Protein AF-A0A6H1ZYZ3-F1 (afdb_monomer_lite)

Foldseek 3Di:
DPPPVVVVVVVVVVVVQVPDDPVVNVVVVVVVVVCPVVVCLVVCCVVCVPVNVVVVLVVLVVVLVVLVVVLVVPPDDDDVVSVVVNVVSVVVSVVVVLCCLVPVVQVSDPPCRCCCVVPPSVVVVVVVVVLVVQVVVLLVQLVVQLCVLVVPQPPPALVRLVVSVVSNVVSLVVSLVVLVVVLVVVCPDPPDDPDDPPVVSVSVCVVSPSCVVVCVVCVVCCVPRRVVSPVVVCCVVVVPDDDDLVVLLVCCVVVVDDLVVSLVSCVVVPDDPPVSVVSVVVSDDQDDLVVLLVCCVVVVDPPVVSCVSCVVVVDHSVRSVVSNVVVDDQDDLLVLLVCCVVVVDDLVVSLVSCVVVVFDCDADVPGPHGSSVVCVVPSDDQDDLVVLLVCVVVVNADLVRQLVSLVVVVDDPCSNVSSVVSVCVSCVVVLVVVLVVLLVCVLLQNDDLVRSLVSCVVSVNDPVCSVVSSVVSVVSSVVVVPDDPPDDDDQQDLVNLLVCPLVPVDHLVSSLVSCVVVPDDPVVSVVSVVVSVVVSVVVPDDDDDDDDDQADLVNLLVCVLVVVQPLVCQLVSVVSNPDDSVVSVVSSVVSVVVSVVVVVVVLVVVLVVQLVVLLVCVLVVVDDLVVNLVSNVVSPDDPVVSVVSSVVSVVSSVVVVLVVQLVVLLVCVLVVNDDLVRSLVSNCVRSVDPVSSVVSSQVSVCSNPVDGDDD

Radius of gyration: 66.87 Å; chains: 1; bounding box: 178×100×150 Å

Organism: NCBI:txid1070528

pLDDT: mean 73.87, std 20.43, range [33.78, 96.88]

Secondary structure (DSSP, 8-state):
--SSSHHHHHHHHHHHHTTS-HHHHHHHHHHHHHHHHHHHHHHHHHH-HHHHHHHHHHHHHHHHHHHHHHHHH---S-HHHHHHHHHHHHHHHHHHHHHHHHHHTGGG-SS-HHHHIIIIIHHHHHHHHHHHHHHHHHHHHHHHHHHHHHTT-PSPPHHHHHHHHHHHHHHHHHHHHHHHHHHHHHHS--TTS----HHHHHHHHHHS-HHHHHHHHHHHHHIIIIIHHHHHHHHHHH--PPPPHHHHHHHHHTTSS-HHHHHHHHHHTT--TTHHHHHHHTTSPPPPHHHHHHHHHTTSS-HHHHHHHHHHTT--HHHHHHHHHTTSPPPPHHHHHHHHHTTSS-HHHHHHHHHHTT--SSBPTT-SSBHHHHHHHHSSPPPPHHHHHHHHHTTSS-HHHHHHHHHHTT-STTHHHHHHHHHHHHHHHHHHHHHHHHHHHHHTTSS-HHHHHHHHHHTT--GGGHHHHHHHHHHHHHHHHSPPP--PPPPPPHHHHHHHHHTTSS-HHHHHHHHHHTT--HHHHHHHHHHHHHHHHHTTPPPPP----PPPHHHHHHHHHTTSS-GGGHHHHHHTTT--HHHHHHHHHHHHHHHHHHHHHHHHHHHHHHHHHHHHHHHHTSS-HHHHHHHHHHTT--HHHHHHHHHHHHHHHHHHHHHHHHHHHHHHHHTTSS-HHHHHHHHHTT---HHHHHHHHHHHHHHHHSSPPP-

Structure (mmCIF, N/CA/C/O backbone):
data_AF-A0A6H1ZYZ3-F1
#
_entry.id   AF-A0A6H1ZYZ3-F1
#
loop_
_atom_site.group_PDB
_atom_site.id
_atom_site.type_symbol
_atom_site.label_atom_id
_atom_site.label_alt_id
_atom_site.label_comp_id
_atom_site.label_asym_id
_atom_site.label_entity_id
_atom_site.label_seq_id
_atom_site.pdbx_PDB_ins_code
_atom_site.Cartn_x
_atom_site.Cartn_y
_atom_site.Cartn_z
_atom_site.occupancy
_atom_site.B_iso_or_equiv
_atom_site.auth_seq_id
_atom_site.auth_comp_id
_atom_site.auth_asym_id
_atom_site.auth_atom_id
_atom_site.pdbx_PDB_model_num
ATOM 1 N N . MET A 1 1 ? 101.923 21.949 -30.851 1.00 45.06 1 MET A N 1
ATOM 2 C CA . MET A 1 1 ? 102.701 22.887 -30.008 1.00 45.06 1 MET A CA 1
ATOM 3 C C . MET A 1 1 ? 101.756 24.015 -29.597 1.00 45.06 1 MET A C 1
ATOM 5 O O . MET A 1 1 ? 101.858 25.130 -30.086 1.00 45.06 1 MET A O 1
ATOM 9 N N . THR A 1 2 ? 100.744 23.667 -28.799 1.00 48.56 2 THR A N 1
ATOM 10 C CA . THR A 1 2 ? 99.476 24.419 -28.680 1.00 48.56 2 THR A CA 1
ATOM 11 C C . THR A 1 2 ? 98.981 24.561 -27.239 1.00 48.56 2 THR A C 1
ATOM 13 O O . THR A 1 2 ? 97.901 25.098 -27.042 1.00 48.56 2 THR A O 1
ATOM 16 N N . ASP A 1 3 ? 99.782 24.189 -26.235 1.00 49.12 3 ASP A N 1
ATOM 17 C CA . ASP A 1 3 ? 99.318 24.147 -24.836 1.00 49.12 3 ASP A CA 1
ATOM 18 C C . ASP A 1 3 ? 100.005 25.141 -23.884 1.00 49.12 3 ASP A C 1
ATOM 20 O O . ASP A 1 3 ? 99.776 25.098 -22.681 1.00 49.12 3 ASP A O 1
ATOM 24 N N . THR A 1 4 ? 100.797 26.096 -24.389 1.00 52.59 4 THR A N 1
ATOM 25 C CA . THR A 1 4 ? 101.474 27.095 -23.527 1.00 52.59 4 THR A CA 1
ATOM 26 C C . THR A 1 4 ? 101.245 28.566 -23.893 1.00 52.59 4 THR A C 1
ATOM 28 O O . THR A 1 4 ? 101.549 29.435 -23.083 1.00 52.59 4 THR A O 1
ATOM 31 N N . LEU A 1 5 ? 100.637 28.886 -25.043 1.00 45.81 5 LEU A N 1
ATOM 32 C CA . LEU A 1 5 ? 100.370 30.280 -25.467 1.00 45.81 5 LEU A CA 1
ATOM 33 C C . LEU A 1 5 ? 98.911 30.727 -25.279 1.00 45.81 5 LEU A C 1
ATOM 35 O O . LEU A 1 5 ? 98.633 31.915 -25.109 1.00 45.81 5 LEU A O 1
ATOM 39 N N . LEU A 1 6 ? 97.972 29.783 -25.263 1.00 47.78 6 LEU A N 1
ATOM 40 C CA . LEU A 1 6 ? 96.540 30.072 -25.180 1.00 47.78 6 LEU A CA 1
ATOM 41 C C . LEU A 1 6 ? 96.087 30.654 -23.820 1.00 47.78 6 LEU A C 1
ATOM 43 O O . LEU A 1 6 ? 95.246 31.554 -23.828 1.00 47.78 6 LEU A O 1
ATOM 47 N N . PRO A 1 7 ? 96.630 30.225 -22.659 1.00 48.50 7 PRO A N 1
ATOM 48 C CA . PRO A 1 7 ? 96.226 30.779 -21.362 1.00 48.50 7 PRO A CA 1
ATOM 49 C C . PRO A 1 7 ? 96.744 32.206 -21.136 1.00 48.50 7 PRO A C 1
ATOM 51 O O . PRO A 1 7 ? 96.047 33.030 -20.550 1.00 48.50 7 PRO A O 1
ATOM 54 N N . VAL A 1 8 ? 97.934 32.526 -21.656 1.00 45.00 8 VAL A N 1
ATOM 55 C CA . VAL A 1 8 ? 98.572 33.846 -21.514 1.00 45.00 8 VAL A CA 1
ATOM 56 C C . VAL A 1 8 ? 97.898 34.884 -22.418 1.00 45.00 8 VAL A C 1
ATOM 58 O O . VAL A 1 8 ? 97.611 35.992 -21.969 1.00 45.00 8 VAL A O 1
ATOM 61 N N . LEU A 1 9 ? 97.531 34.513 -23.651 1.00 40.59 9 LEU A N 1
ATOM 62 C CA . LEU A 1 9 ? 96.754 35.383 -24.546 1.00 40.59 9 LEU A CA 1
ATOM 63 C C . LEU A 1 9 ? 95.315 35.605 -24.048 1.00 40.59 9 LEU A C 1
ATOM 65 O O . LEU A 1 9 ? 94.814 36.724 -24.137 1.00 40.59 9 LEU A O 1
ATOM 69 N N . LYS A 1 10 ? 94.676 34.586 -23.449 1.00 45.91 10 LYS A N 1
ATOM 70 C CA . LYS A 1 10 ? 93.361 34.743 -22.799 1.00 45.91 10 LYS A CA 1
ATOM 71 C C . LYS A 1 10 ? 93.431 35.602 -21.535 1.00 45.91 10 LYS A C 1
ATOM 73 O O . LYS A 1 10 ? 92.519 36.389 -21.296 1.00 45.91 10 LYS A O 1
ATOM 78 N N . GLY A 1 11 ? 94.505 35.503 -20.749 1.00 43.66 11 GLY A N 1
ATOM 79 C CA . GLY A 1 11 ? 94.719 36.349 -19.570 1.00 43.66 11 GLY A CA 1
ATOM 80 C C . GLY A 1 11 ? 94.853 37.833 -19.926 1.00 43.66 11 GLY A C 1
ATOM 81 O O . GLY A 1 11 ? 94.224 38.678 -19.292 1.00 43.66 11 GLY A O 1
ATOM 82 N N . VAL A 1 12 ? 95.589 38.148 -20.998 1.00 40.78 12 VAL A N 1
ATOM 83 C CA . VAL A 1 12 ? 95.767 39.527 -21.485 1.00 40.78 12 VAL A CA 1
ATOM 84 C C . VAL A 1 12 ? 94.499 40.061 -22.162 1.00 40.78 12 VAL A C 1
ATOM 86 O O . VAL A 1 12 ? 94.106 41.194 -21.894 1.00 40.78 12 VAL A O 1
ATOM 89 N N . SER A 1 13 ? 93.791 39.258 -22.967 1.00 41.69 13 SER A N 1
ATOM 90 C CA . SER A 1 13 ? 92.549 39.716 -23.611 1.00 41.69 13 SER A CA 1
ATOM 91 C C . SER A 1 13 ? 91.418 39.948 -22.604 1.00 41.69 13 SER A C 1
ATOM 93 O O . SER A 1 13 ? 90.643 40.886 -22.761 1.00 41.69 13 SER A O 1
ATOM 95 N N . THR A 1 14 ? 91.336 39.133 -21.548 1.00 46.12 14 THR A N 1
ATOM 96 C CA . THR A 1 14 ? 90.277 39.240 -20.529 1.00 46.12 14 THR A CA 1
ATOM 97 C C . THR A 1 14 ? 90.532 40.410 -19.572 1.00 46.12 14 THR A C 1
ATOM 99 O O . THR A 1 14 ? 89.590 41.095 -19.176 1.00 46.12 14 THR A O 1
ATOM 102 N N . ALA A 1 15 ? 91.799 40.709 -19.263 1.00 44.03 15 ALA A N 1
ATOM 103 C CA . ALA A 1 15 ? 92.173 41.886 -18.479 1.00 44.03 15 ALA A CA 1
ATOM 104 C C . ALA A 1 15 ? 91.929 43.203 -19.241 1.00 44.03 15 ALA A C 1
ATOM 106 O O . ALA A 1 15 ? 91.478 44.175 -18.645 1.00 44.03 15 ALA A O 1
ATOM 107 N N . VAL A 1 16 ? 92.154 43.228 -20.561 1.00 42.78 16 VAL A N 1
ATOM 108 C CA . VAL A 1 16 ? 91.869 44.402 -21.406 1.00 42.78 16 VAL A CA 1
ATOM 109 C C . VAL A 1 16 ? 90.362 44.577 -21.634 1.00 42.78 16 VAL A C 1
ATOM 111 O O . VAL A 1 16 ? 89.864 45.696 -21.568 1.00 42.78 16 VAL A O 1
ATOM 114 N N . TRP A 1 17 ? 89.609 43.490 -21.829 1.00 45.12 17 TRP A N 1
ATOM 115 C CA . TRP A 1 17 ? 88.160 43.547 -22.060 1.00 45.12 17 TRP A CA 1
ATOM 116 C C . TRP A 1 17 ? 87.375 44.042 -20.835 1.00 45.12 17 TRP A C 1
ATOM 118 O O . TRP A 1 17 ? 86.457 44.847 -20.977 1.00 45.12 17 TRP A O 1
ATOM 128 N N . ASN A 1 18 ? 87.769 43.640 -19.623 1.00 48.81 18 ASN A N 1
ATOM 129 C CA . ASN A 1 18 ? 87.050 43.989 -18.390 1.00 48.81 18 ASN A CA 1
ATOM 130 C C . ASN A 1 18 ? 87.343 45.405 -17.859 1.00 48.81 18 ASN A C 1
ATOM 132 O O . ASN A 1 18 ? 86.648 45.867 -16.957 1.00 48.81 18 ASN A O 1
ATOM 136 N N . VAL A 1 19 ? 88.333 46.102 -18.424 1.00 40.22 19 VAL A N 1
ATOM 137 C CA . VAL A 1 19 ? 88.671 47.499 -18.084 1.00 40.22 19 VAL A CA 1
ATOM 138 C C . VAL A 1 19 ? 88.006 48.497 -19.050 1.00 40.22 19 VAL A C 1
ATOM 140 O O . VAL A 1 19 ? 87.956 49.695 -18.775 1.00 40.22 19 VAL A O 1
ATOM 143 N N . LEU A 1 20 ? 87.434 48.025 -20.166 1.00 39.12 20 LEU A N 1
ATOM 144 C CA . LEU A 1 20 ? 86.747 48.886 -21.130 1.00 39.12 20 LEU A CA 1
ATOM 145 C C . LEU A 1 20 ? 85.368 49.345 -20.611 1.00 39.12 20 LEU A C 1
ATOM 147 O O . LEU A 1 20 ? 84.594 48.514 -20.126 1.00 39.12 20 LEU A O 1
ATOM 151 N N . PRO A 1 21 ? 85.004 50.632 -20.766 1.00 41.97 21 PRO A N 1
ATOM 152 C CA . PRO A 1 21 ? 83.670 51.135 -20.436 1.00 41.97 21 PRO A CA 1
ATOM 153 C C . PRO A 1 21 ? 82.554 50.396 -21.195 1.00 41.97 21 PRO A C 1
ATOM 155 O O . PRO A 1 21 ? 82.723 50.048 -22.365 1.00 41.97 21 PRO A O 1
ATOM 158 N N . GLU A 1 22 ? 81.396 50.202 -20.556 1.00 38.22 22 GLU A N 1
ATOM 159 C CA . GLU A 1 22 ? 80.249 49.435 -21.087 1.00 38.22 22 GLU A CA 1
ATOM 160 C C . GLU A 1 22 ? 79.818 49.883 -22.499 1.00 38.22 22 GLU A C 1
ATOM 162 O O . GLU A 1 22 ? 79.489 49.063 -23.357 1.00 38.22 22 GLU A O 1
ATOM 167 N N . TRP A 1 23 ? 79.880 51.190 -22.774 1.00 36.38 23 TRP A N 1
ATOM 168 C CA . TRP A 1 23 ? 79.505 51.766 -24.067 1.00 36.38 23 TRP A CA 1
ATOM 169 C C . TRP A 1 23 ? 80.512 51.448 -25.187 1.00 36.38 23 TRP A C 1
ATOM 171 O O . TRP A 1 23 ? 80.117 51.338 -26.345 1.00 36.38 23 TRP A O 1
ATOM 181 N N . ILE A 1 24 ? 81.789 51.213 -24.860 1.00 39.84 24 ILE A N 1
ATOM 182 C CA . ILE A 1 24 ? 82.817 50.785 -25.824 1.00 39.84 24 ILE A CA 1
ATOM 183 C C . ILE A 1 24 ? 82.724 49.275 -26.074 1.00 39.84 24 ILE A C 1
ATOM 185 O O . ILE A 1 24 ? 82.826 48.844 -27.220 1.00 39.84 24 ILE A O 1
ATOM 189 N N . ARG A 1 25 ? 82.450 48.461 -25.043 1.00 43.66 25 ARG A N 1
ATOM 190 C CA . ARG A 1 25 ? 82.178 47.019 -25.221 1.00 43.66 25 ARG A CA 1
ATOM 191 C C . ARG A 1 25 ? 80.918 46.774 -26.054 1.00 43.66 25 ARG A C 1
ATOM 193 O O . ARG A 1 25 ? 80.943 45.954 -26.968 1.00 43.66 25 ARG A O 1
ATOM 200 N N . SER A 1 26 ? 79.862 47.546 -25.807 1.00 38.38 26 SER A N 1
ATOM 201 C CA . SER A 1 26 ? 78.623 47.494 -26.594 1.00 38.38 26 SER A CA 1
ATOM 202 C C . SER A 1 26 ? 78.825 48.025 -28.017 1.00 38.38 26 SER A C 1
ATOM 204 O O . SER A 1 26 ? 78.325 47.430 -28.965 1.00 38.38 26 SER A O 1
ATOM 206 N N . GLY A 1 27 ? 79.628 49.081 -28.197 1.00 36.16 27 GLY A N 1
ATOM 207 C CA . GLY A 1 27 ? 80.002 49.602 -29.516 1.00 36.16 27 GLY A CA 1
ATOM 208 C C . GLY A 1 27 ? 80.845 48.630 -30.351 1.00 36.16 27 GLY A C 1
ATOM 209 O O . GLY A 1 27 ? 80.645 48.538 -31.557 1.00 36.16 27 GLY A O 1
ATOM 210 N N . LEU A 1 28 ? 81.739 47.851 -29.735 1.00 39.31 28 LEU A N 1
ATOM 211 C CA . LEU A 1 28 ? 82.551 46.845 -30.434 1.00 39.31 28 LEU A CA 1
ATOM 212 C C . LEU A 1 28 ? 81.762 45.569 -30.774 1.00 39.31 28 LEU A C 1
ATOM 214 O O . LEU A 1 28 ? 82.002 44.976 -31.823 1.00 39.31 28 LEU A O 1
ATOM 218 N N . LEU A 1 29 ? 80.782 45.182 -29.949 1.00 42.91 29 LEU A N 1
ATOM 219 C CA . LEU A 1 29 ? 79.839 44.099 -30.264 1.00 42.91 29 LEU A CA 1
ATOM 220 C C . LEU A 1 29 ? 78.836 44.515 -31.359 1.00 42.91 29 LEU A C 1
ATOM 222 O O . LEU A 1 29 ? 78.564 43.737 -32.268 1.00 42.91 29 LEU A O 1
ATOM 226 N N . PHE A 1 30 ? 78.395 45.775 -31.359 1.00 36.06 30 PHE A N 1
ATOM 227 C CA . PHE A 1 30 ? 77.574 46.371 -32.420 1.00 36.06 30 PHE A CA 1
ATOM 228 C C . PHE A 1 30 ? 78.330 46.518 -33.754 1.00 36.06 30 PHE A C 1
ATOM 230 O O . PHE A 1 30 ? 77.775 46.237 -34.814 1.00 36.06 30 PHE A O 1
ATOM 237 N N . LEU A 1 31 ? 79.620 46.883 -33.731 1.00 33.88 31 LEU A N 1
ATOM 238 C CA . LEU A 1 31 ? 80.474 46.932 -34.930 1.00 33.88 31 LEU A CA 1
ATOM 239 C C . LEU A 1 31 ? 80.808 45.532 -35.485 1.00 33.88 31 LEU A C 1
ATOM 241 O O . LEU A 1 31 ? 81.008 45.383 -36.694 1.00 33.88 31 LEU A O 1
ATOM 245 N N . GLY A 1 32 ? 80.800 44.502 -34.631 1.00 40.97 32 GLY A N 1
ATOM 246 C CA . GLY A 1 32 ? 80.864 43.094 -35.035 1.00 40.97 32 GLY A CA 1
ATOM 247 C C . GLY A 1 32 ? 79.586 42.585 -35.718 1.00 40.97 32 GLY A C 1
ATOM 248 O O . GLY A 1 32 ? 79.673 41.746 -36.611 1.00 40.97 32 GLY A O 1
ATOM 249 N N . GLU A 1 33 ? 78.412 43.125 -35.379 1.00 40.97 33 GLU A N 1
ATOM 250 C CA . GLU A 1 33 ? 77.137 42.762 -36.024 1.00 40.97 33 GLU A CA 1
ATOM 251 C C . GLU A 1 33 ? 76.800 43.612 -37.267 1.00 40.97 33 GLU A C 1
ATOM 253 O O . GLU A 1 33 ? 76.151 43.119 -38.193 1.00 40.97 33 GLU A O 1
ATOM 258 N N . LEU A 1 34 ? 77.280 44.859 -37.364 1.00 33.78 34 LEU A N 1
ATOM 259 C CA . LEU A 1 34 ? 76.980 45.754 -38.497 1.00 33.78 34 LEU A CA 1
ATOM 260 C C . LEU A 1 34 ? 77.861 45.570 -39.740 1.00 33.78 34 LEU A C 1
ATOM 262 O O . LEU A 1 34 ? 77.444 45.921 -40.844 1.00 33.78 34 LEU A O 1
ATOM 266 N N . THR A 1 35 ? 79.054 44.995 -39.607 1.00 40.28 35 THR A N 1
ATOM 267 C CA . THR A 1 35 ? 79.977 44.814 -40.744 1.00 40.28 35 THR A CA 1
ATOM 268 C C . THR A 1 35 ? 79.694 43.551 -41.567 1.00 40.28 35 THR A C 1
ATOM 270 O O . THR A 1 35 ? 80.163 43.443 -42.697 1.00 40.28 35 THR A O 1
ATOM 273 N N . GLY A 1 36 ? 78.852 42.634 -41.071 1.00 41.47 36 GLY A N 1
ATOM 274 C CA . GLY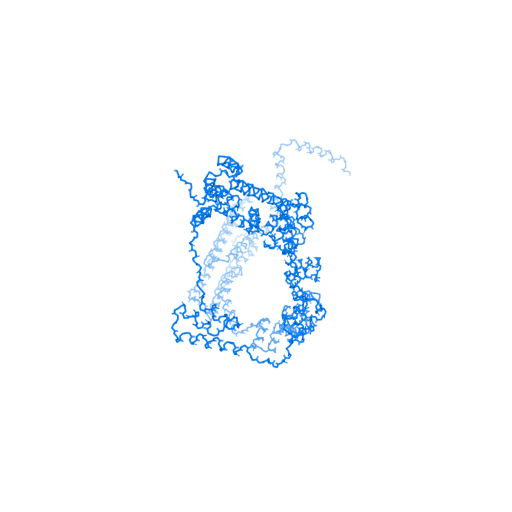 A 1 36 ? 78.491 41.397 -41.774 1.00 41.47 36 GLY A CA 1
ATOM 275 C C . GLY A 1 36 ? 77.398 41.554 -42.838 1.00 41.47 36 GLY A C 1
ATOM 276 O O . GLY A 1 36 ? 77.531 41.000 -43.925 1.00 41.47 36 GLY A O 1
ATOM 277 N N . LYS A 1 37 ? 76.323 42.315 -42.579 1.00 39.84 37 LYS A N 1
ATOM 278 C CA . LYS A 1 37 ? 75.168 42.413 -43.504 1.00 39.84 37 LYS A CA 1
ATOM 279 C C . LYS A 1 37 ? 75.289 43.518 -44.556 1.00 39.84 37 LYS A C 1
ATOM 281 O O . LYS A 1 37 ? 74.860 43.328 -45.690 1.00 39.84 37 LYS A O 1
ATOM 286 N N . ALA A 1 38 ? 75.905 44.651 -44.225 1.00 38.00 38 ALA A N 1
ATOM 287 C CA . ALA A 1 38 ? 76.117 45.721 -45.200 1.00 38.00 38 ALA A CA 1
ATOM 288 C C . ALA A 1 38 ? 77.218 45.361 -46.214 1.00 38.00 38 ALA A C 1
ATOM 290 O O . ALA A 1 38 ? 77.054 45.623 -47.401 1.00 38.00 38 ALA A O 1
ATOM 291 N N . TRP A 1 39 ? 78.297 44.693 -45.778 1.00 39.69 39 TRP A N 1
ATOM 292 C CA . TRP A 1 39 ? 79.348 44.221 -46.687 1.00 39.69 39 TRP A CA 1
ATOM 293 C C . TRP A 1 39 ? 78.868 43.078 -47.580 1.00 39.69 39 TRP A C 1
ATOM 295 O O . TRP A 1 39 ? 79.176 43.087 -48.761 1.00 39.69 39 TRP A O 1
ATOM 305 N N . THR A 1 40 ? 78.069 42.137 -47.064 1.00 45.31 40 THR A N 1
ATOM 306 C CA . THR A 1 40 ? 77.478 41.078 -47.901 1.00 45.31 40 THR A CA 1
ATOM 307 C C . THR A 1 40 ? 76.492 41.648 -48.906 1.00 45.31 40 THR A C 1
ATOM 309 O O . THR A 1 40 ? 76.628 41.350 -50.075 1.00 45.31 40 THR A O 1
ATOM 312 N N . THR A 1 41 ? 75.612 42.577 -48.526 1.00 40.41 41 THR A N 1
ATOM 313 C CA . THR A 1 41 ? 74.673 43.193 -49.486 1.00 40.41 41 THR A CA 1
ATOM 314 C C . THR A 1 41 ? 75.391 44.032 -50.555 1.00 40.41 41 THR A C 1
ATOM 316 O O . THR A 1 41 ? 75.014 44.005 -51.723 1.00 40.41 41 THR A O 1
ATOM 319 N N . LEU A 1 42 ? 76.456 44.753 -50.184 1.00 38.16 42 LEU A N 1
ATOM 320 C CA . LEU A 1 42 ? 77.265 45.531 -51.129 1.00 38.16 42 LEU A CA 1
ATOM 321 C C . LEU A 1 42 ? 78.115 44.619 -52.033 1.00 38.16 42 LEU A C 1
ATOM 323 O O . LEU A 1 42 ? 78.232 44.871 -53.229 1.00 38.16 42 LEU A O 1
ATOM 327 N N . TRP A 1 43 ? 78.682 43.543 -51.480 1.00 42.16 43 TRP A N 1
ATOM 328 C CA . TRP A 1 43 ? 79.465 42.551 -52.218 1.00 42.16 43 TRP A CA 1
ATOM 329 C C . TRP A 1 43 ? 78.583 41.676 -53.115 1.00 42.16 43 TRP A C 1
ATOM 331 O O . TRP A 1 43 ? 78.985 41.380 -54.232 1.00 42.16 43 TRP A O 1
ATOM 341 N N . ASP A 1 44 ? 77.365 41.343 -52.690 1.00 45.25 44 ASP A N 1
ATOM 342 C CA . ASP A 1 44 ? 76.363 40.605 -53.464 1.00 45.25 44 ASP A CA 1
ATOM 343 C C . ASP A 1 44 ? 75.779 41.479 -54.582 1.00 45.25 44 ASP A C 1
ATOM 345 O O . ASP A 1 44 ? 75.575 40.989 -55.688 1.00 45.25 44 ASP A O 1
ATOM 349 N N . PHE A 1 45 ? 75.621 42.791 -54.364 1.00 42.25 45 PHE A N 1
ATOM 350 C CA . PHE A 1 45 ? 75.248 43.735 -55.423 1.00 42.25 45 PHE A CA 1
ATOM 351 C C . PHE A 1 45 ? 76.380 43.978 -56.431 1.00 42.25 45 PHE A C 1
ATOM 353 O O . PHE A 1 45 ? 76.122 44.098 -57.621 1.00 42.25 45 PHE A O 1
ATOM 360 N N . VAL A 1 46 ? 77.644 44.038 -55.998 1.00 40.91 46 VAL A N 1
ATOM 361 C CA . VAL A 1 46 ? 78.790 44.186 -56.920 1.00 40.91 46 VAL A CA 1
ATOM 362 C C . VAL A 1 46 ? 79.071 42.885 -57.679 1.00 40.91 46 VAL A C 1
ATOM 364 O O . VAL A 1 46 ? 79.454 42.923 -58.848 1.00 40.91 46 VAL A O 1
ATOM 367 N N . ARG A 1 47 ? 78.880 41.729 -57.035 1.00 41.78 47 ARG A N 1
ATOM 368 C CA . ARG A 1 47 ? 79.124 40.403 -57.618 1.00 41.78 47 ARG A CA 1
ATOM 369 C C . ARG A 1 47 ? 77.975 39.930 -58.503 1.00 41.78 47 ARG A C 1
ATOM 371 O O . ARG A 1 47 ? 78.235 39.262 -59.500 1.00 41.78 47 ARG A O 1
ATOM 378 N N . ASP A 1 48 ? 76.743 40.283 -58.152 1.00 46.56 48 ASP A N 1
ATOM 379 C CA . ASP A 1 48 ? 75.543 40.001 -58.934 1.00 46.56 48 ASP A CA 1
ATOM 380 C C . ASP A 1 48 ? 74.520 41.158 -58.845 1.00 46.56 48 ASP A C 1
ATOM 382 O O . ASP A 1 48 ? 73.485 41.071 -58.165 1.00 46.56 48 ASP A O 1
ATOM 386 N N . PRO A 1 49 ? 74.788 42.274 -59.553 1.00 45.16 49 PRO A N 1
ATOM 387 C CA . PRO A 1 49 ? 73.873 43.416 -59.596 1.00 45.16 49 PRO A CA 1
ATOM 388 C C . PRO A 1 49 ? 72.521 43.032 -60.207 1.00 45.16 49 PRO A C 1
ATOM 390 O O . PRO A 1 49 ? 71.495 43.625 -59.879 1.00 45.16 49 PRO A O 1
ATOM 393 N N . ILE A 1 50 ? 72.500 42.003 -61.059 1.00 40.09 50 ILE A N 1
ATOM 394 C CA . ILE A 1 50 ? 71.295 41.485 -61.705 1.00 40.09 50 ILE A CA 1
ATOM 395 C C . ILE A 1 50 ? 70.471 40.669 -60.709 1.00 40.09 50 ILE A C 1
ATOM 397 O O . ILE A 1 50 ? 69.266 40.888 -60.639 1.00 40.09 50 ILE A O 1
ATOM 401 N N . GLY A 1 51 ? 71.098 39.810 -59.904 1.00 44.62 51 GLY A N 1
ATOM 402 C CA . GLY A 1 51 ? 70.457 39.016 -58.854 1.00 44.62 51 GLY A CA 1
ATOM 403 C C . GLY A 1 51 ? 69.877 39.861 -57.721 1.00 44.62 51 GLY A C 1
ATOM 404 O O . GLY A 1 51 ? 68.770 39.594 -57.257 1.00 44.62 51 GLY A O 1
ATOM 405 N N . SER A 1 52 ? 70.554 40.943 -57.331 1.00 46.56 52 SER A N 1
ATOM 406 C CA . SER A 1 52 ? 70.049 41.880 -56.312 1.00 46.56 52 SER A CA 1
ATOM 407 C C . SER A 1 52 ? 68.848 42.696 -56.812 1.00 46.56 52 SER A C 1
ATOM 409 O O . SER A 1 52 ? 67.868 42.889 -56.088 1.00 46.56 52 SER A O 1
ATOM 411 N N . ILE A 1 53 ? 68.874 43.111 -58.085 1.00 44.16 53 ILE A N 1
ATOM 412 C CA . ILE A 1 53 ? 67.720 43.722 -58.757 1.00 44.16 53 ILE A CA 1
ATOM 413 C C . ILE A 1 53 ? 66.601 42.683 -58.936 1.00 44.16 53 ILE A C 1
ATOM 415 O O . ILE A 1 53 ? 65.447 42.992 -58.666 1.00 44.16 53 ILE A O 1
ATOM 419 N N . GLN A 1 54 ? 66.915 41.435 -59.294 1.00 42.62 54 GLN A N 1
ATOM 420 C CA . GLN A 1 54 ? 65.950 40.332 -59.372 1.00 42.62 54 GLN A CA 1
ATOM 421 C C . GLN A 1 54 ? 65.311 40.012 -58.023 1.00 42.62 54 GLN A C 1
ATOM 423 O O . GLN A 1 54 ? 64.131 39.692 -57.993 1.00 42.62 54 GLN A O 1
ATOM 428 N N . ALA A 1 55 ? 66.040 40.117 -56.913 1.00 47.78 55 ALA A N 1
ATOM 429 C CA . ALA A 1 55 ? 65.497 39.923 -55.573 1.00 47.78 55 ALA A CA 1
ATOM 430 C C . ALA A 1 55 ? 64.521 41.048 -55.190 1.00 47.78 55 ALA A C 1
ATOM 432 O O . ALA A 1 55 ? 63.440 40.767 -54.674 1.00 47.78 55 ALA A O 1
ATOM 433 N N . GLY A 1 56 ? 64.848 42.304 -55.520 1.00 44.22 56 GLY A N 1
ATOM 434 C CA . GLY A 1 56 ? 63.922 43.433 -55.388 1.00 44.22 56 GLY A CA 1
ATOM 435 C C . GLY A 1 56 ? 62.683 43.285 -56.280 1.00 44.22 56 GLY A C 1
ATOM 436 O O . GLY A 1 56 ? 61.562 43.477 -55.817 1.00 44.22 56 GLY A O 1
ATOM 437 N N . LEU A 1 57 ? 62.863 42.858 -57.533 1.00 42.16 57 LEU A N 1
ATOM 438 C CA . LEU A 1 57 ? 61.771 42.604 -58.479 1.00 42.16 57 LEU A CA 1
ATOM 439 C C . LEU A 1 57 ? 60.903 41.411 -58.049 1.00 42.16 57 LEU A C 1
ATOM 441 O O . LEU A 1 57 ? 59.685 41.498 -58.149 1.00 42.16 57 LEU A O 1
ATOM 445 N N . ASN A 1 58 ? 61.498 40.350 -57.498 1.00 43.28 58 ASN A N 1
ATOM 446 C CA . ASN A 1 58 ? 60.781 39.197 -56.949 1.00 43.28 58 ASN A CA 1
ATOM 447 C C . ASN A 1 58 ? 60.001 39.562 -55.680 1.00 43.28 58 ASN A C 1
ATOM 449 O O . ASN A 1 58 ? 58.884 39.086 -55.477 1.00 43.28 58 ASN A O 1
ATOM 453 N N . TRP A 1 59 ? 60.549 40.426 -54.824 1.00 45.38 59 TRP A N 1
ATOM 454 C CA . TRP A 1 59 ? 59.815 40.963 -53.680 1.00 45.38 59 TRP A CA 1
ATOM 455 C C . TRP A 1 59 ? 58.611 41.801 -54.136 1.00 45.38 59 TRP A C 1
ATOM 457 O O . TRP A 1 59 ? 57.515 41.631 -53.600 1.00 45.38 59 TRP A O 1
ATOM 467 N N . VAL A 1 60 ? 58.769 42.626 -55.179 1.00 40.81 60 VAL A N 1
ATOM 468 C CA . VAL A 1 60 ? 57.667 43.392 -55.787 1.00 40.81 60 VAL A CA 1
ATOM 469 C C . VAL A 1 60 ? 56.609 42.467 -56.394 1.00 40.81 60 VAL A C 1
ATOM 471 O O . VAL A 1 60 ? 55.430 42.631 -56.085 1.00 40.81 60 VAL A O 1
ATOM 474 N N . THR A 1 61 ? 56.983 41.457 -57.188 1.00 41.00 61 THR A N 1
ATOM 475 C CA . THR A 1 61 ? 56.010 40.499 -57.749 1.00 41.00 61 THR A CA 1
ATOM 476 C C . THR A 1 61 ? 55.279 39.720 -56.659 1.00 41.00 61 THR A C 1
ATOM 478 O O . THR A 1 61 ? 54.083 39.479 -56.783 1.00 41.00 61 THR A O 1
ATOM 481 N N . THR A 1 62 ? 55.963 39.372 -55.566 1.00 44.88 62 THR A N 1
ATOM 482 C CA . THR A 1 62 ? 55.360 38.630 -54.446 1.00 44.88 62 T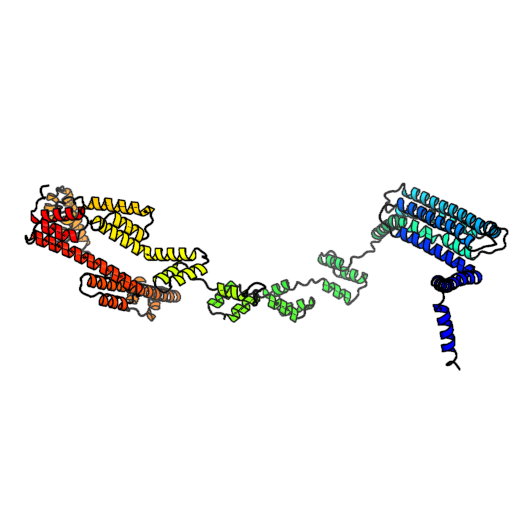HR A CA 1
ATOM 483 C C . THR A 1 62 ? 54.426 39.512 -53.616 1.00 44.88 62 THR A C 1
ATOM 485 O O . THR A 1 62 ? 53.354 39.065 -53.214 1.00 44.88 62 THR A O 1
ATOM 488 N N . THR A 1 63 ? 54.784 40.779 -53.398 1.00 40.38 63 THR A N 1
ATOM 489 C CA . THR A 1 63 ? 53.962 41.757 -52.662 1.00 40.38 63 THR A CA 1
ATOM 490 C C . THR A 1 63 ? 52.729 42.180 -53.469 1.00 40.38 63 THR A C 1
ATOM 492 O O . THR A 1 63 ? 51.641 42.319 -52.915 1.00 40.38 63 THR A O 1
ATOM 495 N N . ILE A 1 64 ? 52.861 42.318 -54.794 1.00 39.25 64 ILE A N 1
ATOM 496 C CA . ILE A 1 64 ? 51.727 42.564 -55.699 1.00 39.25 64 ILE A CA 1
ATOM 497 C C . ILE A 1 64 ? 50.820 41.332 -55.767 1.00 39.25 64 ILE A C 1
ATOM 499 O O . ILE A 1 64 ? 49.606 41.481 -55.657 1.00 39.25 64 ILE A O 1
ATOM 503 N N . GLY A 1 65 ? 51.389 40.127 -55.890 1.00 42.47 65 GLY A N 1
ATOM 504 C CA . GLY A 1 65 ? 50.624 38.876 -55.898 1.00 42.47 65 GLY A CA 1
ATOM 505 C C . GLY A 1 65 ? 49.819 38.672 -54.611 1.00 42.47 65 GLY A C 1
ATOM 506 O O . GLY A 1 65 ? 48.623 38.416 -54.667 1.00 42.47 65 GLY A O 1
ATOM 507 N N . THR A 1 66 ? 50.430 38.912 -53.448 1.00 43.09 66 THR A N 1
ATOM 508 C CA . THR A 1 66 ? 49.752 38.778 -52.144 1.00 43.09 66 THR A CA 1
ATOM 509 C C . THR A 1 66 ? 48.683 39.846 -51.893 1.00 43.09 66 THR A C 1
ATOM 511 O O . THR A 1 66 ? 47.648 39.538 -51.302 1.00 43.09 66 THR A O 1
ATOM 514 N N . ALA A 1 67 ? 48.863 41.078 -52.381 1.00 41.06 67 ALA A N 1
ATOM 515 C CA . ALA A 1 67 ? 47.808 42.096 -52.353 1.00 41.06 67 ALA A CA 1
ATOM 516 C C . ALA A 1 67 ? 46.611 41.721 -53.255 1.00 41.06 67 ALA A C 1
ATOM 518 O O . ALA A 1 67 ? 45.460 41.985 -52.901 1.00 41.06 67 ALA A O 1
ATOM 519 N N . PHE A 1 68 ? 46.877 41.068 -54.392 1.00 40.12 68 PHE A N 1
ATOM 520 C CA . PHE A 1 68 ? 45.862 40.551 -55.315 1.00 40.12 68 PHE A CA 1
ATOM 521 C C . PHE A 1 68 ? 45.078 39.373 -54.718 1.00 40.12 68 PHE A C 1
ATOM 523 O O . PHE A 1 68 ? 43.848 39.368 -54.757 1.00 40.12 68 PHE A O 1
ATOM 530 N N . ASP A 1 69 ? 45.778 38.420 -54.102 1.00 44.78 69 ASP A N 1
ATOM 531 C CA . ASP A 1 69 ? 45.176 37.259 -53.436 1.00 44.78 69 ASP A CA 1
ATOM 532 C C . ASP A 1 69 ? 44.337 37.676 -52.215 1.00 44.78 69 ASP A C 1
ATOM 534 O O . ASP A 1 69 ? 43.247 37.147 -51.977 1.00 44.78 69 ASP A O 1
ATOM 538 N N . GLY A 1 70 ? 44.788 38.697 -51.477 1.00 39.94 70 GLY A N 1
ATOM 539 C CA . GLY A 1 70 ? 44.032 39.307 -50.382 1.00 39.94 70 GLY A CA 1
ATOM 540 C C . GLY A 1 70 ? 42.691 39.897 -50.838 1.00 39.94 70 GLY A C 1
ATOM 541 O O . GLY A 1 70 ? 41.663 39.643 -50.206 1.00 39.94 70 GLY A O 1
ATOM 542 N N . ALA A 1 71 ? 42.669 40.603 -51.974 1.00 39.84 71 ALA A N 1
ATOM 543 C CA . ALA A 1 71 ? 41.441 41.137 -52.571 1.00 39.84 71 ALA A CA 1
ATOM 544 C C . ALA A 1 71 ? 40.502 40.036 -53.112 1.00 39.84 71 ALA A C 1
ATOM 546 O O . ALA A 1 71 ? 39.284 40.209 -53.123 1.00 39.84 71 ALA A O 1
ATOM 547 N N . LEU A 1 72 ? 41.051 38.886 -53.517 1.00 37.97 72 LEU A N 1
ATOM 548 C CA . LEU A 1 72 ? 40.305 37.718 -54.004 1.00 37.97 72 LEU A CA 1
ATOM 549 C C . LEU A 1 72 ? 39.705 36.849 -52.885 1.00 37.97 72 LEU A C 1
ATOM 551 O O . LEU A 1 72 ? 38.809 36.052 -53.149 1.00 37.97 72 LEU A O 1
ATOM 555 N N . SER A 1 73 ? 40.161 36.991 -51.640 1.00 41.47 73 SER A N 1
ATOM 556 C CA . SER A 1 73 ? 39.663 36.197 -50.502 1.00 41.47 73 SER A CA 1
ATOM 557 C C . SER A 1 73 ? 38.486 36.839 -49.751 1.00 41.47 73 SER A C 1
ATOM 559 O O . SER A 1 73 ? 37.800 36.166 -48.984 1.00 41.47 73 SER A O 1
ATOM 561 N N . THR A 1 74 ? 38.179 38.113 -50.014 1.00 37.97 74 THR A N 1
ATOM 562 C CA . THR A 1 74 ? 37.027 38.843 -49.447 1.00 37.97 74 THR A CA 1
ATOM 563 C C . THR A 1 74 ? 35.810 38.820 -50.386 1.00 37.97 74 THR A C 1
ATOM 565 O O . THR A 1 74 ? 35.152 39.828 -50.638 1.00 37.97 74 THR A O 1
ATOM 568 N N . PHE A 1 75 ? 35.472 37.638 -50.913 1.00 39.06 75 PHE A N 1
ATOM 569 C CA . PHE A 1 75 ? 34.266 37.436 -51.723 1.00 39.06 75 PHE A CA 1
ATOM 570 C C . PHE A 1 75 ? 33.014 37.354 -50.839 1.00 39.06 75 PHE A C 1
ATOM 572 O O . PHE A 1 75 ? 32.608 36.284 -50.391 1.00 39.06 75 PHE A O 1
ATOM 579 N N . GLY A 1 76 ? 32.396 38.512 -50.592 1.00 36.75 76 GLY A N 1
ATOM 580 C CA . GLY A 1 76 ? 31.186 38.602 -49.777 1.00 36.75 76 GLY A CA 1
ATOM 581 C C . GLY A 1 76 ? 30.538 39.985 -49.710 1.00 36.75 76 GLY A C 1
ATOM 582 O O . GLY A 1 76 ? 30.260 40.443 -48.611 1.00 36.75 76 GLY A O 1
ATOM 583 N N . SER A 1 77 ? 30.327 40.658 -50.851 1.00 36.06 77 SER A N 1
ATOM 584 C CA . SER A 1 77 ? 29.166 41.524 -51.182 1.00 36.06 77 SER A CA 1
ATOM 585 C C . SER A 1 77 ? 29.511 42.618 -52.210 1.00 36.06 77 SER A C 1
ATOM 587 O O . SER A 1 77 ? 30.372 43.461 -52.005 1.00 36.06 77 SER A O 1
ATOM 589 N N . TRP A 1 78 ? 28.751 42.581 -53.309 1.00 42.84 78 TRP A N 1
ATOM 590 C CA . TRP A 1 78 ? 28.554 43.593 -54.356 1.00 42.84 78 TRP A CA 1
ATOM 591 C C . TRP A 1 78 ? 29.730 43.968 -55.295 1.00 42.84 78 TRP A C 1
ATOM 593 O O . TRP A 1 78 ? 30.770 44.499 -54.914 1.00 42.84 78 TRP A O 1
ATOM 603 N N . VAL A 1 79 ? 29.498 43.706 -56.589 1.00 46.94 79 VAL A N 1
ATOM 604 C CA . VAL A 1 79 ? 30.465 43.672 -57.709 1.00 46.94 79 VAL A CA 1
ATOM 605 C C . VAL A 1 79 ? 31.053 45.045 -58.077 1.00 46.94 79 VAL A C 1
ATOM 607 O O . VAL A 1 79 ? 32.133 45.107 -58.659 1.00 46.94 79 VAL A O 1
ATOM 610 N N . GLU A 1 80 ? 30.427 46.156 -57.684 1.00 43.78 80 GLU A N 1
ATOM 611 C CA . GLU A 1 80 ? 30.920 47.498 -58.037 1.00 43.78 80 GLU A CA 1
ATOM 612 C C . GLU A 1 80 ? 32.115 47.956 -57.169 1.00 43.78 80 GLU A C 1
ATOM 614 O O . GLU A 1 80 ? 32.977 48.713 -57.622 1.00 43.78 80 GLU A O 1
ATOM 619 N N . GLY A 1 81 ? 32.209 47.464 -55.926 1.00 42.59 81 GLY A N 1
ATOM 620 C CA . GLY A 1 81 ? 33.262 47.842 -54.975 1.00 42.59 81 GLY A CA 1
ATOM 621 C C . GLY A 1 81 ? 34.580 47.090 -55.177 1.00 42.59 81 GLY A C 1
ATOM 622 O O . GLY A 1 81 ? 35.652 47.669 -55.003 1.00 42.59 81 GLY A O 1
ATOM 623 N N . ALA A 1 82 ? 34.517 45.826 -55.604 1.00 40.50 82 ALA A N 1
ATOM 624 C CA . ALA A 1 82 ? 35.691 44.961 -55.728 1.00 40.50 82 ALA A CA 1
ATOM 625 C C . ALA A 1 82 ? 36.644 45.415 -56.848 1.00 40.50 82 ALA A C 1
ATOM 627 O O . ALA A 1 82 ? 37.851 45.505 -56.638 1.00 40.50 82 ALA A O 1
ATOM 628 N N . LEU A 1 83 ? 36.115 45.788 -58.019 1.00 39.94 83 LEU A N 1
ATOM 629 C CA . LEU A 1 83 ? 36.938 46.246 -59.148 1.00 39.94 83 LEU A CA 1
ATOM 630 C C . LEU A 1 83 ? 37.574 47.621 -58.887 1.00 39.94 83 LEU A C 1
ATOM 632 O O . LEU A 1 83 ? 38.741 47.840 -59.217 1.00 39.94 83 LEU A O 1
ATOM 636 N N . ARG A 1 84 ? 36.845 48.533 -58.226 1.00 44.06 84 ARG A N 1
ATOM 637 C CA . ARG A 1 84 ? 37.398 49.821 -57.770 1.00 44.06 84 ARG A CA 1
ATOM 638 C C . ARG A 1 84 ? 38.443 49.626 -56.666 1.00 44.06 84 ARG A C 1
ATOM 640 O O . ARG A 1 84 ? 39.452 50.328 -56.662 1.00 44.06 84 ARG A O 1
ATOM 647 N N . GLY A 1 85 ? 38.233 48.649 -55.783 1.00 42.00 85 GLY A N 1
ATOM 648 C CA . GLY A 1 85 ? 39.162 48.261 -54.721 1.00 42.00 85 GLY A CA 1
ATOM 649 C C . GLY A 1 85 ? 40.485 47.713 -55.252 1.00 42.00 85 GLY A C 1
ATOM 650 O O . GLY A 1 85 ? 41.537 48.126 -54.776 1.00 42.00 85 GLY A O 1
ATOM 651 N N . VAL A 1 86 ? 40.457 46.875 -56.295 1.00 42.62 86 VAL A N 1
ATOM 652 C CA . VAL A 1 86 ? 41.676 46.374 -56.958 1.00 42.62 86 VAL A CA 1
ATOM 653 C C . VAL A 1 86 ? 42.455 47.517 -57.619 1.00 42.62 86 VAL A C 1
ATOM 655 O O . VAL A 1 86 ? 43.669 47.606 -57.453 1.00 42.62 86 VAL A O 1
ATOM 658 N N . ALA A 1 87 ? 41.775 48.448 -58.299 1.00 40.78 87 ALA A N 1
ATOM 659 C CA . ALA A 1 87 ? 42.426 49.617 -58.896 1.00 40.78 87 ALA A CA 1
ATOM 660 C C . ALA A 1 87 ? 43.047 50.560 -57.843 1.00 40.78 87 ALA A C 1
ATOM 662 O O . ALA A 1 87 ? 44.154 51.063 -58.039 1.00 40.78 87 ALA A O 1
ATOM 663 N N . ALA A 1 88 ? 42.364 50.774 -56.713 1.00 44.06 88 ALA A N 1
ATOM 664 C CA . ALA A 1 88 ? 42.865 51.590 -55.608 1.00 44.06 88 ALA A CA 1
ATOM 665 C C . ALA A 1 88 ? 44.049 50.926 -54.883 1.00 44.06 88 ALA A C 1
ATOM 667 O O . ALA A 1 88 ? 45.061 51.583 -54.649 1.00 44.06 88 ALA A O 1
ATOM 668 N N . ALA A 1 89 ? 43.962 49.623 -54.594 1.00 42.31 89 ALA A N 1
ATOM 669 C CA . ALA A 1 89 ? 45.020 48.856 -53.937 1.00 42.31 89 ALA A CA 1
ATOM 670 C C . ALA A 1 89 ? 46.294 48.773 -54.793 1.00 42.31 89 ALA A C 1
ATOM 672 O O . ALA A 1 89 ? 47.396 48.958 -54.274 1.00 42.31 89 ALA A O 1
ATOM 673 N N . LEU A 1 90 ? 46.148 48.587 -56.112 1.00 42.38 90 LEU A N 1
ATOM 674 C CA . LEU A 1 90 ? 47.260 48.689 -57.060 1.00 42.38 90 LEU A CA 1
ATOM 675 C C . LEU A 1 90 ? 47.876 50.091 -57.040 1.00 42.38 90 LEU A C 1
ATOM 677 O O . LEU A 1 90 ? 49.094 50.212 -56.946 1.00 42.38 90 LEU A O 1
ATOM 681 N N . GLY A 1 91 ? 47.053 51.145 -57.058 1.00 43.16 91 GLY A N 1
ATOM 682 C CA . GLY A 1 91 ? 47.522 52.529 -56.964 1.00 43.16 91 GLY A CA 1
ATOM 683 C C . GLY A 1 91 ? 48.339 52.800 -55.696 1.00 43.16 91 GLY A C 1
ATOM 684 O O . GLY A 1 91 ? 49.424 53.371 -55.775 1.00 43.16 91 GLY A O 1
ATOM 685 N N . THR A 1 92 ? 47.871 52.337 -54.533 1.00 46.00 92 THR A N 1
ATOM 686 C CA . THR A 1 92 ? 48.558 52.525 -53.244 1.00 46.00 92 THR A CA 1
ATOM 687 C C . THR A 1 92 ? 49.865 51.733 -53.152 1.00 46.00 92 THR A C 1
ATOM 689 O O . THR A 1 92 ? 50.884 52.286 -52.736 1.00 46.00 92 THR A O 1
ATOM 692 N N . ALA A 1 93 ? 49.873 50.467 -53.577 1.00 42.62 93 ALA A N 1
ATOM 693 C CA . ALA A 1 93 ? 51.082 49.641 -53.588 1.00 42.62 93 ALA A CA 1
ATOM 694 C C . ALA A 1 93 ? 52.150 50.206 -54.544 1.00 42.62 93 ALA A C 1
ATOM 696 O O . ALA A 1 93 ? 53.333 50.274 -54.203 1.00 42.62 93 ALA A O 1
ATOM 697 N N . LEU A 1 94 ? 51.728 50.692 -55.715 1.00 47.09 94 LEU A N 1
ATOM 698 C CA . LEU A 1 94 ? 52.607 51.306 -56.712 1.00 47.09 94 LEU A CA 1
ATOM 699 C C . LEU A 1 94 ? 53.158 52.654 -56.253 1.00 47.09 94 LEU A C 1
ATOM 701 O O . LEU A 1 94 ? 54.331 52.942 -56.473 1.00 47.09 94 LEU A O 1
ATOM 705 N N . GLN A 1 95 ? 52.355 53.465 -55.566 1.00 46.28 95 GLN A N 1
ATOM 706 C CA . GLN A 1 95 ? 52.828 54.727 -55.005 1.00 46.28 95 GLN A CA 1
ATOM 707 C C . GLN A 1 95 ? 53.845 54.496 -53.880 1.00 46.28 95 GLN A C 1
ATOM 709 O O . GLN A 1 95 ? 54.842 55.215 -53.801 1.00 46.28 95 GLN A O 1
ATOM 714 N N . GLY A 1 96 ? 53.663 53.441 -53.079 1.00 45.50 96 GLY A N 1
ATOM 715 C CA . GLY A 1 96 ? 54.673 52.962 -52.133 1.00 45.50 96 GLY A CA 1
ATOM 716 C C . GLY A 1 96 ? 55.975 52.534 -52.820 1.00 45.50 96 GLY A C 1
ATOM 717 O O . GLY A 1 96 ? 57.052 52.902 -52.360 1.00 45.50 96 GLY A O 1
ATOM 718 N N . MET A 1 97 ? 55.890 51.847 -53.964 1.00 44.41 97 MET A N 1
ATOM 719 C CA . MET A 1 97 ? 57.052 51.434 -54.764 1.00 44.41 97 MET A CA 1
ATOM 720 C C . MET A 1 97 ? 57.790 52.623 -55.397 1.00 44.41 97 MET A C 1
ATOM 722 O O . MET A 1 97 ? 59.012 52.692 -55.308 1.00 44.41 97 MET A O 1
ATOM 726 N N . VAL A 1 98 ? 57.079 53.576 -56.009 1.00 44.91 98 VAL A N 1
ATOM 727 C CA . VAL A 1 98 ? 57.677 54.799 -56.580 1.00 44.91 98 VAL A CA 1
ATOM 728 C C . VAL A 1 98 ? 58.345 55.625 -55.484 1.00 44.91 98 VAL A C 1
ATOM 730 O O . VAL A 1 98 ? 59.461 56.109 -55.666 1.00 44.91 98 VAL A O 1
ATOM 733 N N . THR A 1 99 ? 57.702 55.723 -54.319 1.00 49.84 99 THR A N 1
ATOM 734 C CA . THR A 1 99 ? 58.287 56.372 -53.142 1.00 49.84 99 THR A CA 1
ATOM 735 C C . THR A 1 99 ? 59.544 55.629 -52.699 1.00 49.84 99 THR A C 1
ATOM 737 O O . THR A 1 99 ? 60.585 56.250 -52.531 1.00 49.84 99 THR A O 1
ATOM 740 N N . TRP A 1 100 ? 59.512 54.302 -52.590 1.00 47.78 100 TRP A N 1
ATOM 741 C CA . TRP A 1 100 ? 60.681 53.502 -52.223 1.00 47.78 100 TRP A CA 1
ATOM 742 C C . TRP A 1 100 ? 61.839 53.654 -53.225 1.00 47.78 100 TRP A C 1
ATOM 744 O O . TRP A 1 100 ? 62.954 53.964 -52.815 1.00 47.78 100 TRP A O 1
ATOM 754 N N . LEU A 1 101 ? 61.587 53.551 -54.535 1.00 48.50 101 LEU A N 1
ATOM 755 C CA . LEU A 1 101 ? 62.604 53.730 -55.583 1.00 48.50 101 LEU A CA 1
ATOM 756 C C . LEU A 1 101 ? 63.198 55.146 -55.574 1.00 48.50 101 LEU A C 1
ATOM 758 O O . LEU A 1 101 ? 64.410 55.308 -55.690 1.00 48.50 101 LEU A O 1
ATOM 762 N N . GLY A 1 102 ? 62.357 56.167 -55.394 1.00 48.62 102 GLY A N 1
ATOM 763 C CA . GLY A 1 102 ? 62.787 57.562 -55.321 1.00 48.62 102 GLY A CA 1
ATOM 764 C C . GLY A 1 102 ? 63.531 57.923 -54.031 1.00 48.62 102 GLY A C 1
ATOM 765 O O . GLY A 1 102 ? 64.264 58.911 -54.022 1.00 48.62 102 GLY A O 1
ATOM 766 N N . THR A 1 103 ? 63.372 57.137 -52.959 1.00 50.19 103 THR A N 1
ATOM 767 C CA . THR A 1 103 ? 63.900 57.471 -51.622 1.00 50.19 103 THR A CA 1
ATOM 768 C C . THR A 1 103 ? 65.055 56.571 -51.178 1.00 50.19 103 THR A C 1
ATOM 770 O O . THR A 1 103 ? 65.980 57.061 -50.538 1.00 50.19 103 THR A O 1
ATOM 773 N N . GLU A 1 104 ? 65.045 55.281 -51.516 1.00 48.16 104 GLU A N 1
ATOM 774 C CA . GLU A 1 104 ? 66.020 54.296 -51.022 1.00 48.16 104 GLU A CA 1
ATOM 775 C C . GLU A 1 104 ? 67.187 54.052 -51.991 1.00 48.16 104 GLU A C 1
ATOM 777 O O . GLU A 1 104 ? 68.314 53.842 -51.545 1.00 48.16 104 GLU A O 1
ATOM 782 N N . ILE A 1 105 ? 66.981 54.179 -53.308 1.00 47.75 105 ILE A N 1
ATOM 783 C CA . ILE A 1 105 ? 68.074 54.056 -54.292 1.00 47.75 105 ILE A CA 1
ATOM 784 C C . ILE A 1 105 ? 69.107 55.193 -54.156 1.00 47.75 105 ILE A C 1
ATOM 786 O O . ILE A 1 105 ? 70.304 54.898 -54.122 1.00 47.75 105 ILE A O 1
ATOM 790 N N . PRO A 1 106 ? 68.720 56.478 -54.004 1.00 45.59 106 PRO A N 1
ATOM 791 C CA . PRO A 1 106 ? 69.695 57.560 -53.833 1.00 45.59 106 PRO A CA 1
ATOM 792 C C . PRO A 1 106 ? 70.496 57.472 -52.525 1.00 45.59 106 PRO A C 1
ATOM 794 O O . PRO A 1 106 ? 71.611 57.984 -52.460 1.00 45.59 106 PRO A O 1
ATOM 797 N N . LYS A 1 107 ? 69.962 56.808 -51.487 1.00 47.38 107 LYS A N 1
ATOM 798 C CA . LYS A 1 107 ? 70.660 56.599 -50.205 1.00 47.38 107 LYS A CA 1
ATOM 799 C C . LYS A 1 107 ? 71.787 55.565 -50.299 1.00 47.38 107 LYS A C 1
ATOM 801 O O . LYS A 1 107 ? 72.713 55.619 -49.495 1.00 47.38 107 LYS A O 1
ATOM 806 N N . ALA A 1 108 ? 71.735 54.652 -51.272 1.00 47.12 108 ALA A N 1
ATOM 807 C CA . ALA A 1 108 ? 72.713 53.575 -51.441 1.00 47.12 108 ALA A CA 1
ATOM 808 C C . ALA A 1 108 ? 73.975 53.981 -52.235 1.00 47.12 108 ALA A C 1
ATOM 810 O O . ALA A 1 108 ? 74.951 53.232 -52.246 1.00 47.12 108 ALA A O 1
ATOM 811 N N . VAL A 1 109 ? 73.993 55.153 -52.888 1.00 44.06 109 VAL A N 1
ATOM 812 C CA . VAL A 1 109 ? 75.083 55.575 -53.791 1.00 44.06 109 VAL A CA 1
ATOM 813 C C . VAL A 1 109 ? 75.522 57.009 -53.483 1.00 44.06 109 VAL A C 1
ATOM 815 O O . VAL A 1 109 ? 75.091 57.973 -54.113 1.00 44.06 109 VAL A O 1
ATOM 818 N N . GLY A 1 110 ? 76.425 57.173 -52.517 1.00 49.66 110 GLY A N 1
ATOM 819 C CA . GLY A 1 110 ? 77.155 58.429 -52.350 1.00 49.66 110 GLY A CA 1
ATOM 820 C C . GLY A 1 110 ? 78.210 58.589 -53.451 1.00 49.66 110 GLY A C 1
ATOM 821 O O . GLY A 1 110 ? 79.115 57.766 -53.533 1.00 49.66 110 GLY A O 1
ATOM 822 N N . VAL A 1 111 ? 78.110 59.679 -54.232 1.00 42.47 111 VAL A N 1
ATOM 823 C CA . VAL A 1 111 ? 79.055 60.232 -55.246 1.00 42.47 111 VAL A CA 1
ATOM 824 C C . VAL A 1 111 ? 78.676 60.071 -56.743 1.00 42.47 111 VAL A C 1
ATOM 826 O O . VAL A 1 111 ? 79.235 60.783 -57.569 1.00 42.47 111 VAL A O 1
ATOM 829 N N . VAL A 1 112 ? 77.627 59.327 -57.134 1.00 49.69 112 VAL A N 1
ATOM 830 C CA . VAL A 1 112 ? 77.109 59.334 -58.539 1.00 49.69 112 VAL A CA 1
ATOM 831 C C . VAL A 1 112 ? 75.622 59.709 -58.590 1.00 49.69 112 VAL A C 1
ATOM 833 O O . VAL A 1 112 ? 74.782 58.969 -59.092 1.00 49.69 112 VAL A O 1
ATOM 836 N N . VAL A 1 113 ? 75.270 60.857 -58.006 1.00 52.84 113 VAL A N 1
ATOM 837 C CA . VAL A 1 113 ? 73.863 61.190 -57.713 1.00 52.84 113 VAL A CA 1
ATOM 838 C C . VAL A 1 113 ? 73.124 61.820 -58.898 1.00 52.84 113 VAL A C 1
ATOM 840 O O . VAL A 1 113 ? 71.974 61.464 -59.129 1.00 52.84 113 VAL A O 1
ATOM 843 N N . GLU A 1 114 ? 73.738 62.691 -59.704 1.00 50.25 114 GLU A N 1
ATOM 844 C CA . GLU A 1 114 ? 72.997 63.330 -60.810 1.00 50.25 114 GLU A CA 1
ATOM 845 C C . GLU A 1 114 ? 72.945 62.491 -62.086 1.00 50.25 114 GLU A C 1
ATOM 847 O O . GLU A 1 114 ? 71.890 62.401 -62.706 1.00 50.25 114 GLU A O 1
ATOM 852 N N . PHE A 1 115 ? 74.037 61.815 -62.456 1.00 47.38 115 PHE A N 1
ATOM 853 C CA . PHE A 1 115 ? 74.064 60.998 -63.673 1.00 47.38 115 PHE A CA 1
ATOM 854 C C . PHE A 1 115 ? 73.124 59.792 -63.565 1.00 47.38 115 PHE A C 1
ATOM 856 O O . PHE A 1 115 ? 72.317 59.547 -64.459 1.00 47.38 115 PHE A O 1
ATOM 863 N N . ALA A 1 116 ? 73.173 59.058 -62.448 1.00 49.84 116 ALA A N 1
ATOM 864 C CA . ALA A 1 116 ? 72.297 57.908 -62.251 1.00 49.84 116 ALA A CA 1
ATOM 865 C C . ALA A 1 116 ? 70.828 58.337 -62.122 1.00 49.84 116 ALA A C 1
ATOM 867 O O . ALA A 1 116 ? 69.953 57.695 -62.702 1.00 49.84 116 ALA A O 1
ATOM 868 N N . LYS A 1 117 ? 70.544 59.449 -61.429 1.00 52.50 117 LYS A N 1
ATOM 869 C CA . LYS A 1 117 ? 69.176 59.958 -61.303 1.00 52.50 117 LYS A CA 1
ATOM 870 C C . LYS A 1 117 ? 68.618 60.418 -62.653 1.00 52.50 117 LYS A C 1
ATOM 872 O O . LYS A 1 117 ? 67.602 59.889 -63.086 1.00 52.50 117 LYS A O 1
ATOM 877 N N . ALA A 1 118 ? 69.328 61.289 -63.368 1.00 53.00 118 ALA A N 1
ATOM 878 C CA . ALA A 1 118 ? 68.838 61.882 -64.611 1.00 53.00 118 ALA A CA 1
ATOM 879 C C . ALA A 1 118 ? 68.883 60.939 -65.827 1.00 53.00 118 ALA A C 1
ATOM 881 O O . ALA A 1 118 ? 68.155 61.168 -66.792 1.00 53.00 118 ALA A O 1
ATOM 882 N N . HIS A 1 119 ? 69.758 59.925 -65.854 1.00 51.22 119 HIS A N 1
ATOM 883 C CA . HIS A 1 119 ? 69.957 59.080 -67.048 1.00 51.22 119 HIS A CA 1
ATOM 884 C C . HIS A 1 119 ? 69.583 57.609 -66.855 1.00 51.22 119 HIS A C 1
ATOM 886 O O . HIS A 1 119 ? 69.559 56.865 -67.834 1.00 51.22 119 HIS A O 1
ATOM 892 N N . ILE A 1 120 ? 69.263 57.181 -65.629 1.00 50.56 120 ILE A N 1
ATOM 893 C CA . ILE A 1 120 ? 68.849 55.801 -65.343 1.00 50.56 120 ILE A CA 1
ATOM 894 C C . ILE A 1 120 ? 67.524 55.793 -64.580 1.00 50.56 120 ILE A C 1
ATOM 896 O O . ILE A 1 120 ? 66.550 55.225 -65.063 1.00 50.56 120 ILE A O 1
ATOM 900 N N . VAL A 1 121 ? 67.448 56.458 -63.427 1.00 51.25 121 VAL A N 1
ATOM 901 C CA . VAL A 1 121 ? 66.277 56.376 -62.538 1.00 51.25 121 VAL A CA 1
ATOM 902 C C . VAL A 1 121 ? 65.074 57.139 -63.100 1.00 51.25 121 VAL A C 1
ATOM 904 O O . VAL A 1 121 ? 64.010 56.544 -63.257 1.00 51.25 121 VAL A O 1
ATOM 907 N N . ASP A 1 122 ? 65.225 58.413 -63.463 1.00 55.88 122 ASP A N 1
ATOM 908 C CA . ASP A 1 122 ? 64.119 59.247 -63.953 1.00 55.88 122 ASP A CA 1
ATOM 909 C C . ASP A 1 122 ? 63.519 58.723 -65.278 1.00 55.88 122 ASP A C 1
ATOM 911 O O . ASP A 1 122 ? 62.290 58.652 -65.379 1.00 55.88 122 ASP A O 1
ATOM 915 N N . PRO A 1 123 ? 64.312 58.258 -66.271 1.00 54.12 123 PRO A N 1
ATOM 916 C CA . PRO A 1 123 ? 63.768 57.626 -67.476 1.00 54.12 123 PRO A CA 1
ATOM 917 C C . PRO A 1 123 ? 63.024 56.312 -67.197 1.00 54.12 123 PRO A C 1
ATOM 919 O O . PRO A 1 123 ? 61.993 56.053 -67.820 1.00 54.12 123 PRO A O 1
ATOM 922 N N . ILE A 1 124 ? 63.501 55.495 -66.249 1.00 51.66 124 ILE A N 1
ATOM 923 C CA . ILE A 1 124 ? 62.819 54.257 -65.841 1.00 51.66 124 ILE A CA 1
ATOM 924 C C . ILE A 1 124 ? 61.493 54.587 -65.148 1.00 51.66 124 ILE A C 1
ATOM 926 O O . ILE A 1 124 ? 60.471 53.991 -65.480 1.00 51.66 124 ILE A O 1
ATOM 930 N N . ILE A 1 125 ? 61.472 55.567 -64.240 1.00 51.56 125 ILE A N 1
ATOM 931 C CA . ILE A 1 125 ? 60.246 55.999 -63.552 1.00 51.56 125 ILE A CA 1
ATOM 932 C C . ILE A 1 125 ? 59.237 56.587 -64.550 1.00 51.56 125 ILE A C 1
ATOM 934 O O . ILE A 1 125 ? 58.055 56.252 -64.487 1.00 51.56 125 ILE A O 1
ATOM 938 N N . ALA A 1 126 ? 59.684 57.404 -65.508 1.00 54.38 126 ALA A N 1
ATOM 939 C CA . ALA A 1 126 ? 58.820 57.966 -66.546 1.00 54.38 126 ALA A CA 1
ATOM 940 C C . ALA A 1 126 ? 58.249 56.884 -67.481 1.00 54.38 126 ALA A C 1
ATOM 942 O O . ALA A 1 126 ? 57.054 56.901 -67.786 1.00 54.38 126 ALA A O 1
ATOM 943 N N . GLY A 1 127 ? 59.073 55.912 -67.891 1.00 55.50 127 GLY A N 1
ATOM 944 C CA . GLY A 1 127 ? 58.640 54.769 -68.699 1.00 55.50 127 GLY A CA 1
ATOM 945 C C . GLY A 1 127 ? 57.639 53.876 -67.963 1.00 55.50 127 GLY A C 1
ATOM 946 O O . GLY A 1 127 ? 56.637 53.460 -68.545 1.00 55.50 127 GLY A O 1
ATOM 947 N N . LEU A 1 128 ? 57.855 53.654 -66.664 1.00 52.16 128 LEU A N 1
ATOM 948 C CA . LEU A 1 128 ? 56.916 52.941 -65.803 1.00 52.16 128 LEU A CA 1
ATOM 949 C C . LEU A 1 128 ? 55.595 53.711 -65.664 1.00 52.16 128 LEU A C 1
ATOM 951 O O . LEU A 1 128 ? 54.540 53.131 -65.899 1.00 52.16 128 LEU A O 1
ATOM 955 N N . HIS A 1 129 ? 55.617 55.016 -65.371 1.00 52.16 129 HIS A N 1
ATOM 956 C CA . HIS A 1 129 ? 54.403 55.843 -65.296 1.00 52.16 129 HIS A CA 1
ATOM 957 C C . HIS A 1 129 ? 53.586 55.823 -66.595 1.00 52.16 129 HIS A C 1
ATOM 959 O O . HIS A 1 129 ? 52.365 55.664 -66.548 1.00 52.16 129 HIS A O 1
ATOM 965 N N . TRP A 1 130 ? 54.242 55.949 -67.752 1.00 62.59 130 TRP A N 1
ATOM 966 C CA . TRP A 1 130 ? 53.577 55.868 -69.053 1.00 62.59 130 TRP A CA 1
ATOM 967 C C . TRP A 1 130 ? 52.932 54.495 -69.282 1.00 62.59 130 TRP A C 1
ATOM 969 O O . TRP A 1 130 ? 51.763 54.410 -69.665 1.00 62.59 130 TRP A O 1
ATOM 979 N N . LEU A 1 131 ? 53.668 53.421 -68.986 1.00 55.41 131 LEU A N 1
ATOM 980 C CA . LEU A 1 131 ? 53.175 52.054 -69.105 1.00 55.41 131 LEU A CA 1
ATOM 981 C C . LEU A 1 131 ? 51.951 51.821 -68.208 1.00 55.41 131 LEU A C 1
ATOM 983 O O . LEU A 1 131 ? 50.952 51.254 -68.651 1.00 55.41 131 LEU A O 1
ATOM 987 N N . PHE A 1 132 ? 51.988 52.315 -66.972 1.00 53.91 132 PHE A N 1
ATOM 988 C CA . PHE A 1 132 ? 50.874 52.202 -66.033 1.00 53.91 132 PHE A CA 1
ATOM 989 C C . PHE A 1 132 ? 49.637 52.979 -66.477 1.00 53.91 132 PHE A C 1
ATOM 991 O O . PHE A 1 132 ? 48.529 52.447 -66.382 1.00 53.91 132 PHE A O 1
ATOM 998 N N . ALA A 1 133 ? 49.799 54.200 -66.995 1.00 56.75 133 ALA A N 1
ATOM 999 C CA . ALA A 1 133 ? 48.684 54.967 -67.547 1.00 56.75 133 ALA A CA 1
ATOM 1000 C C . ALA A 1 133 ? 48.010 54.192 -68.689 1.00 56.75 133 ALA A C 1
ATOM 1002 O O . ALA A 1 133 ? 46.790 54.031 -68.710 1.00 56.75 133 ALA A O 1
ATOM 1003 N N . ARG A 1 134 ? 48.815 53.598 -69.576 1.00 57.94 134 ARG A N 1
ATOM 1004 C CA . ARG A 1 134 ? 48.300 52.850 -70.720 1.00 57.94 134 ARG A CA 1
ATOM 1005 C C . ARG A 1 134 ? 47.619 51.535 -70.338 1.00 57.94 134 ARG A C 1
ATOM 1007 O O . ARG A 1 134 ? 46.583 51.201 -70.911 1.00 57.94 134 ARG A O 1
ATOM 1014 N N . LEU A 1 135 ? 48.152 50.812 -69.355 1.00 53.94 135 LEU A N 1
ATOM 1015 C CA . LEU A 1 135 ? 47.512 49.613 -68.805 1.00 53.94 135 LEU A CA 1
ATOM 1016 C C . LEU A 1 135 ? 46.193 49.954 -68.102 1.00 53.94 135 LEU A C 1
ATOM 1018 O O . LEU A 1 135 ? 45.196 49.262 -68.294 1.00 53.94 135 LEU A O 1
ATOM 1022 N N . THR A 1 136 ? 46.161 51.055 -67.349 1.00 54.47 136 THR A N 1
ATOM 1023 C CA . THR A 1 136 ? 44.942 51.536 -66.682 1.00 54.47 136 THR A CA 1
ATOM 1024 C C . THR A 1 136 ? 43.855 51.891 -67.698 1.00 54.47 136 THR A C 1
ATOM 1026 O O . THR A 1 136 ? 42.691 51.549 -67.488 1.00 54.47 136 THR A O 1
ATOM 1029 N N . ASP A 1 137 ? 44.219 52.509 -68.824 1.00 59.38 137 ASP A N 1
ATOM 1030 C CA . ASP A 1 137 ? 43.283 52.828 -69.908 1.00 59.38 137 ASP A CA 1
ATOM 1031 C C . ASP A 1 137 ? 42.718 51.574 -70.587 1.00 59.38 137 ASP A C 1
ATOM 1033 O O . ASP A 1 137 ? 41.518 51.509 -70.854 1.00 59.38 137 ASP A O 1
ATOM 1037 N N . ILE A 1 138 ? 43.555 50.559 -70.834 1.00 58.31 138 ILE A N 1
ATOM 1038 C CA . ILE A 1 138 ? 43.113 49.275 -71.402 1.00 58.31 138 ILE A CA 1
ATOM 1039 C C . ILE A 1 138 ? 42.129 48.584 -70.459 1.00 58.31 138 ILE A C 1
ATOM 1041 O O . ILE A 1 138 ? 41.076 48.122 -70.896 1.00 58.31 138 ILE A O 1
ATOM 1045 N N . VAL A 1 139 ? 42.439 48.553 -69.161 1.00 52.06 139 VAL A N 1
ATOM 1046 C CA . VAL A 1 139 ? 41.566 47.951 -68.147 1.00 52.06 139 VAL A CA 1
ATOM 1047 C C . VAL A 1 139 ? 40.242 48.712 -68.046 1.00 52.06 139 VAL A C 1
ATOM 1049 O O . VAL A 1 139 ? 39.184 48.087 -68.069 1.00 52.06 139 VAL A O 1
ATOM 1052 N N . ARG A 1 140 ? 40.263 50.051 -68.010 1.00 56.34 140 ARG A N 1
ATOM 1053 C CA . ARG A 1 140 ? 39.035 50.865 -67.996 1.00 56.34 140 ARG A CA 1
ATOM 1054 C C . ARG A 1 140 ? 38.191 50.671 -69.257 1.00 56.34 140 ARG A C 1
ATOM 1056 O O . ARG A 1 140 ? 36.975 50.565 -69.142 1.00 56.34 140 ARG A O 1
ATOM 1063 N N . GLY A 1 141 ? 38.815 50.593 -70.433 1.00 59.47 141 GLY A N 1
ATOM 1064 C CA . GLY A 1 141 ? 38.122 50.356 -71.704 1.00 59.47 141 GLY A CA 1
ATOM 1065 C C . GLY A 1 141 ? 37.504 48.958 -71.811 1.00 59.47 141 GLY A C 1
ATOM 1066 O O . GLY A 1 141 ? 36.405 48.798 -72.342 1.00 59.47 141 GLY A O 1
ATOM 1067 N N . LEU A 1 142 ? 38.175 47.941 -71.265 1.00 57.38 142 LEU A N 1
ATOM 1068 C CA . LEU A 1 142 ? 37.630 46.588 -71.174 1.00 57.38 142 LEU A CA 1
ATOM 1069 C C . LEU A 1 142 ? 36.427 46.546 -70.222 1.00 57.38 142 LEU A C 1
ATOM 1071 O O . LEU A 1 142 ? 35.393 45.983 -70.575 1.00 57.38 142 LEU A O 1
ATOM 1075 N N . ILE A 1 143 ? 36.539 47.182 -69.052 1.00 54.94 143 ILE A N 1
ATOM 1076 C CA . ILE A 1 143 ? 35.450 47.264 -68.069 1.00 54.94 143 ILE A CA 1
ATOM 1077 C C . ILE A 1 143 ? 34.230 47.972 -68.670 1.00 54.94 143 ILE A C 1
ATOM 1079 O O . ILE A 1 143 ? 33.139 47.416 -68.609 1.00 54.94 143 ILE A O 1
ATOM 1083 N N . SER A 1 144 ? 34.398 49.124 -69.326 1.00 59.44 144 SER A N 1
ATOM 1084 C CA . SER A 1 144 ? 33.270 49.858 -69.922 1.00 59.44 144 SER A CA 1
ATOM 1085 C C . SER A 1 144 ? 32.598 49.102 -71.076 1.00 59.44 144 SER A C 1
ATOM 1087 O O . SER A 1 144 ? 31.377 49.151 -71.228 1.00 59.44 144 SER A O 1
ATOM 1089 N N . THR A 1 145 ? 33.370 48.349 -71.866 1.00 61.06 145 THR A N 1
ATOM 1090 C CA . THR A 1 145 ? 32.834 47.488 -72.935 1.00 61.06 145 THR A CA 1
ATOM 1091 C C . THR A 1 145 ? 32.019 46.330 -72.356 1.00 61.06 145 THR A C 1
ATOM 1093 O O . THR A 1 145 ? 30.938 46.016 -72.853 1.00 61.06 145 THR A O 1
ATOM 1096 N N . ILE A 1 146 ? 32.512 45.711 -71.281 1.00 57.44 146 ILE A N 1
ATOM 1097 C CA . ILE A 1 146 ? 31.815 44.636 -70.572 1.00 57.44 146 ILE A CA 1
ATOM 1098 C C . ILE A 1 146 ? 30.538 45.176 -69.912 1.00 57.44 146 ILE A C 1
ATOM 1100 O O . ILE A 1 146 ? 29.470 44.608 -70.120 1.00 57.44 146 ILE A O 1
ATOM 1104 N N . GLU A 1 147 ? 30.598 46.300 -69.196 1.00 58.00 147 GLU A N 1
ATOM 1105 C CA . GLU A 1 147 ? 29.417 46.950 -68.607 1.00 58.00 147 GLU A CA 1
ATOM 1106 C C . GLU A 1 147 ? 28.337 47.237 -69.660 1.00 58.00 147 GLU A C 1
ATOM 1108 O O . GLU A 1 147 ? 27.167 46.932 -69.430 1.00 58.00 147 GLU A O 1
ATOM 1113 N N . GLY A 1 148 ? 28.718 47.716 -70.849 1.00 62.09 148 GLY A N 1
ATOM 1114 C CA . GLY A 1 148 ? 27.791 47.925 -71.965 1.00 62.09 148 GLY A CA 1
ATOM 1115 C C . GLY A 1 148 ? 27.105 46.644 -72.462 1.00 62.09 148 GLY A C 1
ATOM 1116 O O . GLY A 1 148 ? 25.917 46.671 -72.783 1.00 62.09 148 GLY A O 1
ATOM 1117 N N . LEU A 1 149 ? 27.811 45.507 -72.479 1.00 61.88 149 LEU A N 1
ATOM 1118 C CA . LEU A 1 149 ? 27.242 44.206 -72.865 1.00 61.88 149 LEU A CA 1
ATOM 1119 C C . LEU A 1 149 ? 26.212 43.694 -71.841 1.00 61.88 149 LEU A C 1
ATOM 1121 O O . LEU A 1 149 ? 25.198 43.104 -72.226 1.00 61.88 149 LEU A O 1
ATOM 1125 N N . PHE A 1 150 ? 26.444 43.947 -70.549 1.00 55.50 150 PHE A N 1
ATOM 1126 C CA . PHE A 1 150 ? 25.579 43.489 -69.456 1.00 55.50 150 PHE A CA 1
ATOM 1127 C C . PHE A 1 150 ? 24.407 44.444 -69.146 1.00 55.50 150 PHE A C 1
ATOM 1129 O O . PHE A 1 150 ? 23.334 43.976 -68.760 1.00 55.50 150 PHE A O 1
ATOM 1136 N N . ALA A 1 151 ? 24.551 45.757 -69.363 1.00 57.88 151 ALA A N 1
ATOM 1137 C CA . ALA A 1 151 ? 23.565 46.777 -68.978 1.00 57.88 151 ALA A CA 1
ATOM 1138 C C . ALA A 1 151 ? 22.206 46.697 -69.709 1.00 57.88 151 ALA A C 1
ATOM 1140 O O . ALA A 1 151 ? 21.237 47.300 -69.255 1.00 57.88 151 ALA A O 1
ATOM 1141 N N . HIS A 1 152 ? 22.105 45.976 -70.831 1.00 54.56 152 HIS A N 1
ATOM 1142 C CA . HIS A 1 152 ? 20.860 45.831 -71.607 1.00 54.56 152 HIS A CA 1
ATOM 1143 C C . HIS A 1 152 ? 20.182 44.453 -71.492 1.00 54.56 152 HIS A C 1
ATOM 1145 O O . HIS A 1 152 ? 19.112 44.263 -72.063 1.00 54.56 152 HIS A O 1
ATOM 1151 N N . HIS A 1 153 ? 20.764 43.500 -70.753 1.00 55.38 153 HIS A N 1
ATOM 1152 C CA . HIS A 1 153 ? 20.323 42.095 -70.769 1.00 55.38 153 HIS A CA 1
ATOM 1153 C C . HIS A 1 153 ? 20.100 41.484 -69.378 1.00 55.38 153 HIS A C 1
ATOM 1155 O O . HIS A 1 153 ? 20.077 40.266 -69.240 1.00 55.38 153 HIS A O 1
ATOM 1161 N N . SER A 1 154 ? 19.939 42.297 -68.332 1.00 50.25 154 SER A N 1
ATOM 1162 C CA . SER A 1 154 ? 19.646 41.780 -66.990 1.00 50.25 154 SER A CA 1
ATOM 1163 C C . SER A 1 154 ? 18.130 41.626 -66.774 1.00 50.25 154 SER A C 1
ATOM 1165 O O . SER A 1 154 ? 17.428 42.635 -66.882 1.00 50.25 154 SER A O 1
ATOM 1167 N N . PRO A 1 155 ? 17.602 40.426 -66.431 1.00 51.59 155 PRO A N 1
ATOM 1168 C CA . PRO A 1 155 ? 18.294 39.145 -66.199 1.00 51.59 155 PRO A CA 1
ATOM 1169 C C . PRO A 1 155 ? 18.565 38.319 -67.479 1.00 51.59 155 PRO A C 1
ATOM 1171 O O . PRO A 1 155 ? 17.740 38.279 -68.388 1.00 51.59 155 PRO A O 1
ATOM 1174 N N . ILE A 1 156 ? 19.698 37.599 -67.512 1.00 57.78 156 ILE A N 1
ATOM 1175 C CA . ILE A 1 156 ? 20.179 36.844 -68.689 1.00 57.78 156 ILE A CA 1
ATOM 1176 C C . ILE A 1 156 ? 19.538 35.451 -68.754 1.00 57.78 156 ILE A C 1
ATOM 1178 O O . ILE A 1 156 ? 19.656 34.656 -67.820 1.00 57.78 156 ILE A O 1
ATOM 1182 N N . THR A 1 157 ? 18.912 35.125 -69.885 1.00 57.25 157 THR A N 1
ATOM 1183 C CA . THR A 1 157 ? 18.359 33.787 -70.169 1.00 57.25 157 THR A CA 1
ATOM 1184 C C . THR A 1 157 ? 19.411 32.833 -70.768 1.00 57.25 157 THR A C 1
ATOM 1186 O O . THR A 1 157 ? 20.397 33.296 -71.352 1.00 57.25 157 THR A O 1
ATOM 1189 N N . PRO A 1 158 ? 19.236 31.496 -70.671 1.00 52.09 158 PRO A N 1
ATOM 1190 C CA . PRO A 1 158 ? 20.192 30.525 -71.214 1.00 52.09 158 PRO A CA 1
ATOM 1191 C C . PRO A 1 158 ? 20.476 30.684 -72.715 1.00 52.09 158 PRO A C 1
ATOM 1193 O O . PRO A 1 158 ? 21.609 30.458 -73.135 1.00 52.09 158 PRO A O 1
ATOM 1196 N N . GLU A 1 159 ? 19.496 31.116 -73.522 1.00 55.47 159 GLU A N 1
ATOM 1197 C CA . GLU A 1 159 ? 19.707 31.356 -74.957 1.00 55.47 159 GLU A CA 1
ATOM 1198 C C . GLU A 1 159 ? 20.533 32.627 -75.236 1.00 55.47 159 GLU A C 1
ATOM 1200 O O . GLU A 1 159 ? 21.271 32.691 -76.220 1.00 55.47 159 GLU A O 1
ATOM 1205 N N . GLN A 1 160 ? 20.460 33.629 -74.355 1.00 56.03 160 GLN A N 1
ATOM 1206 C CA . GLN A 1 160 ? 21.193 34.897 -74.474 1.00 56.03 160 GLN A CA 1
ATOM 1207 C C . GLN A 1 160 ? 22.619 34.823 -73.903 1.00 56.03 160 GLN A C 1
ATOM 1209 O O . GLN A 1 160 ? 23.470 35.641 -74.252 1.00 56.03 160 GLN A O 1
ATOM 1214 N N . ALA A 1 161 ? 22.916 33.822 -73.069 1.00 56.81 161 ALA A N 1
ATOM 1215 C CA . ALA A 1 161 ? 24.219 33.661 -72.425 1.00 56.81 161 ALA A CA 1
ATOM 1216 C C . ALA A 1 161 ? 25.360 33.351 -73.415 1.00 56.81 161 ALA A C 1
ATOM 1218 O O . ALA A 1 161 ? 26.490 33.794 -73.207 1.00 56.81 161 ALA A O 1
ATOM 1219 N N . LEU A 1 162 ? 25.083 32.617 -74.501 1.00 51.78 162 LEU A N 1
ATOM 1220 C CA . LEU A 1 162 ? 26.105 32.215 -75.474 1.00 51.78 162 LEU A CA 1
ATOM 1221 C C . LEU A 1 162 ? 26.596 33.394 -76.349 1.00 51.78 162 LEU A C 1
ATOM 1223 O O . LEU A 1 162 ? 27.810 33.604 -76.398 1.00 51.78 162 LEU A O 1
ATOM 1227 N N . PRO A 1 163 ? 25.726 34.215 -76.976 1.00 52.81 163 PRO A N 1
ATOM 1228 C CA . PRO A 1 163 ? 26.163 35.409 -77.708 1.00 52.81 163 PRO A CA 1
ATOM 1229 C C . PRO A 1 163 ? 26.879 36.435 -76.820 1.00 52.81 163 PRO A C 1
ATOM 1231 O O . PRO A 1 163 ? 27.891 37.001 -77.231 1.00 52.81 163 PRO A O 1
ATOM 1234 N N . ILE A 1 164 ? 26.400 36.640 -75.587 1.00 58.38 164 ILE A N 1
ATOM 1235 C CA . ILE A 1 164 ? 27.027 37.549 -74.614 1.00 58.38 164 ILE A CA 1
ATOM 1236 C C . ILE A 1 164 ? 28.410 37.022 -74.208 1.00 58.38 164 ILE A C 1
ATOM 1238 O O . ILE A 1 164 ? 29.376 37.782 -74.185 1.00 58.38 164 ILE A O 1
ATOM 1242 N N . GLY A 1 165 ? 28.543 35.713 -73.969 1.00 54.62 165 GLY A N 1
ATOM 1243 C CA . GLY A 1 165 ? 29.830 35.083 -73.672 1.00 54.62 165 GLY A CA 1
ATOM 1244 C C . GLY A 1 165 ? 30.839 35.183 -74.817 1.00 54.62 165 GLY A C 1
ATOM 1245 O O . GLY A 1 165 ? 32.014 35.450 -74.570 1.00 54.62 165 GLY A O 1
ATOM 1246 N N . ILE A 1 166 ? 30.386 35.052 -76.068 1.00 51.84 166 ILE A N 1
ATOM 1247 C CA . ILE A 1 166 ? 31.223 35.286 -77.254 1.00 51.84 166 ILE A CA 1
ATOM 1248 C C . ILE A 1 166 ? 31.639 36.762 -77.336 1.00 51.84 166 ILE A C 1
ATOM 1250 O O . ILE A 1 166 ? 32.810 37.042 -77.575 1.00 51.84 166 ILE A O 1
ATOM 1254 N N . GLY A 1 167 ? 30.730 37.709 -77.083 1.00 55.69 167 GLY A N 1
ATOM 1255 C CA . GLY A 1 167 ? 31.042 39.144 -77.058 1.00 55.69 167 GLY A CA 1
ATOM 1256 C C . GLY A 1 167 ? 32.088 39.518 -76.001 1.00 55.69 167 GLY A C 1
ATOM 1257 O O . GLY A 1 167 ? 33.017 40.271 -76.290 1.00 55.69 167 GLY A O 1
ATOM 1258 N N . VAL A 1 168 ? 31.998 38.927 -74.806 1.00 57.47 168 VAL A N 1
ATOM 1259 C CA . VAL A 1 168 ? 32.992 39.086 -73.730 1.00 57.47 168 VAL A CA 1
ATOM 1260 C C . VAL A 1 168 ? 34.349 38.492 -74.130 1.00 57.47 168 VAL A C 1
ATOM 1262 O O . VAL A 1 168 ? 35.383 39.118 -73.898 1.00 57.47 168 VAL A O 1
ATOM 1265 N N . LEU A 1 169 ? 34.362 37.326 -74.784 1.00 49.88 169 LEU A N 1
ATOM 1266 C CA . LEU A 1 169 ? 35.579 36.720 -75.339 1.00 49.88 169 LEU A CA 1
ATOM 1267 C C . LEU A 1 169 ? 36.218 37.597 -76.424 1.00 49.88 169 LEU A C 1
ATOM 1269 O O . LEU A 1 169 ? 37.427 37.801 -76.400 1.00 49.88 169 LEU A O 1
ATOM 1273 N N . VAL A 1 170 ? 35.430 38.158 -77.344 1.00 51.38 170 VAL A N 1
ATOM 1274 C CA . VAL A 1 170 ? 35.924 39.050 -78.408 1.00 51.38 170 VAL A CA 1
ATOM 1275 C C . VAL A 1 170 ? 36.494 40.346 -77.826 1.00 51.38 170 VAL A C 1
ATOM 1277 O O . VAL A 1 170 ? 37.578 40.766 -78.230 1.00 51.38 170 VAL A O 1
ATOM 1280 N N . ALA A 1 171 ? 35.825 40.952 -76.841 1.00 56.00 171 ALA A N 1
ATOM 1281 C CA . ALA A 1 171 ? 36.333 42.132 -76.140 1.00 56.00 171 ALA A CA 1
ATOM 1282 C C . ALA A 1 171 ? 37.647 41.835 -75.394 1.00 56.00 171 ALA A C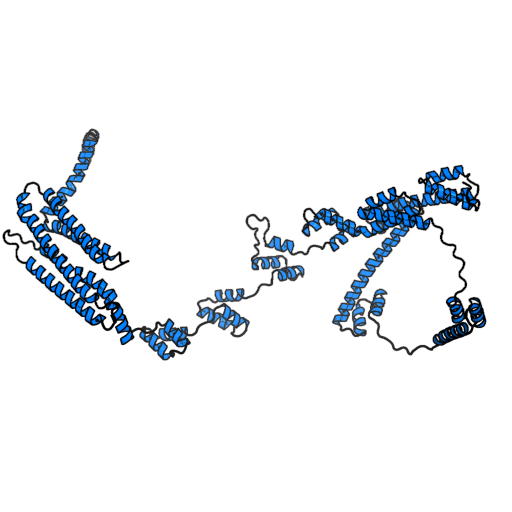 1
ATOM 1284 O O . ALA A 1 171 ? 38.594 42.622 -75.460 1.00 56.00 171 ALA A O 1
ATOM 1285 N N . ALA A 1 172 ? 37.742 40.667 -74.750 1.00 51.47 172 ALA A N 1
ATOM 1286 C CA . ALA A 1 172 ? 38.957 40.212 -74.081 1.00 51.47 172 ALA A CA 1
ATOM 1287 C C . ALA A 1 172 ? 40.114 39.959 -75.060 1.00 51.47 172 ALA A C 1
ATOM 1289 O O . ALA A 1 172 ? 41.246 40.354 -74.788 1.00 51.47 172 ALA A O 1
ATOM 1290 N N . VAL A 1 173 ? 39.839 39.354 -76.218 1.00 50.06 173 VAL A N 1
ATOM 1291 C CA . VAL A 1 173 ? 40.833 39.146 -77.282 1.00 50.06 173 VAL A CA 1
ATOM 1292 C C . VAL A 1 173 ? 41.295 40.483 -77.871 1.00 50.06 173 VAL A C 1
ATOM 1294 O O . VAL A 1 173 ? 42.492 40.674 -78.073 1.00 50.06 173 VAL A O 1
ATOM 1297 N N . GLY A 1 174 ? 40.387 41.442 -78.081 1.00 55.09 174 GLY A N 1
ATOM 1298 C CA . GLY A 1 174 ? 40.728 42.792 -78.545 1.00 55.09 174 GLY A CA 1
ATOM 1299 C C . GLY A 1 174 ? 41.626 43.556 -77.564 1.00 55.09 174 GLY A C 1
ATOM 1300 O O . GLY A 1 174 ? 42.621 44.157 -77.971 1.00 55.09 174 GLY A O 1
ATOM 1301 N N . ALA A 1 175 ? 41.337 43.476 -76.263 1.00 53.22 175 ALA A N 1
ATOM 1302 C CA . ALA A 1 175 ? 42.190 44.046 -75.219 1.00 53.22 175 ALA A CA 1
ATOM 1303 C C . ALA A 1 175 ? 43.554 43.335 -75.124 1.00 53.22 175 ALA A C 1
ATOM 1305 O O . ALA A 1 175 ? 44.583 43.996 -74.976 1.00 53.22 175 ALA A O 1
ATOM 1306 N N . GLY A 1 176 ? 43.581 42.007 -75.281 1.00 52.12 176 GLY A N 1
ATOM 1307 C CA . GLY A 1 176 ? 44.814 41.219 -75.331 1.00 52.12 176 GLY A CA 1
ATOM 1308 C C . GLY A 1 176 ? 45.693 41.562 -76.538 1.00 52.12 176 GLY A C 1
ATOM 1309 O O . GLY A 1 176 ? 46.910 41.663 -76.398 1.00 52.12 176 GLY A O 1
ATOM 1310 N N . ALA A 1 177 ? 45.104 41.840 -77.703 1.00 49.34 177 ALA A N 1
ATOM 1311 C CA . ALA A 1 177 ? 45.845 42.288 -78.882 1.00 49.34 177 ALA A CA 1
ATOM 1312 C C . ALA A 1 177 ? 46.475 43.683 -78.679 1.00 49.34 177 ALA A C 1
ATOM 1314 O O . ALA A 1 177 ? 47.631 43.894 -79.041 1.00 49.34 177 ALA A O 1
ATOM 1315 N N . LEU A 1 178 ? 45.763 44.614 -78.029 1.00 50.22 178 LEU A N 1
ATOM 1316 C CA . LEU A 1 178 ? 46.290 45.940 -77.671 1.00 50.22 178 LEU A CA 1
ATOM 1317 C C . LEU A 1 178 ? 47.420 45.870 -76.628 1.00 50.22 178 LEU A C 1
ATOM 1319 O O . LEU A 1 178 ? 48.409 46.592 -76.748 1.00 50.22 178 LEU A O 1
ATOM 1323 N N . ALA A 1 179 ? 47.299 44.988 -75.630 1.00 50.50 179 ALA A N 1
ATOM 1324 C CA . ALA A 1 179 ? 48.341 44.745 -74.629 1.00 50.50 179 ALA A CA 1
ATOM 1325 C C . ALA A 1 179 ? 49.596 44.098 -75.242 1.00 50.50 179 ALA A C 1
ATOM 1327 O O . ALA A 1 179 ? 50.720 44.457 -74.892 1.00 50.50 179 ALA A O 1
ATOM 1328 N N . THR A 1 180 ? 49.409 43.198 -76.210 1.00 49.62 180 THR A N 1
ATOM 1329 C CA . THR A 1 180 ? 50.512 42.556 -76.941 1.00 49.62 180 THR A CA 1
ATOM 1330 C C . THR A 1 180 ? 51.249 43.561 -77.836 1.00 49.62 180 THR A C 1
ATOM 1332 O O . THR A 1 180 ? 52.474 43.612 -77.816 1.00 49.62 180 THR A O 1
ATOM 1335 N N . GLY A 1 181 ? 50.526 44.452 -78.529 1.00 53.16 181 GLY A N 1
ATOM 1336 C CA . GLY A 1 181 ? 51.140 45.536 -79.310 1.00 53.16 181 GLY A CA 1
ATOM 1337 C C . GLY A 1 181 ? 51.953 46.528 -78.464 1.00 53.16 181 GLY A C 1
ATOM 1338 O O . GLY A 1 181 ? 52.945 47.079 -78.936 1.00 53.16 181 GLY A O 1
ATOM 1339 N N . LEU A 1 182 ? 51.581 46.723 -77.194 1.00 49.78 182 LEU A N 1
ATOM 1340 C CA . LEU A 1 182 ? 52.367 47.510 -76.237 1.00 49.78 182 LEU A CA 1
ATOM 1341 C C . LEU A 1 182 ? 53.653 46.802 -75.805 1.00 49.78 182 LEU A C 1
ATOM 1343 O O . LEU A 1 182 ? 54.697 47.452 -75.712 1.00 49.78 182 LEU A O 1
ATOM 1347 N N . ALA A 1 183 ? 53.597 45.487 -75.579 1.00 50.00 183 ALA A N 1
ATOM 1348 C CA . ALA A 1 183 ? 54.772 44.684 -75.246 1.00 50.00 183 ALA A CA 1
ATOM 1349 C C . ALA A 1 183 ? 55.840 44.751 -76.354 1.00 50.00 183 ALA A C 1
ATOM 1351 O O . ALA A 1 183 ? 57.026 44.914 -76.056 1.00 50.00 183 ALA A O 1
ATOM 1352 N N . ASP A 1 184 ? 55.419 44.751 -77.621 1.00 48.16 184 ASP A N 1
ATOM 1353 C CA . ASP A 1 184 ? 56.330 44.886 -78.759 1.00 48.16 184 ASP A CA 1
ATOM 1354 C C . ASP A 1 184 ? 56.990 46.277 -78.815 1.00 48.16 184 ASP A C 1
ATOM 1356 O O . ASP A 1 184 ? 58.207 46.366 -78.983 1.00 48.16 184 ASP A O 1
ATOM 1360 N N . THR A 1 185 ? 56.247 47.367 -78.570 1.00 47.50 185 THR A N 1
ATOM 1361 C CA . THR A 1 185 ? 56.810 48.740 -78.569 1.00 47.50 185 THR A CA 1
ATOM 1362 C C . THR A 1 185 ? 57.811 49.020 -77.443 1.00 47.50 185 THR A C 1
ATOM 1364 O O . THR A 1 185 ? 58.680 49.880 -77.585 1.00 47.50 185 THR A O 1
ATOM 1367 N N . LEU A 1 186 ? 57.731 48.287 -76.331 1.00 48.09 186 LEU A N 1
ATOM 1368 C CA . LEU A 1 186 ? 58.660 48.411 -75.201 1.00 48.09 186 LEU A CA 1
ATOM 1369 C C . LEU A 1 186 ? 59.957 47.624 -75.411 1.00 48.09 186 LEU A C 1
ATOM 1371 O O . LEU A 1 186 ? 60.984 47.951 -74.818 1.00 48.09 186 LEU A O 1
ATOM 1375 N N . SER A 1 187 ? 59.927 46.606 -76.273 1.00 45.34 187 SER A N 1
ATOM 1376 C CA . SER A 1 187 ? 61.113 45.831 -76.649 1.00 45.34 187 SER A CA 1
ATOM 1377 C C . SER A 1 187 ? 62.029 46.574 -77.640 1.00 45.34 187 SER A C 1
ATOM 1379 O O . SER A 1 187 ? 63.203 46.229 -77.795 1.00 45.34 187 SER A O 1
ATOM 1381 N N . THR A 1 188 ? 61.538 47.644 -78.278 1.00 43.84 188 THR A N 1
ATOM 1382 C CA . THR A 1 188 ? 62.307 48.461 -79.223 1.00 43.84 188 THR A CA 1
ATOM 1383 C C . THR A 1 188 ? 63.060 49.608 -78.537 1.00 43.84 188 THR A C 1
ATOM 1385 O O . THR A 1 188 ? 62.501 50.666 -78.283 1.00 43.84 188 THR A O 1
ATOM 1388 N N . LYS A 1 189 ? 64.356 49.368 -78.277 1.00 41.62 189 LYS A N 1
ATOM 1389 C CA . LYS A 1 189 ? 65.468 50.321 -78.033 1.00 41.62 189 LYS A CA 1
ATOM 1390 C C . LYS A 1 189 ? 65.114 51.668 -77.370 1.00 41.62 189 LYS A C 1
ATOM 1392 O O . LYS A 1 189 ? 64.727 52.619 -78.043 1.00 41.62 189 LYS A O 1
ATOM 1397 N N . VAL A 1 190 ? 65.480 51.818 -76.093 1.00 38.62 190 VAL A N 1
ATOM 1398 C CA . VAL A 1 190 ? 65.748 53.143 -75.502 1.00 38.62 190 VAL A CA 1
ATOM 1399 C C . VAL A 1 190 ? 67.001 53.714 -76.178 1.00 38.62 190 VAL A C 1
ATOM 1401 O O . VAL A 1 190 ? 68.098 53.167 -76.069 1.00 38.62 190 VAL A O 1
ATOM 1404 N N . ILE A 1 191 ? 66.828 54.774 -76.962 1.00 38.06 191 ILE A N 1
ATOM 1405 C CA . ILE A 1 191 ? 67.880 55.381 -77.781 1.00 38.06 191 ILE A CA 1
ATOM 1406 C C . ILE A 1 191 ? 68.870 56.133 -76.874 1.00 38.06 191 ILE A C 1
ATOM 1408 O O . ILE A 1 191 ? 68.485 57.089 -76.210 1.00 38.06 191 ILE A O 1
ATOM 1412 N N . GLY A 1 192 ? 70.152 55.737 -76.893 1.00 42.53 192 GLY A N 1
ATOM 1413 C CA . GLY A 1 192 ? 71.271 56.634 -76.556 1.00 42.53 192 GLY A CA 1
ATOM 1414 C C . GLY A 1 192 ? 72.237 56.257 -75.422 1.00 42.53 192 GLY A C 1
ATOM 1415 O O . GLY A 1 192 ? 73.222 56.969 -75.272 1.00 42.53 192 GLY A O 1
ATOM 1416 N N . THR A 1 193 ? 72.040 55.178 -74.650 1.00 46.56 193 THR A N 1
ATOM 1417 C CA . THR A 1 193 ? 72.897 54.895 -73.463 1.00 46.56 193 THR A CA 1
ATOM 1418 C C . THR A 1 193 ? 73.606 53.532 -73.433 1.00 46.56 193 THR A C 1
ATOM 1420 O O . THR A 1 193 ? 74.371 53.270 -72.511 1.00 46.56 193 THR A O 1
ATOM 1423 N N . GLY A 1 194 ? 73.434 52.669 -74.442 1.00 40.62 194 GLY A N 1
ATOM 1424 C CA . GLY A 1 194 ? 74.263 51.460 -74.625 1.00 40.62 194 GLY A CA 1
ATOM 1425 C C . GLY A 1 194 ? 74.116 50.340 -73.576 1.00 40.62 194 GLY A C 1
ATOM 1426 O O . GLY A 1 194 ? 74.922 49.415 -73.581 1.00 40.62 194 GLY A O 1
ATOM 1427 N N . LEU A 1 195 ? 73.105 50.386 -72.704 1.00 38.22 195 LEU A N 1
ATOM 1428 C CA . LEU A 1 195 ? 72.816 49.351 -71.700 1.00 38.22 195 LEU A CA 1
ATOM 1429 C C . LEU A 1 195 ? 71.652 48.448 -72.151 1.00 38.22 195 LEU A C 1
ATOM 1431 O O . LEU A 1 195 ? 70.523 48.912 -72.300 1.00 38.22 195 LEU A O 1
ATOM 1435 N N . GLU A 1 196 ? 71.908 47.149 -72.343 1.00 46.94 196 GLU A N 1
ATOM 1436 C CA . GLU A 1 196 ? 70.872 46.146 -72.641 1.00 46.94 196 GLU A CA 1
ATOM 1437 C C . GLU A 1 196 ? 70.260 45.576 -71.350 1.00 46.94 196 GLU A C 1
ATOM 1439 O O . GLU A 1 196 ? 70.805 44.673 -70.718 1.00 46.94 196 GLU A O 1
ATOM 1444 N N . LEU A 1 197 ? 69.084 46.073 -70.960 1.00 49.31 197 LEU A N 1
ATOM 1445 C CA . LEU A 1 197 ? 68.341 45.586 -69.790 1.00 49.31 197 LEU A CA 1
ATOM 1446 C C . LEU A 1 197 ? 67.386 44.439 -70.160 1.00 49.31 197 LEU A C 1
ATOM 1448 O O . LEU A 1 197 ? 66.163 44.560 -70.087 1.00 49.31 197 LEU A O 1
ATOM 1452 N N . ARG A 1 198 ? 67.952 43.288 -70.538 1.00 43.81 198 ARG A N 1
ATOM 1453 C CA . ARG A 1 198 ? 67.189 42.060 -70.851 1.00 43.81 198 ARG A CA 1
ATOM 1454 C C . ARG A 1 198 ? 66.374 41.522 -69.661 1.00 43.81 198 ARG A C 1
ATOM 1456 O O . ARG A 1 198 ? 65.330 40.913 -69.870 1.00 43.81 198 ARG A O 1
ATOM 1463 N N . SER A 1 199 ? 66.806 41.773 -68.422 1.00 43.81 199 SER A N 1
ATOM 1464 C CA . SER A 1 199 ? 66.085 41.367 -67.202 1.00 43.81 199 SER A CA 1
ATOM 1465 C C . SER A 1 199 ? 64.853 42.232 -66.908 1.00 43.81 199 SER A C 1
ATOM 1467 O O . SER A 1 199 ? 63.864 41.726 -66.380 1.00 43.81 199 SER A O 1
ATOM 1469 N N . LEU A 1 200 ? 64.866 43.507 -67.315 1.00 44.00 200 LEU A N 1
ATOM 1470 C CA . LEU A 1 200 ? 63.710 44.400 -67.202 1.00 44.00 200 LEU A CA 1
ATOM 1471 C C . LEU A 1 200 ? 62.606 43.993 -68.190 1.00 44.00 200 LEU A C 1
ATOM 1473 O O . LEU A 1 200 ? 61.430 44.037 -67.846 1.00 44.00 200 LEU A O 1
ATOM 1477 N N . GLY A 1 201 ? 62.989 43.511 -69.379 1.00 47.88 201 GLY A N 1
ATOM 1478 C CA . GLY A 1 201 ? 62.065 42.940 -70.361 1.00 47.88 201 GLY A CA 1
ATOM 1479 C C . GLY A 1 201 ? 61.278 41.756 -69.798 1.00 47.88 201 GLY A C 1
ATOM 1480 O O . GLY A 1 201 ? 60.058 41.759 -69.866 1.00 47.88 201 GLY A O 1
ATOM 1481 N N . GLY A 1 202 ? 61.943 40.800 -69.140 1.00 46.47 202 GLY A N 1
ATOM 1482 C CA . GLY A 1 202 ? 61.265 39.660 -68.504 1.00 46.47 202 GLY A CA 1
ATOM 1483 C C . GLY A 1 202 ? 60.292 40.059 -67.387 1.00 46.47 202 GLY A C 1
ATOM 1484 O O . GLY A 1 202 ? 59.215 39.479 -67.272 1.00 46.47 202 GLY A O 1
ATOM 1485 N N . PHE A 1 203 ? 60.629 41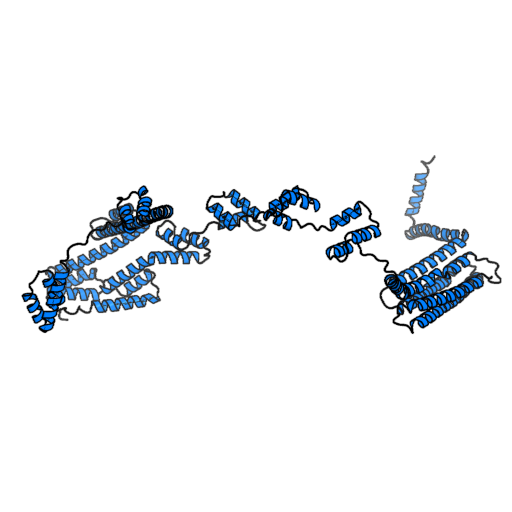.088 -66.605 1.00 42.34 203 PHE A N 1
ATOM 1486 C CA . PHE A 1 203 ? 59.763 41.627 -65.553 1.00 42.34 203 PHE A CA 1
ATOM 1487 C C . PHE A 1 203 ? 58.549 42.385 -66.116 1.00 42.34 203 PHE A C 1
ATOM 1489 O O . PHE A 1 203 ? 57.419 42.165 -65.683 1.00 42.34 203 PHE A O 1
ATOM 1496 N N . ILE A 1 204 ? 58.757 43.223 -67.134 1.00 47.81 204 ILE A N 1
ATOM 1497 C CA . ILE A 1 204 ? 57.691 43.969 -67.814 1.00 47.81 204 ILE A CA 1
ATOM 1498 C C . ILE A 1 204 ? 56.758 43.010 -68.572 1.00 47.81 204 ILE A C 1
ATOM 1500 O O . ILE A 1 204 ? 55.540 43.142 -68.487 1.00 47.81 204 ILE A O 1
ATOM 1504 N N . THR A 1 205 ? 57.296 41.985 -69.238 1.00 48.69 205 THR A N 1
ATOM 1505 C CA . THR A 1 205 ? 56.502 40.931 -69.891 1.00 48.69 205 THR A CA 1
ATOM 1506 C C . THR A 1 205 ? 55.730 40.080 -68.878 1.00 48.69 205 THR A C 1
ATOM 1508 O O . THR A 1 205 ? 54.597 39.693 -69.157 1.00 48.69 205 THR A O 1
ATOM 1511 N N . ALA A 1 206 ? 56.277 39.833 -67.681 1.00 47.31 206 ALA A N 1
ATOM 1512 C CA . ALA A 1 206 ? 55.549 39.167 -66.599 1.00 47.31 206 ALA A CA 1
ATOM 1513 C C . ALA A 1 206 ? 54.402 40.035 -66.047 1.00 47.31 206 ALA A C 1
ATOM 1515 O O . ALA A 1 206 ? 53.329 39.511 -65.758 1.00 47.31 206 ALA A O 1
ATOM 1516 N N . MET A 1 207 ? 54.591 41.355 -65.964 1.00 43.25 207 MET A N 1
ATOM 1517 C CA . MET A 1 207 ? 53.555 42.301 -65.534 1.00 43.25 207 MET A CA 1
ATOM 1518 C C . MET A 1 207 ? 52.461 42.551 -66.576 1.00 43.25 207 MET A C 1
ATOM 1520 O O . MET A 1 207 ? 51.335 42.842 -66.199 1.00 43.25 207 MET A O 1
ATOM 1524 N N . ILE A 1 208 ? 52.758 42.450 -67.872 1.00 46.03 208 ILE A N 1
ATOM 1525 C CA . ILE A 1 208 ? 51.775 42.640 -68.957 1.00 46.03 208 ILE A CA 1
ATOM 1526 C C . ILE A 1 208 ? 51.169 41.292 -69.388 1.00 46.03 208 ILE A C 1
ATOM 1528 O O . ILE A 1 208 ? 50.338 41.252 -70.292 1.00 46.03 208 ILE A O 1
ATOM 1532 N N . ASN A 1 209 ? 51.545 40.177 -68.741 1.00 51.53 209 ASN A N 1
ATOM 1533 C CA . ASN A 1 209 ? 51.068 38.853 -69.121 1.00 51.53 209 ASN A CA 1
ATOM 1534 C C . ASN A 1 209 ? 49.525 38.817 -69.104 1.00 51.53 209 ASN A C 1
ATOM 1536 O O . ASN A 1 209 ? 48.920 38.942 -68.028 1.00 51.53 209 ASN A O 1
ATOM 1540 N N . PRO A 1 210 ? 48.885 38.613 -70.275 1.00 48.56 210 PRO A N 1
ATOM 1541 C CA . PRO A 1 210 ? 47.436 38.638 -70.407 1.00 48.56 210 PRO A CA 1
ATOM 1542 C C . PRO A 1 210 ? 46.733 37.693 -69.428 1.00 48.56 210 PRO A C 1
ATOM 1544 O O . PRO A 1 210 ? 45.637 38.000 -68.968 1.00 48.56 210 PRO A O 1
ATOM 1547 N N . SER A 1 211 ? 47.368 36.583 -69.034 1.00 43.06 211 SER A N 1
ATOM 1548 C CA . SER A 1 211 ? 46.762 35.574 -68.161 1.00 43.06 211 SER A CA 1
ATOM 1549 C C . SER A 1 211 ? 46.492 36.049 -66.728 1.00 43.06 211 SER A C 1
ATOM 1551 O O . SER A 1 211 ? 45.521 35.585 -66.133 1.00 43.06 211 SER A O 1
ATOM 1553 N N . MET A 1 212 ? 47.288 36.972 -66.170 1.00 45.22 212 MET A N 1
ATOM 1554 C CA . MET A 1 212 ? 47.079 37.455 -64.793 1.00 45.22 212 MET A CA 1
ATOM 1555 C C . MET A 1 212 ? 45.883 38.410 -64.681 1.00 45.22 212 MET A C 1
ATOM 1557 O O . MET A 1 212 ? 45.068 38.276 -63.772 1.00 45.22 212 MET A O 1
ATOM 1561 N N . PHE A 1 213 ? 45.723 39.332 -65.634 1.00 46.59 213 PHE A N 1
ATOM 1562 C CA . PHE A 1 213 ? 44.624 40.306 -65.622 1.00 46.59 213 PHE A CA 1
ATOM 1563 C C . PHE A 1 213 ? 43.340 39.760 -66.259 1.00 46.59 213 PHE A C 1
ATOM 1565 O O . PHE A 1 213 ? 42.245 40.002 -65.746 1.00 46.59 213 PHE A O 1
ATOM 1572 N N . MET A 1 214 ? 43.447 38.978 -67.340 1.00 47.53 214 MET A N 1
ATOM 1573 C CA . MET A 1 214 ? 42.275 38.378 -67.984 1.00 47.53 214 MET A CA 1
ATOM 1574 C C . MET A 1 214 ? 41.655 37.273 -67.125 1.00 47.53 214 MET A C 1
ATOM 1576 O O . MET A 1 214 ? 40.435 37.153 -67.104 1.00 47.53 214 MET A O 1
ATOM 1580 N N . GLY A 1 215 ? 42.456 36.497 -66.384 1.00 50.00 215 GLY A N 1
ATOM 1581 C CA . GLY A 1 215 ? 41.959 35.391 -65.558 1.00 50.00 215 GLY A CA 1
ATOM 1582 C C . GLY A 1 215 ? 41.070 35.842 -64.396 1.00 50.00 215 GLY A C 1
ATOM 1583 O O . GLY A 1 215 ? 40.033 35.230 -64.147 1.00 50.00 215 GLY A O 1
ATOM 1584 N N . ALA A 1 216 ? 41.426 36.943 -63.729 1.00 44.59 216 ALA A N 1
ATOM 1585 C CA . ALA A 1 216 ? 40.694 37.446 -62.566 1.00 44.59 216 ALA A CA 1
ATOM 1586 C C . ALA A 1 216 ? 39.384 38.165 -62.944 1.00 44.59 216 ALA A C 1
ATOM 1588 O O . ALA A 1 216 ? 38.348 37.920 -62.327 1.00 44.59 216 ALA A O 1
ATOM 1589 N N . VAL A 1 217 ? 39.396 39.007 -63.987 1.00 42.91 217 VAL A N 1
ATOM 1590 C CA . VAL A 1 217 ? 38.202 39.761 -64.423 1.00 42.91 217 VAL A CA 1
ATOM 1591 C C . VAL A 1 217 ? 37.215 38.861 -65.177 1.00 42.91 217 VAL A C 1
ATOM 1593 O O . VAL A 1 217 ? 36.011 38.918 -64.926 1.00 42.91 217 VAL A O 1
ATOM 1596 N N . LEU A 1 218 ? 37.701 37.972 -66.055 1.00 48.16 218 LEU A N 1
ATOM 1597 C CA . LEU A 1 218 ? 36.830 37.028 -66.766 1.00 48.16 218 LEU A CA 1
ATOM 1598 C C . LEU A 1 218 ? 36.379 35.875 -65.870 1.00 48.16 218 LEU A C 1
ATOM 1600 O O . LEU A 1 218 ? 35.251 35.420 -66.018 1.00 48.16 218 LEU A O 1
ATOM 1604 N N . GLY A 1 219 ? 37.204 35.412 -64.928 1.00 49.91 219 GLY A N 1
ATOM 1605 C CA . GLY A 1 219 ? 36.880 34.265 -64.074 1.00 49.91 219 GLY A CA 1
ATOM 1606 C C . GLY A 1 219 ? 35.611 34.464 -63.242 1.00 49.91 219 GLY A C 1
ATOM 1607 O O . GLY A 1 219 ? 34.796 33.548 -63.129 1.00 49.91 219 GLY A O 1
ATOM 1608 N N . VAL A 1 220 ? 35.395 35.679 -62.734 1.00 45.06 220 VAL A N 1
ATOM 1609 C CA . VAL A 1 220 ? 34.228 36.025 -61.905 1.00 45.06 220 VAL A CA 1
ATOM 1610 C C . VAL A 1 220 ? 32.968 36.208 -62.762 1.00 45.06 220 VAL A C 1
ATOM 1612 O O . VAL A 1 220 ? 31.913 35.656 -62.444 1.00 45.06 220 VAL A O 1
ATOM 1615 N N . ILE A 1 221 ? 33.082 36.918 -63.889 1.00 50.47 221 ILE A N 1
ATOM 1616 C CA . ILE A 1 221 ? 31.953 37.225 -64.784 1.00 50.47 221 ILE A CA 1
ATOM 1617 C C . ILE A 1 221 ? 31.507 35.977 -65.565 1.00 50.47 221 ILE A C 1
ATOM 1619 O O . ILE A 1 221 ? 30.312 35.693 -65.662 1.00 50.47 221 ILE A O 1
ATOM 1623 N N . VAL A 1 222 ? 32.453 35.173 -66.062 1.00 51.16 222 VAL A N 1
ATOM 1624 C CA . VAL A 1 222 ? 32.175 33.914 -66.771 1.00 51.16 222 VAL A CA 1
ATOM 1625 C C . VAL A 1 222 ? 31.717 32.829 -65.798 1.00 51.16 222 VAL A C 1
ATOM 1627 O O . VAL A 1 222 ? 30.813 32.064 -66.131 1.00 51.16 222 VAL A O 1
ATOM 1630 N N . GLY A 1 223 ? 32.280 32.771 -64.588 1.00 52.59 223 GLY A N 1
ATOM 1631 C CA . GLY A 1 223 ? 31.939 31.764 -63.582 1.00 52.59 223 GLY A CA 1
ATOM 1632 C C . GLY A 1 223 ? 30.486 31.833 -63.105 1.00 52.59 223 GLY A C 1
ATOM 1633 O O . GLY A 1 223 ? 29.827 30.797 -63.027 1.00 52.59 223 GLY A O 1
ATOM 1634 N N . VAL A 1 224 ? 29.968 33.037 -62.833 1.00 48.84 224 VAL A N 1
ATOM 1635 C CA . VAL A 1 224 ? 28.604 33.221 -62.299 1.00 48.84 224 VAL A CA 1
ATOM 1636 C C . VAL A 1 224 ? 27.584 33.546 -63.397 1.00 48.84 224 VAL A C 1
ATOM 1638 O O . VAL A 1 224 ? 26.481 33.005 -63.370 1.00 48.84 224 VAL A O 1
ATOM 1641 N N . GLY A 1 225 ? 27.938 34.371 -64.390 1.00 50.53 225 GLY A N 1
ATOM 1642 C CA . GLY A 1 225 ? 26.996 34.853 -65.409 1.00 50.53 225 GLY A CA 1
ATOM 1643 C C . GLY A 1 225 ? 26.803 33.939 -66.625 1.00 50.53 225 GLY A C 1
ATOM 1644 O O . GLY A 1 225 ? 25.779 34.039 -67.294 1.00 50.53 225 GLY A O 1
ATOM 1645 N N . ILE A 1 226 ? 27.760 33.052 -66.930 1.00 52.50 226 ILE A N 1
ATOM 1646 C CA . ILE A 1 226 ? 27.772 32.274 -68.188 1.00 52.50 226 ILE A CA 1
ATOM 1647 C C . ILE A 1 226 ? 27.896 30.764 -67.933 1.00 52.50 226 ILE A C 1
ATOM 1649 O O . ILE A 1 226 ? 27.103 29.980 -68.454 1.00 52.50 226 ILE A O 1
ATOM 1653 N N . LYS A 1 227 ? 28.846 30.330 -67.097 1.00 52.38 227 LYS A N 1
ATOM 1654 C CA . LYS A 1 227 ? 29.119 28.910 -66.824 1.00 52.38 227 LYS A CA 1
ATOM 1655 C C . LYS A 1 227 ? 27.932 28.209 -66.171 1.00 52.38 227 LYS A C 1
ATOM 1657 O O . LYS A 1 227 ? 27.595 27.102 -66.585 1.00 52.38 227 LYS A O 1
ATOM 1662 N N . THR A 1 228 ? 27.293 28.825 -65.178 1.00 59.38 228 THR A N 1
ATOM 1663 C CA . THR A 1 228 ? 26.156 28.211 -64.474 1.00 59.38 228 THR A CA 1
ATOM 1664 C C . THR A 1 228 ? 24.929 28.051 -65.386 1.00 59.38 228 THR A C 1
ATOM 1666 O O . THR A 1 228 ? 24.455 26.919 -65.503 1.00 59.38 228 THR A O 1
ATOM 1669 N N . PRO A 1 229 ? 24.461 29.084 -66.122 1.00 56.44 229 PRO A N 1
ATOM 1670 C CA . PRO A 1 229 ? 23.397 28.916 -67.118 1.00 56.44 229 PRO A CA 1
ATOM 1671 C C . PRO A 1 229 ? 23.740 27.920 -68.235 1.00 56.44 229 PRO A C 1
ATOM 1673 O O . PRO A 1 229 ? 22.889 27.117 -68.608 1.00 56.44 229 PRO A O 1
ATOM 1676 N N . LEU A 1 230 ? 24.985 27.898 -68.733 1.00 52.81 230 LEU A N 1
ATOM 1677 C CA . LEU A 1 230 ? 25.420 26.899 -69.720 1.00 52.81 230 LEU A CA 1
ATOM 1678 C C . LEU A 1 230 ? 25.419 25.484 -69.141 1.00 52.81 230 LEU A C 1
ATOM 1680 O O . LEU A 1 230 ? 24.944 24.563 -69.793 1.00 52.81 230 LEU A O 1
ATOM 1684 N N . THR A 1 231 ? 25.898 25.295 -67.910 1.00 61.44 231 THR A N 1
ATOM 1685 C CA . THR A 1 231 ? 25.861 23.990 -67.230 1.00 61.44 231 THR A CA 1
ATOM 1686 C C . THR A 1 231 ? 24.417 23.518 -67.064 1.00 61.44 231 THR A C 1
ATOM 1688 O O . THR A 1 231 ? 24.117 22.361 -67.337 1.00 61.44 231 THR A O 1
ATOM 1691 N N . GLN A 1 232 ? 23.493 24.412 -66.698 1.00 66.88 232 GLN A N 1
ATOM 1692 C CA . GLN A 1 232 ? 22.062 24.103 -66.638 1.00 66.88 232 GLN A CA 1
ATOM 1693 C C . GLN A 1 232 ? 21.477 23.773 -68.020 1.00 66.88 232 GLN A C 1
ATOM 1695 O O . GLN A 1 232 ? 20.716 22.814 -68.141 1.00 66.88 232 GLN A O 1
ATOM 1700 N N . PHE A 1 233 ? 21.855 24.511 -69.069 1.00 60.84 233 PHE A N 1
ATOM 1701 C CA . PHE A 1 233 ? 21.436 24.242 -70.446 1.00 60.84 233 PHE A CA 1
ATOM 1702 C C . PHE A 1 233 ? 21.927 22.875 -70.934 1.00 60.84 233 PHE A C 1
ATOM 1704 O O . PHE A 1 233 ? 21.136 22.084 -71.449 1.00 60.84 233 PHE A O 1
ATOM 1711 N N . TYR A 1 234 ? 23.207 22.561 -70.732 1.00 53.16 234 TYR A N 1
ATOM 1712 C CA . TYR A 1 234 ? 23.781 21.270 -71.096 1.00 53.16 234 TYR A CA 1
ATOM 1713 C C . TYR A 1 234 ? 23.185 20.133 -70.256 1.00 53.16 234 TYR A C 1
ATOM 1715 O O . TYR A 1 234 ? 22.809 19.107 -70.815 1.00 53.16 234 TYR A O 1
ATOM 1723 N N . ASN A 1 235 ? 22.973 20.328 -68.951 1.00 68.81 235 ASN A N 1
ATOM 1724 C CA . ASN A 1 235 ? 22.298 19.339 -68.108 1.00 68.81 235 ASN A CA 1
ATOM 1725 C C . ASN A 1 235 ? 20.842 19.103 -68.537 1.00 68.81 235 ASN A C 1
ATOM 1727 O O . ASN A 1 235 ? 20.380 17.967 -68.520 1.00 68.81 235 ASN A O 1
ATOM 1731 N N . ARG A 1 236 ? 20.117 20.139 -68.977 1.00 64.62 236 ARG A N 1
ATOM 1732 C CA . ARG A 1 236 ? 18.751 19.999 -69.507 1.00 64.62 236 ARG A CA 1
ATOM 1733 C C . ARG A 1 236 ? 18.723 19.296 -70.866 1.00 64.62 236 ARG A C 1
ATOM 1735 O O . ARG A 1 236 ? 17.843 18.465 -71.093 1.00 64.62 236 ARG A O 1
ATOM 1742 N N . SER A 1 237 ? 19.655 19.643 -71.751 1.00 53.19 237 SER A N 1
ATOM 1743 C CA . SER A 1 237 ? 19.708 19.150 -73.132 1.00 53.19 237 SER A CA 1
ATOM 1744 C C . SER A 1 237 ? 20.228 17.717 -73.220 1.00 53.19 237 SER A C 1
ATOM 1746 O O . SER A 1 237 ? 19.644 16.897 -73.920 1.00 53.19 237 SER A O 1
ATOM 1748 N N . PHE A 1 238 ? 21.291 17.402 -72.479 1.00 55.00 238 PHE A N 1
ATOM 1749 C CA . PHE A 1 238 ? 21.968 16.106 -72.545 1.00 55.00 238 PHE A CA 1
ATOM 1750 C C . PHE A 1 238 ? 21.612 15.171 -71.388 1.00 55.00 238 PHE A C 1
ATOM 1752 O O . PHE A 1 238 ? 21.841 13.973 -71.507 1.00 55.00 238 PHE A O 1
ATOM 1759 N N . ARG A 1 239 ? 21.047 15.694 -70.286 1.00 63.88 239 ARG A N 1
ATOM 1760 C CA . ARG A 1 239 ? 20.663 14.928 -69.081 1.00 63.88 239 ARG A CA 1
ATOM 1761 C C . ARG A 1 239 ? 21.734 13.909 -68.655 1.00 63.88 239 ARG A C 1
ATOM 1763 O O . ARG A 1 239 ? 21.424 12.732 -68.498 1.00 63.88 239 ARG A O 1
ATOM 1770 N N . PRO A 1 240 ? 22.997 14.336 -68.481 1.00 68.75 240 PRO A N 1
ATOM 1771 C CA . PRO A 1 240 ? 24.111 13.414 -68.269 1.00 68.75 240 PRO A CA 1
ATOM 1772 C C . PRO A 1 240 ? 24.105 12.766 -66.875 1.00 68.75 240 PRO A C 1
ATOM 1774 O O . PRO A 1 240 ? 24.831 11.805 -66.640 1.00 68.75 240 PRO A O 1
ATOM 1777 N N . SER A 1 241 ? 23.320 13.296 -65.935 1.00 78.25 241 SER A N 1
ATOM 1778 C CA . SER A 1 241 ? 23.259 12.811 -64.558 1.00 78.25 241 SER A CA 1
ATOM 1779 C C . SER A 1 241 ? 22.296 11.633 -64.424 1.00 78.25 241 SER A C 1
ATOM 1781 O O . SER A 1 241 ? 21.109 11.757 -64.720 1.00 78.25 241 SER A O 1
ATOM 1783 N N . ILE A 1 242 ? 22.803 10.512 -63.917 1.00 85.00 242 ILE A N 1
ATOM 1784 C CA . ILE A 1 242 ? 22.006 9.356 -63.493 1.00 85.00 242 ILE A CA 1
ATOM 1785 C C . ILE A 1 242 ? 21.755 9.409 -61.973 1.00 85.00 242 ILE A C 1
ATOM 1787 O O . ILE A 1 242 ? 22.549 10.026 -61.257 1.00 85.00 242 ILE A O 1
ATOM 1791 N N . PRO A 1 243 ? 20.668 8.800 -61.457 1.00 89.94 243 PRO A N 1
ATOM 1792 C CA . PRO A 1 243 ? 20.399 8.757 -60.018 1.00 89.94 243 PRO A CA 1
ATOM 1793 C C . PRO A 1 243 ? 21.526 8.049 -59.269 1.00 89.94 243 PRO A C 1
ATOM 1795 O O . PRO A 1 243 ? 22.035 7.045 -59.765 1.00 89.94 243 PRO A O 1
ATOM 1798 N N . ALA A 1 244 ? 21.888 8.519 -58.074 1.00 92.88 244 ALA A N 1
ATOM 1799 C CA . ALA A 1 244 ? 22.775 7.757 -57.200 1.00 92.88 244 ALA A CA 1
ATOM 1800 C C . ALA A 1 244 ? 22.092 6.452 -56.745 1.00 92.88 244 ALA A C 1
ATOM 1802 O O . ALA A 1 244 ? 20.869 6.305 -56.808 1.00 92.88 244 ALA A O 1
ATOM 1803 N N . ILE A 1 245 ? 22.893 5.463 -56.338 1.00 91.44 245 ILE A N 1
ATOM 1804 C CA . ILE A 1 245 ? 22.411 4.089 -56.104 1.00 91.44 245 ILE A CA 1
ATOM 1805 C C . ILE A 1 245 ? 21.317 4.050 -55.023 1.00 91.44 245 ILE A C 1
ATOM 1807 O O . ILE A 1 245 ? 20.332 3.334 -55.179 1.00 91.44 245 ILE A O 1
ATOM 1811 N N . ALA A 1 246 ? 21.416 4.884 -53.982 1.00 91.12 246 ALA A N 1
ATOM 1812 C CA . ALA A 1 246 ? 20.400 4.983 -52.931 1.00 91.12 246 ALA A CA 1
ATOM 1813 C C . ALA A 1 246 ? 19.068 5.589 -53.425 1.00 91.12 246 ALA A C 1
ATOM 1815 O O . ALA A 1 246 ? 17.987 5.186 -52.990 1.00 91.12 246 ALA A O 1
ATOM 1816 N N . GLU A 1 247 ? 19.102 6.572 -54.331 1.00 93.62 247 GLU A N 1
ATOM 1817 C CA . GLU A 1 247 ? 17.909 7.072 -55.025 1.00 93.62 247 GLU A CA 1
ATOM 1818 C C . GLU A 1 247 ? 17.324 5.995 -55.937 1.00 93.62 247 GLU A C 1
ATOM 1820 O O . GLU A 1 247 ? 16.118 5.769 -55.902 1.00 93.62 247 GLU A O 1
ATOM 1825 N N . ALA A 1 248 ? 18.166 5.299 -56.703 1.00 92.75 248 ALA A N 1
ATOM 1826 C CA . ALA A 1 248 ? 17.738 4.233 -57.602 1.00 92.75 248 ALA A CA 1
ATOM 1827 C C . ALA A 1 248 ? 17.081 3.070 -56.833 1.00 92.75 248 ALA A C 1
ATOM 1829 O O . ALA A 1 248 ? 16.034 2.578 -57.242 1.00 92.75 248 ALA A O 1
ATOM 1830 N N . GLN A 1 249 ? 17.615 2.699 -55.668 1.00 92.69 249 GLN A N 1
ATOM 1831 C CA . GLN A 1 249 ? 17.024 1.700 -54.772 1.00 92.69 249 GLN A CA 1
ATOM 1832 C C . GLN A 1 249 ? 15.633 2.132 -54.285 1.00 92.69 249 GLN A C 1
ATOM 1834 O O . GLN A 1 249 ? 14.679 1.357 -54.338 1.00 92.69 249 GLN A O 1
ATOM 1839 N N . ARG A 1 250 ? 15.469 3.403 -53.896 1.00 92.12 250 ARG A N 1
ATOM 1840 C CA . ARG A 1 250 ? 14.149 3.952 -53.544 1.00 92.12 250 ARG A CA 1
ATOM 1841 C C . ARG A 1 250 ? 13.197 3.983 -54.743 1.00 92.12 250 ARG A C 1
ATOM 1843 O O . ARG A 1 250 ? 12.011 3.713 -54.576 1.00 92.12 250 ARG A O 1
ATOM 1850 N N . MET A 1 251 ? 13.691 4.286 -55.945 1.00 92.81 251 MET A N 1
ATOM 1851 C CA . MET A 1 251 ? 12.897 4.236 -57.179 1.00 92.81 251 MET A CA 1
ATOM 1852 C C . MET A 1 251 ? 12.430 2.808 -57.490 1.00 92.81 251 MET A C 1
ATOM 1854 O O . MET A 1 251 ? 11.286 2.635 -57.912 1.00 92.81 251 MET A O 1
ATOM 1858 N N . LEU A 1 252 ? 13.271 1.800 -57.232 1.00 93.38 252 LEU A N 1
ATOM 1859 C CA . LEU A 1 252 ? 12.925 0.384 -57.359 1.00 93.38 252 LEU A CA 1
ATOM 1860 C C . LEU A 1 252 ? 11.819 -0.007 -56.368 1.00 93.38 252 LEU A C 1
ATOM 1862 O O . LEU A 1 252 ? 10.802 -0.557 -56.780 1.00 93.38 252 LEU A O 1
ATOM 1866 N N . TRP A 1 2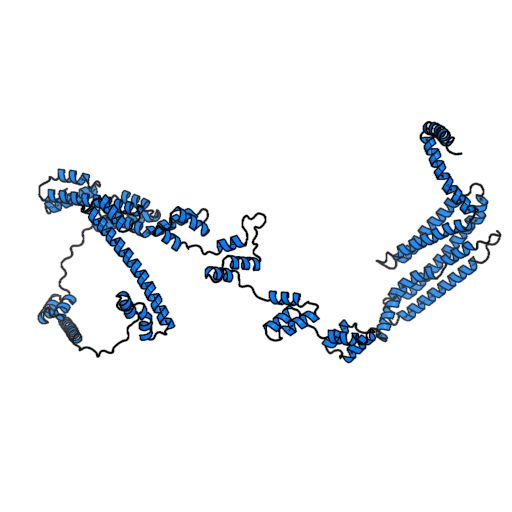53 ? 11.942 0.363 -55.088 1.00 91.25 253 TRP A N 1
ATOM 1867 C CA . TRP A 1 253 ? 10.906 0.108 -54.073 1.00 91.25 253 TRP A CA 1
ATOM 1868 C C . TRP A 1 253 ? 9.557 0.764 -54.381 1.00 91.25 253 TRP A C 1
ATOM 1870 O O . TRP A 1 253 ? 8.507 0.246 -54.009 1.00 91.25 253 TRP A O 1
ATOM 1880 N N . ARG A 1 254 ? 9.568 1.913 -55.065 1.00 91.38 254 ARG A N 1
ATOM 1881 C CA . ARG A 1 254 ? 8.354 2.613 -55.516 1.00 91.38 254 ARG A CA 1
ATOM 1882 C C . ARG A 1 254 ? 7.835 2.110 -56.867 1.00 91.38 254 ARG A C 1
ATOM 1884 O O . ARG A 1 254 ? 6.861 2.664 -57.370 1.00 91.38 254 ARG A O 1
ATOM 1891 N N . GLY A 1 255 ? 8.481 1.107 -57.467 1.00 91.00 255 GLY A N 1
ATOM 1892 C CA . GLY A 1 255 ? 8.119 0.550 -58.772 1.00 91.00 255 GLY A CA 1
ATOM 1893 C C . GLY A 1 255 ? 8.322 1.513 -59.946 1.00 91.00 255 GLY A C 1
ATOM 1894 O O . GLY A 1 255 ? 7.789 1.280 -61.026 1.00 91.00 255 GLY A O 1
ATOM 1895 N N . SER A 1 256 ? 9.060 2.612 -59.751 1.00 92.56 256 SER A N 1
ATOM 1896 C CA . SER A 1 256 ? 9.354 3.588 -60.811 1.00 92.56 256 SER A CA 1
ATOM 1897 C C . SER A 1 256 ? 10.429 3.096 -61.784 1.00 92.56 256 SER A C 1
ATOM 1899 O O . SER A 1 256 ? 10.514 3.597 -62.902 1.00 92.56 256 SER A O 1
ATOM 1901 N N . ILE A 1 257 ? 11.235 2.120 -61.361 1.00 93.75 257 ILE A N 1
ATOM 1902 C CA . ILE A 1 257 ? 12.161 1.351 -62.198 1.00 93.75 257 ILE A CA 1
ATOM 1903 C C . ILE A 1 257 ? 12.063 -0.133 -61.826 1.00 93.75 257 ILE A C 1
ATOM 1905 O O . ILE A 1 257 ? 11.644 -0.463 -60.718 1.00 93.75 257 ILE A O 1
ATOM 1909 N N . ASN A 1 258 ? 12.448 -1.025 -62.738 1.00 94.19 258 ASN A N 1
ATOM 1910 C CA . ASN A 1 258 ? 12.557 -2.464 -62.480 1.00 94.19 258 ASN A CA 1
ATOM 1911 C C . ASN A 1 258 ? 13.996 -2.881 -62.116 1.00 94.19 258 ASN A C 1
ATOM 1913 O O . ASN A 1 258 ? 14.930 -2.088 -62.231 1.00 94.19 258 ASN A O 1
ATOM 1917 N N . GLU A 1 259 ? 14.187 -4.133 -61.689 1.00 92.38 259 GLU A N 1
ATOM 1918 C CA . GLU A 1 259 ? 15.502 -4.640 -61.265 1.00 92.38 259 GLU A CA 1
ATOM 1919 C C . GLU A 1 259 ? 16.562 -4.530 -62.374 1.00 92.38 259 GLU A C 1
ATOM 1921 O O . GLU A 1 259 ? 17.680 -4.102 -62.107 1.00 92.38 259 GLU A O 1
ATOM 1926 N N . GLY A 1 260 ? 16.213 -4.827 -63.631 1.00 91.50 260 GLY A N 1
ATOM 1927 C CA . GLY A 1 260 ? 17.141 -4.691 -64.761 1.00 91.50 260 GLY A CA 1
ATOM 1928 C C . GLY A 1 260 ? 17.598 -3.245 -64.989 1.00 91.50 260 GLY A C 1
ATOM 1929 O O . GLY A 1 260 ? 18.765 -3.000 -65.279 1.00 91.50 260 GLY A O 1
ATOM 1930 N N . GLN A 1 261 ? 16.704 -2.273 -64.796 1.00 91.62 261 GLN A N 1
ATOM 1931 C CA . GLN A 1 261 ? 17.033 -0.844 -64.854 1.00 91.62 261 GLN A CA 1
ATOM 1932 C C . GLN A 1 261 ? 17.875 -0.392 -63.654 1.00 91.62 261 GLN A C 1
ATOM 1934 O O . GLN A 1 261 ? 18.747 0.458 -63.808 1.00 91.62 261 GLN A O 1
ATOM 1939 N N . PHE A 1 262 ? 17.643 -0.956 -62.466 1.00 93.88 262 PHE A N 1
ATOM 1940 C CA . PHE A 1 262 ? 18.481 -0.703 -61.294 1.00 93.88 262 PHE A CA 1
ATOM 1941 C C . PHE A 1 262 ? 19.906 -1.236 -61.504 1.00 93.88 262 PHE A C 1
ATOM 1943 O O . PHE A 1 262 ? 20.866 -0.501 -61.284 1.00 93.88 262 PHE A O 1
ATOM 1950 N N . ARG A 1 263 ? 20.039 -2.461 -62.025 1.00 93.00 263 ARG A N 1
ATOM 1951 C CA . ARG A 1 263 ? 21.317 -3.075 -62.415 1.00 93.00 263 ARG A CA 1
ATOM 1952 C C . ARG A 1 263 ? 22.073 -2.237 -63.446 1.00 93.00 263 ARG A C 1
ATOM 1954 O O . ARG A 1 263 ? 23.248 -1.951 -63.248 1.00 93.00 263 ARG A O 1
ATOM 1961 N N . ASP A 1 264 ? 21.388 -1.744 -64.481 1.00 90.12 264 ASP A N 1
ATOM 1962 C CA . ASP A 1 264 ? 21.976 -0.828 -65.473 1.00 90.12 264 ASP A CA 1
ATOM 1963 C C . ASP A 1 264 ? 22.479 0.480 -64.832 1.00 90.12 264 ASP A C 1
ATOM 1965 O O . ASP A 1 264 ? 23.568 0.951 -65.154 1.00 90.12 264 ASP A O 1
ATOM 1969 N N . ILE A 1 265 ? 21.742 1.057 -63.875 1.00 91.75 265 ILE A N 1
ATOM 1970 C CA . ILE A 1 265 ? 22.203 2.245 -63.137 1.00 91.75 265 ILE A CA 1
ATOM 1971 C C . ILE A 1 265 ? 23.459 1.921 -62.317 1.00 91.75 265 ILE A C 1
ATOM 1973 O O . ILE A 1 265 ? 24.433 2.670 -62.390 1.00 91.75 265 ILE A O 1
ATOM 1977 N N . VAL A 1 266 ? 23.468 0.811 -61.574 1.00 91.50 266 VAL A N 1
ATOM 1978 C CA . VAL A 1 266 ? 24.627 0.358 -60.783 1.00 91.50 266 VAL A CA 1
ATOM 1979 C C . VAL A 1 266 ? 25.853 0.127 -61.681 1.00 91.50 266 VAL A C 1
ATOM 1981 O O . VAL A 1 266 ? 26.946 0.603 -61.360 1.00 91.50 266 VAL A O 1
ATOM 1984 N N . ALA A 1 267 ? 25.660 -0.480 -62.854 1.00 87.62 267 ALA A N 1
ATOM 1985 C CA . ALA A 1 267 ? 26.703 -0.684 -63.856 1.00 87.62 267 ALA A CA 1
ATOM 1986 C C . ALA A 1 267 ? 27.240 0.634 -64.435 1.00 87.62 267 ALA A C 1
ATOM 1988 O O . ALA A 1 267 ? 28.451 0.798 -64.586 1.00 87.62 267 ALA A O 1
ATOM 1989 N N . ARG A 1 268 ? 26.372 1.619 -64.705 1.00 83.38 268 ARG A N 1
ATOM 1990 C CA . ARG A 1 268 ? 26.783 2.956 -65.179 1.00 83.38 268 ARG A CA 1
ATOM 1991 C C . ARG A 1 268 ? 27.548 3.766 -64.134 1.00 83.38 268 ARG A C 1
ATOM 1993 O O . ARG A 1 268 ? 28.328 4.636 -64.512 1.00 83.38 268 ARG A O 1
ATOM 2000 N N . TRP A 1 269 ? 27.363 3.471 -62.846 1.00 88.31 269 TRP A N 1
ATOM 2001 C CA . TRP A 1 269 ? 28.220 3.980 -61.768 1.00 88.31 269 TRP A CA 1
ATOM 2002 C C . TRP A 1 269 ? 29.583 3.276 -61.689 1.00 88.31 269 TRP A C 1
ATOM 2004 O O . TRP A 1 269 ? 30.454 3.726 -60.947 1.00 88.31 269 TRP A O 1
ATOM 2014 N N . GLY A 1 270 ? 29.792 2.217 -62.475 1.00 85.44 270 GLY A N 1
ATOM 2015 C CA . GLY A 1 270 ? 31.056 1.492 -62.589 1.00 85.44 270 GLY A CA 1
ATOM 2016 C C . GLY A 1 270 ? 31.140 0.216 -61.750 1.00 85.44 270 GLY A C 1
ATOM 2017 O O . GLY A 1 270 ? 32.218 -0.369 -61.665 1.00 85.44 270 GLY A O 1
ATOM 2018 N N . TYR A 1 271 ? 30.042 -0.231 -61.135 1.00 86.94 271 TYR A N 1
ATOM 2019 C CA . TYR A 1 271 ? 30.015 -1.462 -60.342 1.00 86.94 271 TYR A CA 1
ATOM 2020 C C . TYR A 1 271 ? 29.520 -2.642 -61.185 1.00 86.94 271 TYR A C 1
ATOM 2022 O O . TYR A 1 271 ? 28.405 -2.609 -61.693 1.00 86.94 271 TYR A O 1
ATOM 2030 N N . GLY A 1 272 ? 30.338 -3.688 -61.313 1.00 83.38 272 GLY A N 1
ATOM 2031 C CA . GLY A 1 272 ? 29.942 -4.970 -61.911 1.00 83.38 272 GLY A CA 1
ATOM 2032 C C . GLY A 1 272 ? 29.768 -6.072 -60.865 1.00 83.38 272 GLY A C 1
ATOM 2033 O O . GLY A 1 272 ? 29.835 -5.818 -59.658 1.00 83.38 272 GLY A O 1
ATOM 2034 N N . ASP A 1 273 ? 29.591 -7.314 -61.312 1.00 80.38 273 ASP A N 1
ATOM 2035 C CA . ASP A 1 273 ? 29.588 -8.476 -60.418 1.00 80.38 273 ASP A CA 1
ATOM 2036 C C . ASP A 1 273 ? 30.929 -8.617 -59.666 1.00 80.38 273 ASP A C 1
ATOM 2038 O O . ASP A 1 273 ? 31.993 -8.416 -60.260 1.00 80.38 273 ASP A O 1
ATOM 2042 N N . PRO A 1 274 ? 30.919 -8.952 -58.359 1.00 87.19 274 PRO A N 1
ATOM 2043 C CA . PRO A 1 274 ? 29.773 -9.377 -57.538 1.00 87.19 274 PRO A CA 1
ATOM 2044 C C . PRO A 1 274 ? 28.990 -8.230 -56.865 1.00 87.19 274 PRO A C 1
ATOM 2046 O O . PRO A 1 274 ? 27.993 -8.473 -56.183 1.00 87.19 274 PRO A O 1
ATOM 2049 N N . TYR A 1 275 ? 29.440 -6.983 -57.006 1.00 88.31 275 TYR A N 1
ATOM 2050 C CA . TYR A 1 275 ? 28.884 -5.833 -56.285 1.00 88.31 275 TYR A CA 1
ATOM 2051 C C . TYR A 1 275 ? 27.482 -5.462 -56.757 1.00 88.31 275 TYR A C 1
ATOM 2053 O O . TYR A 1 275 ? 26.649 -5.077 -55.942 1.00 88.31 275 TYR A O 1
ATOM 2061 N N . GLU A 1 276 ? 27.202 -5.626 -58.049 1.00 87.69 276 GLU A N 1
ATOM 2062 C CA . GLU A 1 276 ? 25.863 -5.443 -58.613 1.00 87.69 276 GLU A CA 1
ATOM 2063 C C . GLU A 1 276 ? 24.832 -6.339 -57.910 1.00 87.69 276 GLU A C 1
ATOM 2065 O O . GLU A 1 276 ? 23.809 -5.859 -57.420 1.00 87.69 276 GLU A O 1
ATOM 2070 N N . THR A 1 277 ? 25.151 -7.629 -57.773 1.00 89.19 277 THR A N 1
ATOM 2071 C CA . THR A 1 277 ? 24.331 -8.591 -57.028 1.00 89.19 277 THR A CA 1
ATOM 2072 C C . THR A 1 277 ? 24.191 -8.192 -55.554 1.00 89.19 277 THR A C 1
ATOM 2074 O O . THR A 1 277 ? 23.093 -8.251 -55.005 1.00 89.19 277 THR A O 1
ATOM 2077 N N . GLY A 1 278 ? 25.262 -7.697 -54.926 1.00 89.19 278 GLY A N 1
ATOM 2078 C CA . GLY A 1 278 ? 25.213 -7.167 -53.560 1.00 89.19 278 GLY A CA 1
ATOM 2079 C C . GLY A 1 278 ? 24.260 -5.976 -53.397 1.00 89.19 278 GLY A C 1
ATOM 2080 O O . GLY A 1 278 ? 23.478 -5.944 -52.452 1.00 89.19 278 GLY A O 1
ATOM 2081 N N . PHE A 1 279 ? 24.262 -5.021 -54.332 1.00 91.50 279 PHE A N 1
ATOM 2082 C CA . PHE A 1 279 ? 23.334 -3.885 -54.299 1.00 91.50 279 PHE A CA 1
ATOM 2083 C C . PHE A 1 279 ? 21.881 -4.304 -54.499 1.00 91.50 279 PHE A C 1
ATOM 2085 O O . PHE A 1 279 ? 20.999 -3.698 -53.897 1.00 91.50 279 PHE A O 1
ATOM 2092 N N . VAL A 1 280 ? 21.622 -5.340 -55.302 1.00 90.44 280 VAL A N 1
ATOM 2093 C CA . VAL A 1 280 ? 20.278 -5.919 -55.429 1.00 90.44 280 VAL A CA 1
ATOM 2094 C C . VAL A 1 280 ? 19.846 -6.579 -54.122 1.00 90.44 280 VAL A C 1
ATOM 2096 O O . VAL A 1 280 ? 18.720 -6.363 -53.684 1.00 90.44 280 VAL A O 1
ATOM 2099 N N . GLU A 1 281 ? 20.726 -7.309 -53.438 1.00 88.56 281 GLU A N 1
ATOM 2100 C CA . GLU A 1 281 ? 20.409 -7.880 -52.122 1.00 88.56 281 GLU A CA 1
ATOM 2101 C C . GLU A 1 281 ? 20.141 -6.802 -51.061 1.00 88.56 281 GLU A C 1
ATOM 2103 O O . GLU A 1 281 ? 19.197 -6.937 -50.286 1.00 88.56 281 GLU A O 1
ATOM 2108 N N . LEU A 1 282 ? 20.866 -5.676 -51.088 1.00 89.12 282 LEU A N 1
ATOM 2109 C CA . LEU A 1 282 ? 20.620 -4.530 -50.199 1.00 89.12 282 LEU A CA 1
ATOM 2110 C C . LEU A 1 282 ? 19.244 -3.874 -50.393 1.00 89.12 282 LEU A C 1
ATOM 2112 O O . LEU A 1 282 ? 18.813 -3.099 -49.538 1.00 89.12 282 LEU A O 1
ATOM 2116 N N . THR A 1 283 ? 18.530 -4.179 -51.482 1.00 87.69 283 THR A N 1
ATOM 2117 C CA . THR A 1 283 ? 17.136 -3.744 -51.660 1.00 87.69 283 THR A CA 1
ATOM 2118 C C . THR A 1 283 ? 16.179 -4.466 -50.708 1.00 87.69 283 THR A C 1
ATOM 2120 O O . THR A 1 283 ? 15.072 -3.981 -50.482 1.00 87.69 283 THR A O 1
ATOM 2123 N N . LYS A 1 284 ? 16.573 -5.599 -50.119 1.00 88.12 284 LYS A N 1
ATOM 2124 C CA . LYS A 1 284 ? 15.775 -6.318 -49.123 1.00 88.12 284 LYS A CA 1
ATOM 2125 C C . LYS A 1 284 ? 16.031 -5.700 -47.748 1.00 88.12 284 LYS A C 1
ATOM 2127 O O . LYS A 1 284 ? 17.044 -5.970 -47.112 1.00 88.12 284 LYS A O 1
ATOM 2132 N N . GLU A 1 285 ? 15.119 -4.842 -47.300 1.00 85.56 285 GLU A N 1
ATOM 2133 C CA . GLU A 1 285 ? 15.215 -4.211 -45.981 1.00 85.56 285 GLU A CA 1
ATOM 2134 C C . GLU A 1 285 ? 14.971 -5.241 -44.867 1.00 85.56 285 GLU A C 1
ATOM 2136 O O . GLU A 1 285 ? 13.992 -5.992 -44.899 1.00 85.56 285 GLU A O 1
ATOM 2141 N N . LEU A 1 286 ? 15.873 -5.286 -43.883 1.00 89.75 286 LEU A N 1
ATOM 2142 C CA . LEU A 1 286 ? 15.761 -6.177 -42.731 1.00 89.75 286 LEU A CA 1
ATOM 2143 C C . LEU A 1 286 ? 15.082 -5.452 -41.555 1.00 89.75 286 LEU A C 1
ATOM 2145 O O . LEU A 1 286 ? 15.443 -4.310 -41.265 1.00 89.75 286 LEU A O 1
ATOM 2149 N N . PRO A 1 287 ? 14.144 -6.101 -40.838 1.00 92.31 287 PRO A N 1
ATOM 2150 C CA . PRO A 1 287 ? 13.561 -5.545 -39.619 1.00 92.31 287 PRO A CA 1
ATOM 2151 C C . PRO A 1 287 ? 14.620 -5.337 -38.530 1.00 92.31 287 PRO A C 1
ATOM 2153 O O . PRO A 1 287 ? 15.539 -6.146 -38.392 1.00 92.31 287 PRO A O 1
ATOM 2156 N N . GLY A 1 288 ? 14.465 -4.297 -37.708 1.00 92.75 288 GLY A N 1
ATOM 2157 C CA . GLY A 1 288 ? 15.369 -4.051 -36.579 1.00 92.75 288 GLY A CA 1
ATOM 2158 C C . GLY A 1 288 ? 15.224 -5.086 -35.446 1.00 92.75 288 GLY A C 1
ATOM 2159 O O . GLY A 1 288 ? 14.232 -5.821 -35.405 1.00 92.75 288 GLY A O 1
ATOM 2160 N N . PRO A 1 289 ? 16.154 -5.123 -34.467 1.00 93.38 289 PRO A N 1
ATOM 2161 C CA . PRO A 1 289 ? 16.173 -6.142 -33.409 1.00 93.38 289 PRO A CA 1
ATOM 2162 C C . PRO A 1 289 ? 14.855 -6.283 -32.633 1.00 93.38 289 PRO A C 1
ATOM 2164 O O . PRO A 1 289 ? 14.416 -7.398 -32.363 1.00 93.38 289 PRO A O 1
ATOM 2167 N N . GLY A 1 290 ? 14.187 -5.168 -32.316 1.00 92.38 290 GLY A N 1
ATOM 2168 C CA . GLY A 1 290 ? 12.911 -5.181 -31.590 1.00 92.38 290 GLY A CA 1
ATOM 2169 C C . GLY A 1 290 ? 11.765 -5.838 -32.368 1.00 92.38 290 GLY A C 1
ATOM 2170 O O . GLY A 1 290 ? 10.986 -6.599 -31.793 1.00 92.38 290 GLY A O 1
ATOM 2171 N N . ASP A 1 291 ? 11.685 -5.601 -33.680 1.00 95.25 291 ASP A N 1
ATOM 2172 C CA . ASP A 1 291 ? 10.683 -6.242 -34.538 1.00 95.25 291 ASP A CA 1
ATOM 2173 C C . ASP A 1 291 ? 10.993 -7.726 -34.734 1.00 95.25 291 ASP A C 1
ATOM 2175 O O . ASP A 1 291 ? 10.083 -8.552 -34.679 1.00 95.25 291 ASP A O 1
ATOM 2179 N N . LEU A 1 292 ? 12.273 -8.085 -34.875 1.00 95.00 292 LEU A N 1
ATOM 2180 C CA . LEU A 1 292 ? 12.680 -9.486 -34.962 1.00 95.00 292 LEU A CA 1
ATOM 2181 C C . LEU A 1 292 ? 12.336 -10.262 -33.683 1.00 95.00 292 LEU A C 1
ATOM 2183 O O . LEU A 1 292 ? 11.767 -11.348 -33.777 1.00 95.00 292 LEU A O 1
ATOM 2187 N N . ILE A 1 293 ? 12.592 -9.698 -32.496 1.00 94.00 293 ILE A N 1
ATOM 2188 C CA . ILE A 1 293 ? 12.155 -10.284 -31.215 1.00 94.00 293 ILE A CA 1
ATOM 2189 C C . ILE A 1 293 ? 10.639 -10.470 -31.219 1.00 94.00 293 ILE A C 1
ATOM 2191 O O . ILE A 1 293 ? 10.140 -11.550 -30.908 1.00 94.00 293 ILE A O 1
ATOM 2195 N N . ARG A 1 294 ? 9.886 -9.440 -31.619 1.00 92.88 294 ARG A N 1
ATOM 2196 C CA . ARG A 1 294 ? 8.423 -9.508 -31.688 1.00 92.88 294 ARG A CA 1
ATOM 2197 C C . ARG A 1 294 ? 7.937 -10.595 -32.648 1.00 92.88 294 ARG A C 1
ATOM 2199 O O . ARG A 1 294 ? 6.917 -11.219 -32.362 1.00 92.88 294 ARG A O 1
ATOM 2206 N N . PHE A 1 295 ? 8.623 -10.821 -33.765 1.00 95.44 295 PHE A N 1
ATOM 2207 C CA . PHE A 1 295 ? 8.297 -11.892 -34.706 1.00 95.44 295 PHE A CA 1
ATOM 2208 C C . PHE A 1 295 ? 8.549 -13.271 -34.106 1.00 95.44 295 PHE A C 1
ATOM 2210 O O . PHE A 1 295 ? 7.696 -14.138 -34.266 1.00 95.44 295 PHE A O 1
ATOM 2217 N N . VAL A 1 296 ? 9.642 -13.463 -33.365 1.00 94.12 296 VAL A N 1
ATOM 2218 C CA . VAL A 1 296 ? 9.890 -14.729 -32.657 1.00 94.12 296 VAL A CA 1
ATOM 2219 C C . VAL A 1 296 ? 8.858 -14.957 -31.553 1.00 94.12 296 VAL A C 1
ATOM 2221 O O . VAL A 1 296 ? 8.258 -16.023 -31.495 1.00 94.12 296 VAL A O 1
ATOM 2224 N N . VAL A 1 297 ? 8.594 -13.953 -30.708 1.00 91.62 297 VAL A N 1
ATOM 2225 C CA . VAL A 1 297 ? 7.622 -14.045 -29.598 1.00 91.62 297 VAL A CA 1
ATOM 2226 C C . VAL A 1 297 ? 6.200 -14.315 -30.104 1.00 91.62 297 VAL A C 1
ATOM 2228 O O . VAL A 1 297 ? 5.398 -14.931 -29.410 1.00 91.62 297 VAL A O 1
ATOM 2231 N N . ARG A 1 298 ? 5.871 -13.863 -31.319 1.00 92.38 298 ARG A N 1
ATOM 2232 C CA . ARG A 1 298 ? 4.587 -14.134 -31.987 1.00 92.38 298 ARG A CA 1
ATOM 2233 C C . ARG A 1 298 ? 4.626 -15.347 -32.918 1.00 92.38 298 ARG A C 1
ATOM 2235 O O . ARG A 1 298 ? 3.711 -15.498 -33.721 1.00 92.38 298 ARG A O 1
ATOM 2242 N N . GLU A 1 299 ? 5.682 -16.154 -32.841 1.00 90.81 299 GLU A N 1
ATOM 2243 C CA . GLU A 1 299 ? 5.873 -17.386 -33.619 1.00 90.81 299 GLU A CA 1
ATOM 2244 C C . GLU A 1 299 ? 5.793 -17.188 -35.146 1.00 90.81 299 GLU A C 1
ATOM 2246 O O . GLU A 1 299 ? 5.500 -18.112 -35.900 1.00 90.81 299 GLU A O 1
ATOM 2251 N N . VAL A 1 300 ? 6.073 -15.974 -35.628 1.00 94.38 300 VAL A N 1
ATOM 2252 C CA . VAL A 1 300 ? 6.114 -15.643 -37.062 1.00 94.38 300 VAL A CA 1
ATOM 2253 C C . VAL A 1 300 ? 7.379 -16.208 -37.709 1.00 94.38 300 VAL A C 1
ATOM 2255 O O . VAL A 1 300 ? 7.353 -16.626 -38.864 1.00 94.38 300 VAL A O 1
ATOM 2258 N N . ILE A 1 301 ? 8.488 -16.224 -36.964 1.00 93.88 301 ILE A N 1
ATOM 2259 C CA . ILE A 1 301 ? 9.770 -16.803 -37.379 1.00 93.88 301 ILE A CA 1
ATOM 2260 C C . ILE A 1 301 ? 10.347 -17.659 -36.242 1.00 93.88 301 ILE A C 1
ATOM 2262 O O . ILE A 1 301 ? 10.112 -17.351 -35.071 1.00 93.88 301 ILE A O 1
ATOM 2266 N N . PRO A 1 302 ? 11.128 -18.710 -36.543 1.00 92.38 302 PRO A N 1
ATOM 2267 C CA . PRO A 1 302 ? 11.790 -19.494 -35.509 1.00 92.38 302 PRO A CA 1
ATOM 2268 C C . PRO A 1 302 ? 12.996 -18.735 -34.912 1.00 92.38 302 PRO A C 1
ATOM 2270 O O . PRO A 1 302 ? 13.608 -17.910 -35.598 1.00 92.38 302 PRO A O 1
ATOM 2273 N N . PRO A 1 303 ? 13.422 -19.053 -33.671 1.00 89.38 303 PRO A N 1
ATOM 2274 C CA . PRO A 1 303 ? 14.560 -18.392 -33.018 1.00 89.38 303 PRO A CA 1
ATOM 2275 C C . PRO A 1 303 ? 15.876 -18.448 -33.810 1.00 89.38 303 PRO A C 1
ATOM 2277 O O . PRO A 1 303 ? 16.660 -17.503 -33.780 1.00 89.38 303 PRO A O 1
ATOM 2280 N N . ALA A 1 304 ? 16.110 -19.524 -34.570 1.00 91.62 304 ALA A N 1
ATOM 2281 C CA . ALA A 1 304 ? 17.295 -19.643 -35.422 1.00 91.62 304 ALA A CA 1
ATOM 2282 C C . ALA A 1 304 ? 17.349 -18.544 -36.504 1.00 91.62 304 ALA A C 1
ATOM 2284 O O . ALA A 1 304 ? 18.412 -17.979 -36.755 1.00 91.62 304 ALA A O 1
ATOM 2285 N N . THR A 1 305 ? 16.196 -18.184 -37.082 1.00 93.00 305 THR A N 1
ATOM 2286 C CA . THR A 1 305 ? 16.080 -17.107 -38.080 1.00 93.00 305 THR A CA 1
ATOM 2287 C C . THR A 1 305 ? 16.321 -15.730 -37.460 1.00 93.00 305 THR A C 1
ATOM 2289 O O . THR A 1 305 ? 16.871 -14.851 -38.118 1.00 93.00 305 THR A O 1
ATOM 2292 N N . PHE A 1 306 ? 15.986 -15.533 -36.179 1.00 93.44 306 PHE A N 1
ATOM 2293 C CA . PHE A 1 306 ? 16.351 -14.307 -35.460 1.00 93.44 306 PHE A CA 1
ATOM 2294 C C . PHE A 1 306 ? 17.867 -14.135 -35.369 1.00 93.44 306 PHE A C 1
ATOM 2296 O O . PHE A 1 306 ? 18.377 -13.071 -35.714 1.00 93.44 306 PHE A O 1
ATOM 2303 N N . THR A 1 307 ? 18.602 -15.175 -34.964 1.00 92.06 307 THR A N 1
ATOM 2304 C CA . THR A 1 307 ? 20.071 -15.109 -34.892 1.00 92.06 307 THR A CA 1
ATOM 2305 C C . THR A 1 307 ? 20.694 -14.851 -36.264 1.00 92.06 307 THR A C 1
ATOM 2307 O O . THR A 1 307 ? 21.631 -14.063 -36.369 1.00 92.06 307 THR A O 1
ATOM 2310 N N . GLU A 1 308 ? 20.149 -15.460 -37.318 1.00 93.19 308 GLU A N 1
ATOM 2311 C CA . GLU A 1 308 ? 20.584 -15.238 -38.698 1.00 93.19 308 GLU A CA 1
ATOM 2312 C C . GLU A 1 308 ? 20.383 -13.778 -39.145 1.00 93.19 308 GLU A C 1
ATOM 2314 O O . GLU A 1 308 ? 21.318 -13.136 -39.623 1.00 93.19 308 GLU A O 1
ATOM 2319 N N . PHE A 1 309 ? 19.196 -13.205 -38.926 1.00 94.00 309 PHE A N 1
ATOM 2320 C CA . PHE A 1 309 ? 18.903 -11.822 -39.322 1.00 94.00 309 PHE A CA 1
ATOM 2321 C C . PHE A 1 309 ? 19.640 -10.785 -38.470 1.00 94.00 309 PHE A C 1
ATOM 2323 O O . PHE A 1 309 ? 20.021 -9.731 -38.983 1.00 94.00 309 PHE A O 1
ATOM 2330 N N . MET A 1 310 ? 19.902 -11.091 -37.197 1.00 94.50 310 MET A N 1
ATOM 2331 C CA . MET A 1 310 ? 20.795 -10.293 -36.354 1.00 94.50 310 MET A CA 1
ATOM 2332 C C . MET A 1 310 ? 22.233 -10.314 -36.897 1.00 94.50 310 MET A C 1
ATOM 2334 O O . MET A 1 310 ? 22.886 -9.269 -36.929 1.00 94.50 310 MET A O 1
ATOM 2338 N N . ALA A 1 311 ? 22.709 -11.460 -37.397 1.00 94.00 311 ALA A N 1
ATOM 2339 C CA . ALA A 1 311 ? 24.030 -11.572 -38.014 1.00 94.00 311 ALA A CA 1
ATOM 2340 C C . ALA A 1 311 ? 24.138 -10.772 -39.323 1.00 94.00 311 ALA A C 1
ATOM 2342 O O . ALA A 1 311 ? 25.147 -10.099 -39.534 1.00 94.00 311 ALA A O 1
ATOM 2343 N N . TYR A 1 312 ? 23.093 -10.757 -40.161 1.00 91.75 312 TYR A N 1
ATOM 2344 C CA . TYR A 1 312 ? 23.058 -9.915 -41.368 1.00 91.75 312 TYR A CA 1
ATOM 2345 C C . TYR A 1 312 ? 23.131 -8.411 -41.065 1.00 91.75 312 TYR A C 1
ATOM 2347 O O . TYR A 1 312 ? 23.618 -7.641 -41.889 1.00 91.75 312 TYR A O 1
ATOM 2355 N N . GLN A 1 313 ? 22.709 -7.992 -39.871 1.00 91.75 313 GLN A N 1
ATOM 2356 C CA . GLN A 1 313 ? 22.824 -6.610 -39.390 1.00 91.75 313 GLN A CA 1
ATOM 2357 C C . GLN A 1 313 ? 24.158 -6.316 -38.681 1.00 91.75 313 GLN A C 1
ATOM 2359 O O . GLN A 1 313 ? 24.381 -5.195 -38.228 1.00 91.75 313 GLN A O 1
ATOM 2364 N N . GLY A 1 314 ? 25.054 -7.302 -38.578 1.00 92.44 314 GLY A N 1
ATOM 2365 C CA . GLY A 1 314 ? 26.370 -7.156 -37.952 1.00 92.44 314 GLY A CA 1
ATOM 2366 C C . GLY A 1 314 ? 26.408 -7.440 -36.448 1.00 92.44 314 GLY A C 1
ATOM 2367 O O . GLY A 1 314 ? 27.441 -7.209 -35.818 1.00 92.44 314 GLY A O 1
ATOM 2368 N N . PHE A 1 315 ? 25.331 -7.957 -35.849 1.00 94.44 315 PHE A N 1
ATOM 2369 C CA . PHE A 1 315 ? 25.345 -8.382 -34.450 1.00 94.44 315 PHE A CA 1
ATOM 2370 C C . PHE A 1 315 ? 25.927 -9.791 -34.311 1.00 94.44 315 PHE A C 1
ATOM 2372 O O . PHE A 1 315 ? 25.561 -10.713 -35.037 1.00 94.44 315 PHE A O 1
ATOM 2379 N N . SER A 1 316 ? 26.817 -9.987 -33.336 1.00 94.00 316 SER A N 1
ATOM 2380 C CA . SER A 1 316 ? 27.282 -11.334 -32.994 1.00 94.00 316 SER A CA 1
ATOM 2381 C C . SER A 1 316 ? 26.176 -12.127 -32.290 1.00 94.00 316 SER A C 1
ATOM 2383 O O . SER A 1 316 ? 25.279 -11.547 -31.675 1.00 94.00 316 SER A O 1
ATOM 2385 N N . ALA A 1 317 ? 26.271 -13.460 -32.307 1.00 90.81 317 ALA A N 1
ATOM 2386 C CA . ALA A 1 317 ? 25.331 -14.327 -31.590 1.00 90.81 317 ALA A CA 1
ATOM 2387 C C . ALA A 1 317 ? 25.243 -13.994 -30.087 1.00 90.81 317 ALA A C 1
ATOM 2389 O O . ALA A 1 317 ? 24.175 -14.101 -29.494 1.00 90.81 317 ALA A O 1
ATOM 2390 N N . VAL A 1 318 ? 26.347 -13.528 -29.487 1.00 93.25 318 VAL A N 1
ATOM 2391 C CA . VAL A 1 318 ? 26.385 -13.084 -28.084 1.00 93.25 318 VAL A CA 1
ATOM 2392 C C . VAL A 1 318 ? 25.529 -11.834 -27.882 1.00 93.25 318 VAL A C 1
ATOM 2394 O O . VAL A 1 318 ? 24.697 -11.805 -26.982 1.00 93.25 318 VAL A O 1
ATOM 2397 N N . ILE A 1 319 ? 25.686 -10.821 -28.741 1.00 93.44 319 ILE A N 1
ATOM 2398 C CA . ILE A 1 319 ? 24.889 -9.589 -28.652 1.00 93.44 319 ILE A CA 1
ATOM 2399 C C . ILE A 1 319 ? 23.410 -9.875 -28.937 1.00 93.44 319 ILE A C 1
ATOM 2401 O O . ILE A 1 319 ? 22.540 -9.343 -28.253 1.00 93.44 319 ILE A O 1
ATOM 2405 N N . ALA A 1 320 ? 23.115 -10.743 -29.909 1.00 93.00 320 ALA A N 1
ATOM 2406 C CA . ALA A 1 320 ? 21.752 -11.196 -30.175 1.00 93.00 320 ALA A CA 1
ATOM 2407 C C . ALA A 1 320 ? 21.133 -11.885 -28.945 1.00 93.00 320 ALA A C 1
ATOM 2409 O O . ALA A 1 320 ? 19.968 -11.642 -28.638 1.00 93.00 320 ALA A O 1
ATOM 2410 N N . GLY A 1 321 ? 21.927 -12.674 -28.213 1.00 91.19 321 GLY A N 1
ATOM 2411 C CA . GLY A 1 321 ? 21.543 -13.265 -26.932 1.00 91.19 321 GLY A CA 1
ATOM 2412 C C . GLY A 1 321 ? 21.179 -12.219 -25.877 1.00 91.19 321 GLY A C 1
ATOM 2413 O O . GLY A 1 321 ? 20.154 -12.360 -25.230 1.00 91.19 321 GLY A O 1
ATOM 2414 N N . TRP A 1 322 ? 21.927 -11.120 -25.757 1.00 92.56 322 TRP A N 1
ATOM 2415 C CA . TRP A 1 322 ? 21.579 -10.045 -24.813 1.00 92.56 322 TRP A CA 1
ATOM 2416 C C . TRP A 1 322 ? 20.271 -9.338 -25.166 1.00 92.56 322 TRP A C 1
ATOM 2418 O O . TRP A 1 322 ? 19.469 -9.056 -24.281 1.00 92.56 322 TRP A O 1
ATOM 2428 N N . TYR A 1 323 ? 20.041 -9.065 -26.453 1.00 93.06 323 TYR A N 1
ATOM 2429 C CA . TYR A 1 323 ? 18.765 -8.518 -26.926 1.00 93.06 323 TYR A CA 1
ATOM 2430 C C . TYR A 1 323 ? 17.601 -9.463 -26.631 1.00 93.06 323 TYR A C 1
ATOM 2432 O O . TYR A 1 323 ? 16.524 -9.007 -26.251 1.00 93.06 323 TYR A O 1
ATOM 2440 N N . TRP A 1 324 ? 17.828 -10.770 -26.788 1.00 90.50 324 TRP A N 1
ATOM 2441 C CA . TRP A 1 324 ? 16.870 -11.783 -26.384 1.00 90.50 324 TRP A CA 1
ATOM 2442 C C . TRP A 1 324 ? 16.659 -11.741 -24.871 1.00 90.50 324 TRP A C 1
ATOM 2444 O O . TRP A 1 324 ? 15.554 -11.493 -24.433 1.00 90.50 324 TRP A O 1
ATOM 2454 N N . ASP A 1 325 ? 17.675 -11.875 -24.035 1.00 88.88 325 ASP A N 1
ATOM 2455 C CA . ASP A 1 325 ? 17.463 -11.932 -22.584 1.00 88.88 325 ASP A CA 1
ATOM 2456 C C . ASP A 1 325 ? 16.811 -10.655 -22.020 1.00 88.88 325 ASP A C 1
ATOM 2458 O O . ASP A 1 325 ? 15.984 -10.727 -21.112 1.00 88.88 325 ASP A O 1
ATOM 2462 N N . ALA A 1 326 ? 17.094 -9.494 -22.616 1.00 89.38 326 ALA A N 1
ATOM 2463 C CA . ALA A 1 326 ? 16.479 -8.221 -22.251 1.00 89.38 326 ALA A CA 1
ATOM 2464 C C . ALA A 1 326 ? 14.996 -8.087 -22.656 1.00 89.38 326 ALA A C 1
ATOM 2466 O O . ALA A 1 326 ? 14.336 -7.151 -22.206 1.00 89.38 326 ALA A O 1
ATOM 2467 N N . HIS A 1 327 ? 14.455 -8.974 -23.504 1.00 88.88 327 HIS A N 1
ATOM 2468 C CA . HIS A 1 327 ? 13.047 -8.897 -23.914 1.00 88.88 327 HIS A CA 1
ATOM 2469 C C . HIS A 1 327 ? 12.074 -9.356 -22.823 1.00 88.88 327 HIS A C 1
ATOM 2471 O O . HIS A 1 327 ? 10.891 -9.008 -22.874 1.00 88.88 327 HIS A O 1
ATOM 2477 N N . TRP A 1 328 ? 12.546 -10.160 -21.867 1.00 88.56 328 TRP A N 1
ATOM 2478 C CA . TRP A 1 328 ? 11.714 -10.663 -20.785 1.00 88.56 328 TRP A CA 1
ATOM 2479 C C . TRP A 1 328 ? 11.301 -9.530 -19.848 1.00 88.56 328 TRP A C 1
ATOM 2481 O O . TRP A 1 328 ? 12.108 -8.700 -19.432 1.00 88.56 328 TRP A O 1
ATOM 2491 N N . ILE A 1 329 ? 10.020 -9.512 -19.490 1.00 88.69 329 ILE A N 1
ATOM 2492 C CA . ILE A 1 329 ? 9.473 -8.531 -18.556 1.00 88.69 329 ILE A CA 1
ATOM 2493 C C . ILE A 1 329 ? 9.712 -9.041 -17.134 1.00 88.69 329 ILE A C 1
ATOM 2495 O O . ILE A 1 329 ? 9.327 -10.161 -16.796 1.00 88.69 329 ILE A O 1
ATOM 2499 N N . LEU A 1 330 ? 10.330 -8.211 -16.294 1.00 92.31 330 LEU A N 1
ATOM 2500 C CA . LEU A 1 330 ? 10.496 -8.505 -14.872 1.00 92.31 330 LEU A CA 1
ATOM 2501 C C . LEU A 1 330 ? 9.135 -8.463 -14.152 1.00 92.31 330 LEU A C 1
ATOM 2503 O O . LEU A 1 330 ? 8.340 -7.562 -14.440 1.00 92.31 330 LEU A O 1
ATOM 2507 N N . PRO A 1 331 ? 8.877 -9.353 -13.171 1.00 94.31 331 PRO A N 1
ATOM 2508 C CA . PRO A 1 331 ? 7.721 -9.224 -12.286 1.00 94.31 331 PRO A CA 1
ATOM 2509 C C . PRO A 1 331 ? 7.717 -7.844 -11.638 1.00 94.31 331 PRO A C 1
ATOM 2511 O O . PRO A 1 331 ? 8.764 -7.369 -11.196 1.00 94.31 331 PRO A O 1
ATOM 2514 N N . GLY A 1 332 ? 6.563 -7.191 -11.559 1.00 92.94 332 GLY A N 1
ATOM 2515 C CA . GLY A 1 332 ? 6.454 -5.872 -10.953 1.00 92.94 332 GLY A CA 1
ATOM 2516 C C . GLY A 1 332 ? 6.907 -5.891 -9.491 1.00 92.94 332 GLY A C 1
ATOM 2517 O O . GLY A 1 332 ? 6.733 -6.879 -8.782 1.00 92.94 332 GLY A O 1
ATOM 2518 N N . ARG A 1 333 ? 7.444 -4.773 -8.989 1.00 91.75 333 ARG A N 1
ATOM 2519 C CA . ARG A 1 333 ? 7.915 -4.664 -7.593 1.00 91.75 333 ARG A CA 1
ATOM 2520 C C . ARG A 1 333 ? 6.891 -5.181 -6.572 1.00 91.75 333 ARG A C 1
ATOM 2522 O O . ARG A 1 333 ? 7.269 -5.860 -5.625 1.00 91.75 333 ARG A O 1
ATOM 2529 N N . GLY A 1 334 ? 5.609 -4.853 -6.753 1.00 91.31 334 GLY A N 1
ATOM 2530 C CA . GLY A 1 334 ? 4.533 -5.321 -5.872 1.00 91.31 334 GLY A CA 1
ATOM 2531 C C . GLY A 1 334 ? 4.383 -6.844 -5.879 1.00 91.31 334 GLY A C 1
ATOM 2532 O O . GLY A 1 334 ? 4.293 -7.447 -4.819 1.00 91.31 334 GLY A O 1
ATOM 2533 N N . GLU A 1 335 ? 4.465 -7.466 -7.055 1.00 94.44 335 GLU A N 1
ATOM 2534 C CA . GLU A 1 335 ? 4.388 -8.922 -7.219 1.00 94.44 335 GLU A CA 1
ATOM 2535 C C . GLU A 1 335 ? 5.574 -9.620 -6.547 1.00 94.44 335 GLU A C 1
ATOM 2537 O O . GLU A 1 335 ? 5.396 -10.650 -5.905 1.00 94.44 335 GLU A O 1
ATOM 2542 N N . VAL A 1 336 ? 6.772 -9.029 -6.621 1.00 94.69 336 VAL A N 1
ATOM 2543 C CA . VAL A 1 336 ? 7.968 -9.530 -5.923 1.00 94.69 336 VAL A CA 1
ATOM 2544 C C . VAL A 1 336 ? 7.792 -9.460 -4.401 1.00 94.69 336 VAL A C 1
ATOM 2546 O O . VAL A 1 336 ? 8.131 -10.408 -3.692 1.00 94.69 336 VAL A O 1
ATOM 2549 N N . ILE A 1 337 ? 7.248 -8.357 -3.878 1.00 92.94 337 ILE A N 1
ATOM 2550 C CA . ILE A 1 337 ? 6.964 -8.215 -2.441 1.00 92.94 337 ILE A CA 1
ATOM 2551 C C . ILE A 1 337 ? 5.888 -9.208 -1.987 1.00 92.94 337 ILE A C 1
ATOM 2553 O O . ILE A 1 337 ? 6.053 -9.857 -0.954 1.00 92.94 337 ILE A O 1
ATOM 2557 N N . ASP A 1 338 ? 4.827 -9.384 -2.769 1.00 92.88 338 ASP A N 1
ATOM 2558 C CA . ASP A 1 338 ? 3.775 -10.355 -2.475 1.00 92.88 338 ASP A CA 1
ATOM 2559 C C . ASP A 1 338 ? 4.301 -11.791 -2.527 1.00 92.88 338 ASP A C 1
ATOM 2561 O O . ASP A 1 338 ? 3.990 -12.587 -1.642 1.00 92.88 338 ASP A O 1
ATOM 2565 N N . ALA A 1 339 ? 5.132 -12.128 -3.516 1.00 94.69 339 ALA A N 1
ATOM 2566 C CA . ALA A 1 339 ? 5.797 -13.425 -3.610 1.00 94.69 339 ALA A CA 1
ATOM 2567 C C . ALA A 1 339 ? 6.664 -13.695 -2.372 1.00 94.69 339 ALA A C 1
ATOM 2569 O O . ALA A 1 339 ? 6.630 -14.798 -1.825 1.00 94.69 339 ALA A O 1
ATOM 2570 N N . PHE A 1 340 ? 7.378 -12.679 -1.880 1.00 94.25 340 PHE A N 1
ATOM 2571 C CA . PHE A 1 340 ? 8.129 -12.768 -0.630 1.00 94.25 340 PHE A CA 1
ATOM 2572 C C . PHE A 1 340 ? 7.209 -13.000 0.581 1.00 94.25 340 PHE A C 1
ATOM 2574 O O . PHE A 1 340 ? 7.445 -13.922 1.359 1.00 94.25 340 PHE A O 1
ATOM 2581 N N . HIS A 1 341 ? 6.129 -12.226 0.734 1.00 91.75 341 HIS A N 1
ATOM 2582 C CA . HIS A 1 341 ? 5.179 -12.407 1.842 1.00 91.75 341 HIS A CA 1
ATOM 2583 C C . HIS A 1 341 ? 4.459 -13.760 1.811 1.00 91.75 341 HIS A C 1
ATOM 2585 O O . HIS A 1 341 ? 4.119 -14.298 2.863 1.00 91.75 341 HIS A O 1
ATOM 2591 N N . ARG A 1 342 ? 4.253 -14.327 0.619 1.00 93.25 342 ARG A N 1
ATOM 2592 C CA . ARG A 1 342 ? 3.670 -15.662 0.417 1.00 93.25 342 ARG A CA 1
ATOM 2593 C C . ARG A 1 342 ? 4.689 -16.796 0.570 1.00 93.25 342 ARG A C 1
ATOM 2595 O O . ARG A 1 342 ? 4.310 -17.954 0.436 1.00 93.25 342 ARG A O 1
ATOM 2602 N N . GLY A 1 343 ? 5.962 -16.486 0.825 1.00 93.56 343 GLY A N 1
ATOM 2603 C CA . GLY A 1 343 ? 7.031 -17.477 0.966 1.00 93.56 343 GLY A CA 1
ATOM 2604 C C . GLY A 1 343 ? 7.422 -18.175 -0.341 1.00 93.56 343 GLY A C 1
ATOM 2605 O O . GLY A 1 343 ? 8.056 -19.223 -0.296 1.00 93.56 343 GLY A O 1
ATOM 2606 N N . VAL A 1 344 ? 7.046 -17.612 -1.495 1.00 96.88 344 VAL A N 1
ATOM 2607 C CA . VAL A 1 344 ? 7.416 -18.132 -2.824 1.00 96.88 344 VAL A CA 1
ATOM 2608 C C . VAL A 1 344 ? 8.897 -17.882 -3.105 1.00 96.88 344 VAL A C 1
ATOM 2610 O O . VAL A 1 344 ? 9.547 -18.705 -3.740 1.00 96.88 344 VAL A O 1
ATOM 2613 N N . ILE A 1 345 ? 9.423 -16.756 -2.618 1.00 96.19 345 ILE A N 1
ATOM 2614 C CA . ILE A 1 345 ? 10.836 -16.385 -2.723 1.00 96.19 345 ILE A CA 1
ATOM 2615 C C . ILE A 1 345 ? 11.389 -15.976 -1.358 1.00 96.19 345 ILE A C 1
ATOM 2617 O O . ILE A 1 345 ? 10.668 -15.487 -0.484 1.00 96.19 345 ILE A O 1
ATOM 2621 N N . SER A 1 346 ? 12.694 -16.139 -1.187 1.00 96.06 346 SER A N 1
ATOM 2622 C CA . SER A 1 346 ? 13.439 -15.689 -0.015 1.00 96.06 346 SER A CA 1
ATOM 2623 C C . SER A 1 346 ? 13.684 -14.174 -0.021 1.00 96.06 346 SER A C 1
ATOM 2625 O O . SER A 1 346 ? 13.542 -13.486 -1.034 1.00 96.06 346 SER A O 1
ATOM 2627 N N . ALA A 1 347 ? 14.111 -13.635 1.126 1.00 91.75 347 ALA A N 1
ATOM 2628 C CA . ALA A 1 347 ? 14.507 -12.230 1.241 1.00 91.75 347 ALA A CA 1
ATOM 2629 C C . ALA A 1 347 ? 15.678 -11.868 0.304 1.00 91.75 347 ALA A C 1
ATOM 2631 O O . ALA A 1 347 ? 15.664 -10.798 -0.294 1.00 91.75 347 ALA A O 1
ATOM 2632 N N . ALA A 1 348 ? 16.653 -12.769 0.136 1.00 93.25 348 ALA A N 1
ATOM 2633 C CA . ALA A 1 348 ? 17.803 -12.547 -0.741 1.00 93.25 348 ALA A CA 1
ATOM 2634 C C . ALA A 1 348 ? 17.403 -12.516 -2.227 1.00 93.25 348 ALA A C 1
ATOM 2636 O O . ALA A 1 348 ? 17.891 -11.683 -2.993 1.00 93.25 348 ALA A O 1
ATOM 2637 N N . GLU A 1 349 ? 16.476 -13.386 -2.635 1.00 94.62 349 GLU A N 1
ATOM 2638 C CA . GLU A 1 349 ? 15.922 -13.382 -3.995 1.00 94.62 349 GLU A CA 1
ATOM 2639 C C . GLU A 1 349 ? 15.089 -12.124 -4.250 1.00 94.62 349 GLU A C 1
ATOM 2641 O O . GLU A 1 349 ? 15.267 -11.472 -5.278 1.00 94.62 349 GLU A O 1
ATOM 2646 N N . ARG A 1 350 ? 14.246 -11.716 -3.290 1.00 94.00 350 ARG A N 1
ATOM 2647 C CA . ARG A 1 350 ? 13.534 -10.430 -3.342 1.00 94.00 350 ARG A CA 1
ATOM 2648 C C . ARG A 1 350 ? 14.513 -9.273 -3.537 1.00 94.00 350 ARG A C 1
ATOM 2650 O O . ARG A 1 350 ? 14.287 -8.443 -4.410 1.00 94.00 350 ARG A O 1
ATOM 2657 N N . ASP A 1 351 ? 15.591 -9.214 -2.757 1.00 92.69 351 ASP A N 1
ATOM 2658 C CA . ASP A 1 351 ? 16.572 -8.126 -2.845 1.00 92.69 351 ASP A CA 1
ATOM 2659 C C . ASP A 1 351 ? 17.300 -8.142 -4.197 1.00 92.69 351 ASP A C 1
ATOM 2661 O O . ASP A 1 351 ? 17.499 -7.091 -4.803 1.00 92.69 351 ASP A O 1
ATOM 2665 N N . THR A 1 352 ? 17.590 -9.325 -4.742 1.00 93.75 352 THR A N 1
ATOM 2666 C CA . THR A 1 352 ? 18.122 -9.470 -6.108 1.00 93.75 352 THR A CA 1
ATOM 2667 C C . THR A 1 352 ? 17.177 -8.849 -7.139 1.00 93.75 352 THR A C 1
ATOM 2669 O O . THR A 1 352 ? 17.610 -8.041 -7.959 1.00 93.75 352 THR A O 1
ATOM 2672 N N . TYR A 1 353 ? 15.874 -9.131 -7.053 1.00 93.75 353 TYR A N 1
ATOM 2673 C CA . TYR A 1 353 ? 14.875 -8.479 -7.904 1.00 93.75 353 TYR A CA 1
ATOM 2674 C C . TYR A 1 353 ? 14.804 -6.964 -7.689 1.00 93.75 353 TYR A C 1
ATOM 2676 O O . TYR A 1 353 ? 14.582 -6.235 -8.651 1.00 93.75 353 TYR A O 1
ATOM 2684 N N . MET A 1 354 ? 15.025 -6.465 -6.469 1.00 93.12 354 MET A N 1
ATOM 2685 C CA . MET A 1 354 ? 15.101 -5.020 -6.237 1.00 93.12 354 MET A CA 1
ATOM 2686 C C . MET A 1 354 ? 16.276 -4.393 -7.003 1.00 93.12 354 MET A C 1
ATOM 2688 O O . MET A 1 354 ? 16.089 -3.335 -7.591 1.00 93.12 354 MET A O 1
ATOM 2692 N N . VAL A 1 355 ? 17.441 -5.055 -7.088 1.00 92.38 355 VAL A N 1
ATOM 2693 C CA . VAL A 1 355 ? 18.553 -4.572 -7.939 1.00 92.38 355 VAL A CA 1
ATOM 2694 C C . VAL A 1 355 ? 18.163 -4.578 -9.415 1.00 92.38 355 VAL A C 1
ATOM 2696 O O . VAL A 1 355 ? 18.455 -3.620 -10.122 1.00 92.38 355 VAL A O 1
ATOM 2699 N N . LEU A 1 356 ? 17.488 -5.632 -9.885 1.00 91.94 356 LEU A N 1
ATOM 2700 C CA . LEU A 1 356 ? 17.024 -5.719 -11.277 1.00 91.94 356 LEU A CA 1
ATOM 2701 C C . LEU A 1 356 ? 16.007 -4.617 -11.627 1.00 91.94 356 LEU A C 1
ATOM 2703 O O . LEU A 1 356 ? 15.944 -4.190 -12.774 1.00 91.94 356 LEU A O 1
ATOM 2707 N N . HIS A 1 357 ? 15.259 -4.126 -10.633 1.00 91.38 357 HIS A N 1
ATOM 2708 C CA . HIS A 1 357 ? 14.383 -2.947 -10.720 1.00 91.38 357 HIS A CA 1
ATOM 2709 C C . HIS A 1 357 ? 15.104 -1.609 -10.491 1.00 91.38 357 HIS A C 1
ATOM 2711 O O . HIS A 1 357 ? 14.444 -0.590 -10.298 1.00 91.38 357 HIS A O 1
ATOM 2717 N N . ASP A 1 358 ? 16.436 -1.602 -10.503 1.00 90.81 358 ASP A N 1
ATOM 2718 C CA . ASP A 1 358 ? 17.283 -0.414 -10.337 1.00 90.81 358 ASP A CA 1
ATOM 2719 C C . ASP A 1 358 ? 17.216 0.234 -8.934 1.00 90.81 358 ASP A C 1
ATOM 2721 O O . ASP A 1 358 ? 17.474 1.425 -8.749 1.00 90.81 358 ASP A O 1
ATOM 2725 N N . TYR A 1 359 ? 16.896 -0.551 -7.896 1.00 90.94 359 TYR A N 1
ATOM 2726 C CA . TYR A 1 359 ? 17.054 -0.119 -6.505 1.00 90.94 359 TYR A CA 1
ATOM 2727 C C . TYR A 1 359 ? 18.473 -0.397 -6.010 1.00 90.94 359 TYR A C 1
ATOM 2729 O O . TYR A 1 359 ? 18.913 -1.547 -5.927 1.00 90.94 359 TYR A O 1
ATOM 2737 N N . SER A 1 360 ? 19.173 0.666 -5.608 1.00 89.69 360 SER A N 1
ATOM 2738 C CA . SER A 1 360 ? 20.548 0.569 -5.122 1.00 89.69 360 SER A CA 1
ATOM 2739 C C . SER A 1 360 ? 20.644 -0.269 -3.846 1.00 89.69 360 SER A C 1
ATOM 2741 O O . SER A 1 360 ? 19.939 -0.024 -2.860 1.00 89.69 360 SER A O 1
ATOM 2743 N N . SER A 1 361 ? 21.576 -1.224 -3.842 1.00 90.62 361 SER A N 1
ATOM 2744 C CA . SER A 1 361 ? 21.949 -1.997 -2.653 1.00 90.62 361 SER A CA 1
ATOM 2745 C C . SER A 1 361 ? 22.853 -1.221 -1.698 1.00 90.62 361 SER A C 1
ATOM 2747 O O . SER A 1 361 ? 22.913 -1.531 -0.508 1.00 90.62 361 SER A O 1
ATOM 2749 N N . THR A 1 362 ? 23.512 -0.171 -2.187 1.00 92.19 362 THR A N 1
ATOM 2750 C CA . THR A 1 362 ? 24.353 0.717 -1.386 1.00 92.19 362 THR A CA 1
ATOM 2751 C C . THR A 1 362 ? 23.615 2.016 -1.046 1.00 92.19 362 THR A C 1
ATOM 2753 O O . THR A 1 362 ? 22.821 2.511 -1.856 1.00 92.19 362 THR A O 1
ATOM 2756 N N . PRO A 1 363 ? 23.844 2.590 0.150 1.00 93.31 363 PRO A N 1
ATOM 2757 C CA . PRO A 1 363 ? 23.311 3.903 0.494 1.00 93.31 363 PRO A CA 1
ATOM 2758 C C . PRO A 1 363 ? 23.827 4.993 -0.447 1.00 93.31 363 PRO A C 1
ATOM 2760 O O . PRO A 1 363 ? 24.997 5.004 -0.837 1.00 93.31 363 PRO A O 1
ATOM 2763 N N . ARG A 1 364 ? 22.948 5.934 -0.799 1.00 89.75 364 ARG A N 1
ATOM 2764 C CA . ARG A 1 364 ? 23.308 7.100 -1.615 1.00 89.75 364 ARG A CA 1
ATOM 2765 C C . ARG A 1 364 ? 24.091 8.120 -0.773 1.00 89.75 364 ARG A C 1
ATOM 2767 O O . ARG A 1 364 ? 23.888 8.180 0.441 1.00 89.75 364 ARG A O 1
ATOM 2774 N N . PRO A 1 365 ? 24.941 8.970 -1.379 1.00 92.88 365 PRO A N 1
ATOM 2775 C CA . PRO A 1 365 ? 25.625 10.033 -0.645 1.00 92.88 365 PRO A CA 1
ATOM 2776 C C . PRO A 1 365 ? 24.636 10.911 0.137 1.00 92.88 365 PRO A C 1
ATOM 2778 O O . PRO A 1 365 ? 23.705 11.467 -0.440 1.00 92.88 365 PRO A O 1
ATOM 2781 N N . GLY A 1 366 ? 24.833 11.021 1.453 1.00 91.75 366 GLY A N 1
ATOM 2782 C CA . GLY A 1 366 ? 23.949 11.777 2.350 1.00 91.75 366 GLY A CA 1
ATOM 2783 C C . GLY A 1 366 ? 22.736 11.006 2.889 1.00 91.75 366 GLY A C 1
ATOM 2784 O O . GLY A 1 366 ? 21.992 11.563 3.691 1.00 91.75 366 GLY A O 1
ATOM 2785 N N . ILE A 1 367 ? 22.543 9.737 2.511 1.00 92.19 367 ILE A N 1
ATOM 2786 C CA . ILE A 1 367 ? 21.472 8.866 3.017 1.00 92.19 367 ILE A CA 1
ATOM 2787 C C . ILE A 1 367 ? 22.106 7.688 3.763 1.00 92.19 367 ILE A C 1
ATOM 2789 O O . ILE A 1 367 ? 23.013 7.038 3.255 1.00 92.19 367 ILE A O 1
ATOM 2793 N N . ALA A 1 368 ? 21.641 7.410 4.984 1.00 92.44 368 ALA A N 1
ATOM 2794 C CA . ALA A 1 368 ? 22.245 6.391 5.849 1.00 92.44 368 ALA A CA 1
ATOM 2795 C C . ALA A 1 368 ? 21.906 4.941 5.448 1.00 92.44 368 ALA A C 1
ATOM 2797 O O . ALA A 1 368 ? 22.649 4.020 5.776 1.00 92.44 368 ALA A O 1
ATOM 2798 N N . VAL A 1 369 ? 20.783 4.730 4.758 1.00 92.88 369 VAL A N 1
ATOM 2799 C CA . VAL A 1 369 ? 20.250 3.410 4.383 1.00 92.88 369 VAL A CA 1
ATOM 2800 C C . VAL A 1 369 ? 20.146 3.273 2.863 1.00 92.88 369 VAL A C 1
ATOM 2802 O O . VAL A 1 369 ? 20.002 4.270 2.158 1.00 92.88 369 VAL A O 1
ATOM 2805 N N . SER A 1 370 ? 20.240 2.044 2.349 1.00 92.38 370 SER A N 1
ATOM 2806 C CA . SER A 1 370 ? 20.097 1.763 0.916 1.00 92.38 370 SER A CA 1
ATOM 2807 C C . SER A 1 370 ? 18.638 1.789 0.460 1.00 92.38 370 SER A C 1
ATOM 2809 O O . SER A 1 370 ? 17.722 1.590 1.264 1.00 92.38 370 SER A O 1
ATOM 2811 N N . ASP A 1 371 ? 18.419 1.987 -0.842 1.00 91.50 371 ASP A N 1
ATOM 2812 C CA . ASP A 1 371 ? 17.075 1.993 -1.429 1.00 91.50 371 ASP A CA 1
ATOM 2813 C C . ASP A 1 371 ? 16.371 0.645 -1.185 1.00 91.50 371 ASP A C 1
ATOM 2815 O O . ASP A 1 371 ? 15.204 0.608 -0.792 1.00 91.50 371 ASP A O 1
ATOM 2819 N N . GLN A 1 372 ? 17.106 -0.467 -1.324 1.00 90.62 372 GLN A N 1
ATOM 2820 C CA . GLN A 1 372 ? 16.617 -1.808 -0.985 1.00 90.62 372 GLN A CA 1
ATOM 2821 C C . GLN A 1 372 ? 16.150 -1.912 0.465 1.00 90.62 372 GLN A C 1
ATOM 2823 O O . GLN A 1 372 ? 15.070 -2.442 0.728 1.00 90.62 372 GLN A O 1
ATOM 2828 N N . HIS A 1 373 ? 16.946 -1.398 1.408 1.00 89.25 373 HIS A N 1
ATOM 2829 C CA . HIS A 1 373 ? 16.593 -1.446 2.821 1.00 89.25 373 HIS A CA 1
ATOM 2830 C C . HIS A 1 373 ? 15.321 -0.640 3.094 1.00 89.25 373 HIS A C 1
ATOM 2832 O O . HIS A 1 373 ? 14.453 -1.103 3.833 1.00 89.25 373 HIS A O 1
ATOM 2838 N N . ILE A 1 374 ? 15.168 0.532 2.469 1.00 89.50 374 ILE A N 1
ATOM 2839 C CA . ILE A 1 374 ? 13.956 1.351 2.593 1.00 89.50 374 ILE A CA 1
ATOM 2840 C C . ILE A 1 374 ? 12.740 0.564 2.100 1.00 89.50 374 ILE A C 1
ATOM 2842 O O . ILE A 1 374 ? 11.781 0.399 2.853 1.00 89.50 374 ILE A O 1
ATOM 2846 N N . VAL A 1 375 ? 12.796 0.027 0.876 1.00 89.25 375 VAL A N 1
ATOM 2847 C CA . VAL A 1 375 ? 11.691 -0.732 0.268 1.00 89.25 375 VAL A CA 1
ATOM 2848 C C . VAL A 1 375 ? 11.340 -1.966 1.100 1.00 89.25 375 VAL A C 1
ATOM 2850 O O . VAL A 1 375 ? 10.167 -2.197 1.383 1.00 89.25 375 VAL A O 1
ATOM 2853 N N . ALA A 1 376 ? 12.336 -2.730 1.552 1.00 85.69 376 ALA A N 1
ATOM 2854 C CA . ALA A 1 376 ? 12.122 -3.890 2.413 1.00 85.69 376 ALA A CA 1
ATOM 2855 C C . ALA A 1 376 ? 11.520 -3.511 3.778 1.00 85.69 376 ALA A C 1
ATOM 2857 O O . ALA A 1 376 ? 10.692 -4.254 4.308 1.00 85.69 376 ALA A O 1
ATOM 2858 N N . SER A 1 377 ? 11.898 -2.358 4.342 1.00 84.31 377 SER A N 1
ATOM 2859 C CA . SER A 1 377 ? 11.396 -1.905 5.649 1.00 84.31 377 SER A CA 1
ATOM 2860 C C . SER A 1 377 ? 9.932 -1.485 5.597 1.00 84.31 377 SER A C 1
ATOM 2862 O O . SER A 1 377 ? 9.186 -1.751 6.536 1.00 84.31 377 SER A O 1
ATOM 2864 N N . ILE A 1 378 ? 9.512 -0.865 4.491 1.00 87.06 378 ILE A N 1
ATOM 2865 C CA . ILE A 1 378 ? 8.130 -0.405 4.300 1.00 87.06 378 ILE A CA 1
ATOM 2866 C C . ILE A 1 378 ? 7.231 -1.454 3.638 1.00 87.06 378 ILE A C 1
ATOM 2868 O O . ILE A 1 378 ? 6.029 -1.238 3.518 1.00 87.06 378 ILE A O 1
ATOM 2872 N N . ALA A 1 379 ? 7.795 -2.581 3.191 1.00 85.81 379 ALA A N 1
ATOM 2873 C CA . ALA A 1 379 ? 7.035 -3.646 2.543 1.00 85.81 379 ALA A CA 1
ATOM 2874 C C . ALA A 1 379 ? 5.970 -4.239 3.474 1.00 85.81 379 ALA A C 1
ATOM 2876 O O . ALA A 1 379 ? 4.883 -4.600 3.026 1.00 85.81 379 ALA A O 1
ATOM 2877 N N . LYS A 1 380 ? 6.267 -4.326 4.775 1.00 83.56 380 LYS A N 1
ATOM 2878 C CA . LYS A 1 380 ? 5.343 -4.877 5.766 1.00 83.56 380 LYS A CA 1
ATOM 2879 C C . LYS A 1 380 ? 4.168 -3.932 5.987 1.00 83.56 380 LYS A C 1
ATOM 2881 O O . LYS A 1 380 ? 4.346 -2.782 6.381 1.00 83.56 380 LYS A O 1
ATOM 2886 N N . THR A 1 381 ? 2.958 -4.453 5.822 1.00 86.19 381 THR A N 1
ATOM 2887 C CA . THR A 1 381 ? 1.742 -3.733 6.200 1.00 86.19 381 THR A CA 1
ATOM 2888 C C . THR A 1 381 ? 1.716 -3.510 7.711 1.00 86.19 381 THR A C 1
ATOM 2890 O O . THR A 1 381 ? 1.928 -4.434 8.498 1.00 86.19 381 THR A O 1
ATOM 2893 N N . LEU A 1 382 ? 1.455 -2.271 8.121 1.00 90.31 382 LEU A N 1
ATOM 2894 C CA . LEU A 1 382 ? 1.318 -1.911 9.528 1.00 90.31 382 LEU A CA 1
ATOM 2895 C C . LEU A 1 382 ? -0.046 -2.349 10.068 1.00 90.31 382 LEU A C 1
ATOM 2897 O O . LEU A 1 382 ? -1.043 -2.339 9.347 1.00 90.31 382 LEU A O 1
ATOM 2901 N N . ILE A 1 383 ? -0.096 -2.690 11.358 1.00 90.94 383 ILE A N 1
ATOM 2902 C CA . ILE A 1 383 ? -1.354 -3.037 12.027 1.00 90.94 383 ILE A CA 1
ATOM 2903 C C . ILE A 1 383 ? -2.261 -1.794 12.031 1.00 90.94 383 ILE A C 1
ATOM 2905 O O . ILE A 1 383 ? -1.827 -0.731 12.490 1.00 90.94 383 ILE A O 1
ATOM 2909 N N . PRO A 1 384 ? -3.503 -1.885 11.525 1.00 92.69 384 PRO A N 1
ATOM 2910 C CA . PRO A 1 384 ? -4.382 -0.732 11.417 1.00 92.69 384 PRO A CA 1
ATOM 2911 C C . PRO A 1 384 ? -4.844 -0.247 12.795 1.00 92.69 384 PRO A C 1
ATOM 2913 O O . PRO A 1 384 ? -4.847 -0.972 13.788 1.00 92.69 384 PRO A O 1
ATOM 2916 N N . ARG A 1 385 ? -5.307 1.004 12.845 1.00 92.00 385 ARG A N 1
ATOM 2917 C CA . ARG A 1 385 ? -5.727 1.714 14.071 1.00 92.00 385 ARG A CA 1
ATOM 2918 C C . ARG A 1 385 ? -6.705 0.926 14.947 1.00 92.00 385 ARG A C 1
ATOM 2920 O O . ARG A 1 385 ? -6.631 1.003 16.171 1.00 92.00 385 ARG A O 1
ATOM 2927 N N . VAL A 1 386 ? -7.635 0.211 14.313 1.00 90.12 386 VAL A N 1
ATOM 2928 C CA . VAL A 1 386 ? -8.665 -0.590 14.991 1.00 90.12 386 VAL A CA 1
ATOM 2929 C C . VAL A 1 386 ? -8.034 -1.777 15.709 1.00 90.12 386 VAL A C 1
ATOM 2931 O O . VAL A 1 386 ? -8.289 -1.966 16.894 1.00 90.12 386 VAL A O 1
ATOM 2934 N N . ASP A 1 387 ? -7.152 -2.506 15.036 1.00 93.62 387 ASP A N 1
ATOM 2935 C CA . ASP A 1 387 ? -6.491 -3.684 15.598 1.00 93.62 387 ASP A CA 1
ATOM 2936 C C . ASP A 1 387 ? -5.447 -3.295 16.649 1.00 93.62 387 ASP A C 1
ATOM 2938 O O . ASP A 1 387 ? -5.279 -3.988 17.648 1.00 93.62 387 ASP A O 1
ATOM 2942 N N . LEU A 1 388 ? -4.794 -2.136 16.491 1.00 94.62 388 LEU A N 1
ATOM 2943 C CA . LEU A 1 388 ? -3.951 -1.553 17.539 1.00 94.62 388 LEU A CA 1
ATOM 2944 C C . LEU A 1 388 ? -4.746 -1.254 18.811 1.00 94.62 388 LEU A C 1
ATOM 2946 O O . LEU A 1 388 ? -4.280 -1.539 19.913 1.00 94.62 388 LEU A O 1
ATOM 2950 N N . ARG A 1 389 ? -5.954 -0.699 18.659 1.00 92.38 389 ARG A N 1
ATOM 2951 C CA . ARG A 1 389 ? -6.855 -0.431 19.781 1.00 92.38 389 ARG A CA 1
ATOM 2952 C C . ARG A 1 389 ? -7.278 -1.729 20.472 1.00 92.38 389 ARG A C 1
ATOM 2954 O O . ARG A 1 389 ? -7.206 -1.793 21.693 1.00 92.38 389 ARG A O 1
ATOM 2961 N N . TYR A 1 390 ? -7.659 -2.750 19.705 1.00 91.00 390 TYR A N 1
ATOM 2962 C CA . TYR A 1 390 ? -7.985 -4.074 20.248 1.00 91.00 390 TYR A CA 1
ATOM 2963 C C . TYR A 1 390 ? -6.790 -4.713 20.961 1.00 91.00 390 TYR A C 1
ATOM 2965 O O . TYR A 1 390 ? -6.926 -5.232 22.063 1.00 91.00 390 TYR A O 1
ATOM 2973 N N . GLY A 1 391 ? -5.594 -4.641 20.373 1.00 92.44 391 GLY A N 1
ATOM 2974 C CA . GLY A 1 391 ? -4.378 -5.159 20.996 1.00 92.44 391 GLY A CA 1
ATOM 2975 C C . GLY A 1 391 ? -4.068 -4.488 22.337 1.00 92.44 391 GLY A C 1
ATOM 2976 O O . GLY A 1 391 ? -3.612 -5.161 23.260 1.00 92.44 391 GLY A O 1
ATOM 2977 N N . TRP A 1 392 ? -4.348 -3.189 22.465 1.00 94.94 392 TRP A N 1
ATOM 2978 C CA . TRP A 1 392 ? -4.238 -2.469 23.734 1.00 94.94 392 TRP A CA 1
ATOM 2979 C C . TRP A 1 392 ? -5.326 -2.879 24.737 1.00 94.94 392 TRP A C 1
ATOM 2981 O O . TRP A 1 392 ? -5.002 -3.190 25.877 1.00 94.94 392 TRP A O 1
ATOM 2991 N N . GLU A 1 393 ? -6.589 -2.974 24.307 1.00 91.62 393 GLU A N 1
ATOM 2992 C CA . GLU A 1 393 ? -7.712 -3.442 25.141 1.00 91.62 393 GLU A CA 1
ATOM 2993 C C . GLU A 1 393 ? -7.450 -4.834 25.742 1.00 91.62 393 GLU A C 1
ATOM 2995 O O . GLU A 1 393 ? -7.739 -5.080 26.910 1.00 91.62 393 GLU A O 1
ATOM 3000 N N . LEU A 1 394 ? -6.833 -5.729 24.965 1.00 91.62 394 LEU A N 1
ATOM 3001 C CA . LEU A 1 394 ? -6.444 -7.075 25.397 1.00 91.62 394 LEU A CA 1
ATOM 3002 C C . LEU A 1 394 ? -5.153 -7.114 26.241 1.00 91.62 394 LEU A C 1
ATOM 3004 O O . LEU A 1 394 ? -4.671 -8.201 26.573 1.00 91.62 394 LEU A O 1
ATOM 3008 N N . GLY A 1 395 ? -4.540 -5.963 26.534 1.00 90.88 395 GLY A N 1
ATOM 3009 C CA . GLY A 1 395 ? -3.278 -5.859 27.273 1.00 90.88 395 GLY A CA 1
ATOM 3010 C C . GLY A 1 395 ? -2.063 -6.426 26.528 1.00 90.88 395 GLY A C 1
ATOM 3011 O O . GLY A 1 395 ? -1.030 -6.697 27.136 1.00 90.88 395 GLY A O 1
ATOM 3012 N N . LYS A 1 396 ? -2.166 -6.647 25.211 1.00 94.19 396 LYS A N 1
ATOM 3013 C CA . LYS A 1 396 ? -1.064 -7.146 24.364 1.00 94.19 396 LYS A CA 1
ATOM 3014 C C . LYS A 1 396 ? -0.157 -6.028 23.857 1.00 94.19 396 LYS A C 1
ATOM 3016 O O . LYS A 1 396 ? 0.957 -6.298 23.415 1.00 94.19 396 LYS A O 1
ATOM 3021 N N . ILE A 1 397 ? -0.631 -4.786 23.907 1.00 94.56 397 ILE A N 1
ATOM 3022 C CA . ILE A 1 397 ? 0.115 -3.580 23.550 1.00 94.56 397 ILE A CA 1
ATOM 3023 C C . ILE A 1 397 ? 0.106 -2.657 24.769 1.00 94.56 397 ILE A C 1
ATOM 3025 O O . ILE A 1 397 ? -0.957 -2.351 25.296 1.00 94.56 397 ILE A O 1
ATOM 3029 N N . SER A 1 398 ? 1.284 -2.215 25.210 1.00 95.50 398 SER A N 1
ATOM 3030 C CA . SER A 1 398 ? 1.415 -1.228 26.287 1.00 95.50 398 SER A CA 1
ATOM 3031 C C . SER A 1 398 ? 1.040 0.178 25.811 1.00 95.50 398 SER A C 1
ATOM 3033 O O . SER A 1 398 ? 1.039 0.449 24.613 1.00 95.50 398 SER A O 1
ATOM 3035 N N . ASP A 1 399 ? 0.797 1.109 26.731 1.00 93.19 399 ASP A N 1
ATOM 3036 C CA . ASP A 1 399 ? 0.527 2.517 26.403 1.00 93.19 399 ASP A CA 1
ATOM 3037 C C . ASP A 1 399 ? 1.614 3.143 25.522 1.00 93.19 399 ASP A C 1
ATOM 3039 O O . ASP A 1 399 ? 1.312 3.718 24.477 1.00 93.19 399 ASP A O 1
ATOM 3043 N N . ALA A 1 400 ? 2.883 2.976 25.907 1.00 94.38 400 ALA A N 1
ATOM 3044 C CA . ALA A 1 400 ? 4.017 3.471 25.130 1.00 94.38 400 ALA A CA 1
ATOM 3045 C C . ALA A 1 400 ? 4.097 2.797 23.749 1.00 94.38 400 ALA A C 1
ATOM 3047 O O . ALA A 1 400 ? 4.320 3.470 22.742 1.00 94.38 400 ALA A O 1
ATOM 3048 N N . GLY A 1 401 ? 3.850 1.483 23.690 1.00 93.88 401 GLY A N 1
ATOM 3049 C CA . GLY A 1 401 ? 3.831 0.730 22.437 1.00 93.88 401 GLY A CA 1
ATOM 3050 C C . GLY A 1 401 ? 2.673 1.127 21.518 1.00 93.88 401 GLY A C 1
ATOM 3051 O O . GLY A 1 401 ? 2.822 1.096 20.297 1.00 93.88 401 GLY A O 1
ATOM 3052 N N . LEU A 1 402 ? 1.529 1.536 22.074 1.00 95.06 402 LEU A N 1
ATOM 3053 C CA . LEU A 1 402 ? 0.405 2.052 21.299 1.00 95.06 402 LEU A CA 1
ATOM 3054 C C . LEU A 1 402 ? 0.795 3.377 20.638 1.00 95.06 402 LEU A C 1
ATOM 3056 O O . LEU A 1 402 ? 0.678 3.494 19.419 1.00 95.06 402 LEU A O 1
ATOM 3060 N N . THR A 1 403 ? 1.325 4.332 21.407 1.00 95.38 403 THR A N 1
ATOM 3061 C CA . THR A 1 403 ? 1.790 5.629 20.888 1.00 95.38 403 THR A CA 1
ATOM 3062 C C . THR A 1 403 ? 2.860 5.460 19.807 1.00 95.38 403 THR A C 1
ATOM 3064 O O . THR A 1 403 ? 2.763 6.069 18.742 1.00 95.38 403 THR A O 1
ATOM 3067 N N . GLU A 1 404 ? 3.847 4.587 20.021 1.00 94.44 404 GLU A N 1
ATOM 3068 C CA . GLU A 1 404 ? 4.888 4.294 19.027 1.00 94.44 404 GLU A CA 1
ATOM 3069 C C . GLU A 1 404 ? 4.308 3.745 17.714 1.00 94.44 404 GLU A C 1
ATOM 3071 O O . GLU A 1 404 ? 4.676 4.188 16.627 1.00 94.44 404 GLU A O 1
ATOM 3076 N N . ARG A 1 405 ? 3.341 2.829 17.786 1.00 94.25 405 ARG A N 1
ATOM 3077 C CA . ARG A 1 405 ? 2.700 2.266 16.589 1.00 94.25 405 ARG A CA 1
ATOM 3078 C C . ARG A 1 405 ? 1.831 3.284 15.852 1.00 94.25 405 ARG A C 1
ATOM 3080 O O . ARG A 1 405 ? 1.730 3.213 14.628 1.00 94.25 405 ARG A O 1
ATOM 3087 N N . TYR A 1 406 ? 1.258 4.262 16.555 1.00 94.19 406 TYR A N 1
ATOM 3088 C CA . TYR A 1 406 ? 0.636 5.423 15.914 1.00 94.19 406 TYR A CA 1
ATOM 3089 C C . TYR A 1 406 ? 1.671 6.271 15.156 1.00 94.19 406 TYR A C 1
ATOM 3091 O O . TYR A 1 406 ? 1.368 6.714 14.048 1.00 94.19 406 TYR A O 1
ATOM 3099 N N . LYS A 1 407 ? 2.912 6.392 15.650 1.00 93.69 407 LYS A N 1
ATOM 3100 C CA . LYS A 1 407 ? 4.002 7.022 14.880 1.00 93.69 407 LYS A CA 1
ATOM 3101 C C . LYS A 1 407 ? 4.316 6.286 13.591 1.00 93.69 407 LYS A C 1
ATOM 3103 O O . LYS A 1 407 ? 4.438 6.915 12.545 1.00 93.69 407 LYS A O 1
ATOM 3108 N N . TRP A 1 408 ? 4.362 4.955 13.625 1.00 91.94 408 TRP A N 1
ATOM 3109 C CA . TRP A 1 408 ? 4.571 4.164 12.407 1.00 91.94 408 TRP A CA 1
ATOM 3110 C C . TRP A 1 408 ? 3.452 4.366 11.380 1.00 91.94 408 TRP A C 1
ATOM 3112 O O . TRP A 1 408 ? 3.723 4.402 10.186 1.00 91.94 408 TRP A O 1
ATOM 3122 N N . LEU A 1 409 ? 2.208 4.564 11.831 1.00 91.25 409 LEU A N 1
ATOM 3123 C CA . LEU A 1 409 ? 1.070 4.899 10.964 1.00 91.25 409 LEU A CA 1
ATOM 3124 C C . LEU A 1 409 ? 1.114 6.329 10.388 1.00 91.25 409 LEU A C 1
ATOM 3126 O O . LEU A 1 409 ? 0.182 6.713 9.678 1.00 91.25 409 LEU A O 1
ATOM 3130 N N . GLY A 1 410 ? 2.159 7.106 10.687 1.00 91.31 410 GLY A N 1
ATOM 3131 C CA . GLY A 1 410 ? 2.378 8.455 10.168 1.00 91.31 410 GLY A CA 1
ATOM 3132 C C . GLY A 1 410 ? 1.861 9.581 11.064 1.00 91.31 410 GLY A C 1
ATOM 3133 O O . GLY A 1 410 ? 1.757 10.711 10.600 1.00 91.31 410 GLY A O 1
ATOM 3134 N N . TYR A 1 411 ? 1.506 9.301 12.321 1.00 92.44 411 TYR A N 1
ATOM 3135 C CA . TYR A 1 411 ? 1.173 10.355 13.282 1.00 92.44 411 TYR A CA 1
ATOM 3136 C C . TYR A 1 411 ? 2.431 10.870 13.974 1.00 92.44 411 TYR A C 1
ATOM 3138 O O . TYR A 1 411 ? 3.103 10.117 14.665 1.00 92.44 411 TYR A O 1
ATOM 3146 N N . GLU A 1 412 ? 2.740 12.150 13.828 1.00 90.88 412 GLU A N 1
ATOM 3147 C CA . GLU A 1 412 ? 3.937 12.738 14.432 1.00 90.88 412 GLU A CA 1
ATOM 3148 C C . GLU A 1 412 ? 3.624 13.236 15.853 1.00 90.88 412 GLU A C 1
ATOM 3150 O O . GLU A 1 412 ? 3.465 12.430 16.781 1.00 90.88 412 GLU A O 1
ATOM 3155 N N . ASP A 1 413 ? 3.468 14.548 16.013 1.00 90.25 413 ASP A N 1
ATOM 3156 C CA . ASP A 1 413 ? 3.192 15.203 17.296 1.00 90.25 413 ASP A CA 1
ATOM 3157 C C . ASP A 1 413 ? 1.852 14.753 17.907 1.00 90.25 413 ASP A C 1
ATOM 3159 O O . ASP A 1 413 ? 1.717 14.639 19.123 1.00 90.25 413 ASP A O 1
ATOM 3163 N N . ASP A 1 414 ? 0.884 14.380 17.064 1.00 93.12 414 ASP A N 1
ATOM 3164 C CA . ASP A 1 414 ? -0.454 13.942 17.483 1.00 93.12 414 ASP A CA 1
ATOM 3165 C C . ASP A 1 414 ? -0.533 12.455 17.875 1.00 93.12 414 ASP A C 1
ATOM 3167 O O . ASP A 1 414 ? -1.615 11.948 18.182 1.00 93.12 414 ASP A O 1
ATOM 3171 N N . SER A 1 415 ? 0.577 11.711 17.836 1.00 92.31 415 SER A N 1
ATOM 3172 C CA . SER A 1 415 ? 0.580 10.267 18.130 1.00 92.31 415 SER A CA 1
ATOM 3173 C C . SER A 1 415 ? 0.051 9.937 19.528 1.00 92.31 415 SER A C 1
ATOM 3175 O O . SER A 1 415 ? -0.721 8.988 19.684 1.00 92.31 415 SER A O 1
ATOM 3177 N N . GLU A 1 416 ? 0.417 10.739 20.528 1.00 92.75 416 GLU A N 1
ATOM 3178 C CA . GLU A 1 416 ? -0.042 10.588 21.912 1.00 92.75 416 GLU A CA 1
ATOM 3179 C C . GLU A 1 416 ? -1.538 10.900 22.041 1.00 92.75 416 GLU A C 1
ATOM 3181 O O . GLU A 1 416 ? -2.302 10.077 22.548 1.00 92.75 416 GLU A O 1
ATOM 3186 N N . LEU A 1 417 ? -1.983 12.019 21.458 1.00 91.94 417 LEU A N 1
ATOM 3187 C CA . LEU A 1 417 ? -3.399 12.390 21.399 1.00 91.94 417 LEU A CA 1
ATOM 3188 C C . LEU A 1 417 ? -4.240 11.288 20.740 1.00 91.94 417 LEU A C 1
ATOM 3190 O O . LEU A 1 417 ? -5.312 10.927 21.227 1.00 91.94 417 LEU A O 1
ATOM 3194 N N . MET A 1 418 ? -3.759 10.730 19.631 1.00 93.38 418 MET A N 1
ATOM 3195 C CA . MET A 1 418 ? -4.454 9.664 18.919 1.00 93.38 418 MET A CA 1
ATOM 3196 C C . MET A 1 418 ? -4.511 8.366 19.713 1.00 93.38 418 MET A C 1
ATOM 3198 O O . MET A 1 418 ? -5.559 7.715 19.702 1.00 93.38 418 MET A O 1
ATOM 3202 N N . ALA A 1 419 ? -3.434 7.990 20.404 1.00 93.31 419 ALA A N 1
ATOM 3203 C CA . ALA A 1 419 ? -3.450 6.847 21.306 1.00 93.31 419 ALA A CA 1
ATOM 3204 C C . ALA A 1 419 ? -4.515 7.047 22.396 1.00 93.31 419 ALA A C 1
ATOM 3206 O O . ALA A 1 419 ? -5.377 6.184 22.572 1.00 93.31 419 ALA A O 1
ATOM 3207 N N . ASP A 1 420 ? -4.543 8.214 23.039 1.00 90.69 420 ASP A N 1
ATOM 3208 C CA . ASP A 1 420 ? -5.494 8.534 24.106 1.00 90.69 420 ASP A CA 1
ATOM 3209 C C . ASP A 1 420 ? -6.951 8.564 23.634 1.00 90.69 420 ASP A C 1
ATOM 3211 O O . ASP A 1 420 ? -7.830 8.021 24.311 1.00 90.69 420 ASP A O 1
ATOM 3215 N N . ILE A 1 421 ? -7.224 9.098 22.437 1.00 91.38 421 ILE A N 1
ATOM 3216 C CA . ILE A 1 421 ? -8.556 9.020 21.818 1.00 91.38 421 ILE A CA 1
ATOM 3217 C C . ILE A 1 421 ? -9.009 7.560 21.718 1.00 91.38 421 ILE A C 1
ATOM 3219 O O . ILE A 1 421 ? -10.172 7.251 21.982 1.00 91.38 421 ILE A O 1
ATOM 3223 N N . GLN A 1 422 ? -8.125 6.639 21.335 1.00 92.75 422 GLN A N 1
ATOM 3224 C CA . GLN A 1 422 ? -8.502 5.236 21.152 1.00 92.75 422 GLN A CA 1
ATOM 3225 C C . GLN A 1 422 ? -8.675 4.511 22.479 1.00 92.75 422 GLN A C 1
ATOM 3227 O O . GLN A 1 422 ? -9.640 3.757 22.598 1.00 92.75 422 GLN A O 1
ATOM 3232 N N . LYS A 1 423 ? -7.834 4.797 23.481 1.00 90.94 423 LYS A N 1
ATOM 3233 C CA . LYS A 1 423 ? -8.036 4.329 24.861 1.00 90.94 423 LYS A CA 1
ATOM 3234 C C . LYS A 1 423 ? -9.402 4.778 25.386 1.00 90.94 423 LYS A C 1
ATOM 3236 O O . LYS A 1 423 ? -10.187 3.965 25.868 1.00 90.94 423 LYS A O 1
ATOM 3241 N N . PHE A 1 424 ? -9.751 6.053 25.189 1.00 88.38 424 PHE A N 1
ATOM 3242 C CA . PHE A 1 424 ? -11.067 6.582 25.550 1.00 88.38 424 PHE A CA 1
ATOM 3243 C C . PHE A 1 424 ? -12.207 5.880 24.796 1.00 88.38 424 PHE A C 1
ATOM 3245 O O . PHE A 1 424 ? -13.242 5.573 25.391 1.00 88.38 424 PHE A O 1
ATOM 3252 N N . ARG A 1 425 ? -12.035 5.581 23.499 1.00 88.31 425 ARG A N 1
ATOM 3253 C CA . ARG A 1 425 ? -13.043 4.852 22.706 1.00 88.31 425 ARG A CA 1
ATOM 3254 C C . ARG A 1 425 ? -13.299 3.441 23.230 1.00 88.31 425 ARG A C 1
ATOM 3256 O O . ARG A 1 425 ? -14.463 3.056 23.278 1.00 88.31 425 ARG A O 1
ATOM 3263 N N . VAL A 1 426 ? -12.262 2.710 23.644 1.00 89.56 426 VAL A N 1
ATOM 3264 C CA . VAL A 1 426 ? -12.417 1.391 24.293 1.00 89.56 426 VAL A CA 1
ATOM 3265 C C . VAL A 1 426 ? -13.254 1.526 25.562 1.00 89.56 426 VAL A C 1
ATOM 3267 O O . VAL A 1 426 ? -14.255 0.840 25.738 1.00 89.56 426 VAL A O 1
ATOM 3270 N N . LEU A 1 427 ? -12.908 2.495 26.410 1.00 88.56 427 LEU A N 1
ATOM 3271 C CA . LEU A 1 427 ? -13.537 2.685 27.718 1.00 88.56 427 LEU A CA 1
ATOM 3272 C C . LEU A 1 427 ? -14.873 3.445 27.668 1.00 88.56 427 LEU A C 1
ATOM 3274 O O . LEU A 1 427 ? -15.499 3.677 28.701 1.00 88.56 427 LEU A O 1
ATOM 3278 N N . THR A 1 428 ? -15.355 3.840 26.486 1.00 87.56 428 THR A N 1
ATOM 3279 C CA . THR A 1 428 ? -16.570 4.663 26.348 1.00 87.56 428 THR A CA 1
ATOM 3280 C C . THR A 1 428 ? -17.809 3.970 26.918 1.00 87.56 428 THR A C 1
ATOM 3282 O O . THR A 1 428 ? -18.671 4.639 27.499 1.00 87.56 428 THR A O 1
ATOM 3285 N N . ALA A 1 429 ? -17.906 2.645 26.771 1.00 84.38 429 ALA A N 1
ATOM 3286 C CA . ALA A 1 429 ? -18.997 1.860 27.344 1.00 84.38 429 ALA A CA 1
ATOM 3287 C C . ALA A 1 429 ? -18.978 1.916 28.881 1.00 84.38 429 ALA A C 1
ATOM 3289 O O . ALA A 1 429 ? -20.011 2.210 29.485 1.00 84.38 429 ALA A O 1
ATOM 3290 N N . GLU A 1 430 ? -17.799 1.756 29.486 1.00 89.12 430 GLU A N 1
ATOM 3291 C CA . GLU A 1 430 ? -17.602 1.783 30.939 1.00 89.12 430 GLU A CA 1
ATOM 3292 C C . GLU A 1 430 ? -17.850 3.178 31.523 1.00 89.12 430 GLU A C 1
ATOM 3294 O O . GLU A 1 430 ? -18.625 3.336 32.470 1.00 89.12 430 GLU A O 1
ATOM 3299 N N . TYR A 1 431 ? -17.321 4.230 30.885 1.00 89.62 431 TYR A N 1
ATOM 3300 C CA . TYR A 1 431 ? -17.648 5.611 31.253 1.00 89.62 431 TYR A CA 1
ATOM 3301 C C . TYR A 1 431 ? -19.155 5.869 31.182 1.00 89.62 431 TYR A C 1
ATOM 3303 O O . TYR A 1 431 ? -19.725 6.512 32.061 1.00 89.62 431 TYR A O 1
ATOM 3311 N N . SER A 1 432 ? -19.830 5.361 30.148 1.00 88.06 432 SER A N 1
ATOM 3312 C CA . SER A 1 432 ? -21.274 5.543 29.984 1.00 88.06 432 SER A CA 1
ATOM 3313 C C . SER A 1 432 ? -22.092 4.784 31.028 1.00 88.06 432 SER A C 1
ATOM 3315 O O . SER A 1 432 ? -23.134 5.288 31.447 1.00 88.06 432 SER A O 1
ATOM 3317 N N . ALA A 1 433 ? -21.644 3.599 31.450 1.00 90.31 433 ALA A N 1
ATOM 3318 C CA . ALA A 1 433 ? -22.261 2.855 32.542 1.00 90.31 433 ALA A CA 1
ATOM 3319 C C . ALA A 1 433 ? -22.144 3.635 33.860 1.00 90.31 433 ALA A C 1
ATOM 3321 O O . ALA A 1 433 ? -23.166 3.914 34.487 1.00 90.31 433 ALA A O 1
ATOM 3322 N N . LEU A 1 434 ? -20.940 4.107 34.205 1.00 92.44 434 LEU A N 1
ATOM 3323 C CA . LEU A 1 434 ? -20.697 4.896 35.418 1.00 92.44 434 LEU A CA 1
ATOM 3324 C C . LEU A 1 434 ? -21.509 6.195 35.450 1.00 92.44 434 LEU A C 1
ATOM 3326 O O . LEU A 1 434 ? -22.129 6.495 36.469 1.00 92.44 434 LEU A O 1
ATOM 3330 N N . ARG A 1 435 ? -21.595 6.936 34.335 1.00 94.00 435 ARG A N 1
ATOM 3331 C CA . ARG A 1 435 ? -22.443 8.144 34.248 1.00 94.00 435 ARG A CA 1
ATOM 3332 C C . ARG A 1 435 ? -23.893 7.847 34.634 1.00 94.00 435 ARG A C 1
ATOM 3334 O O . ARG A 1 435 ? -24.496 8.616 35.377 1.00 94.00 435 ARG A O 1
ATOM 3341 N N . ARG A 1 436 ? -24.454 6.728 34.154 1.00 92.19 436 ARG A N 1
ATOM 3342 C CA . ARG A 1 436 ? -25.828 6.313 34.490 1.00 92.19 436 ARG A CA 1
ATOM 3343 C C . ARG A 1 436 ? -25.958 5.891 35.950 1.00 92.19 436 ARG A C 1
ATOM 3345 O O . ARG A 1 436 ? -26.947 6.258 36.574 1.00 92.19 436 ARG A O 1
ATOM 3352 N N . THR A 1 437 ? -24.979 5.167 36.488 1.00 92.81 437 THR A N 1
ATOM 3353 C CA . THR A 1 437 ? -24.959 4.772 37.904 1.00 92.81 437 THR A CA 1
ATOM 3354 C C . THR A 1 437 ? -24.974 5.997 38.814 1.00 92.81 437 THR A C 1
ATOM 3356 O O . THR A 1 437 ? -25.832 6.097 39.686 1.00 92.81 437 THR A O 1
ATOM 3359 N N . TYR A 1 438 ? -24.100 6.976 38.568 1.00 93.12 438 TYR A N 1
ATOM 3360 C CA . TYR A 1 438 ? -24.054 8.211 39.356 1.00 93.12 438 TYR A CA 1
ATOM 3361 C C . TYR A 1 438 ? -25.296 9.092 39.176 1.00 93.12 438 TYR A C 1
ATOM 3363 O O . TYR A 1 438 ? -25.760 9.686 40.145 1.00 93.12 438 TYR A O 1
ATOM 3371 N N . MET A 1 439 ? -25.890 9.119 37.979 1.00 94.19 439 MET A N 1
ATOM 3372 C CA . MET A 1 439 ? -27.191 9.763 37.772 1.00 94.19 439 MET A CA 1
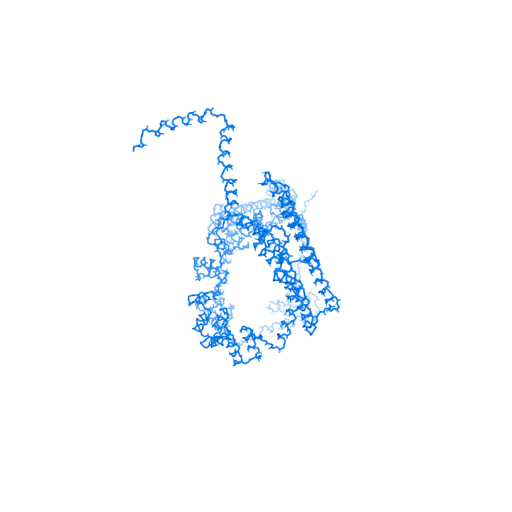ATOM 3373 C C . MET A 1 439 ? -28.277 9.105 38.638 1.00 94.19 439 MET A C 1
ATOM 3375 O O . MET A 1 439 ? -29.087 9.803 39.235 1.00 94.19 439 MET A O 1
ATOM 3379 N N . GLY A 1 440 ? -28.274 7.772 38.741 1.00 88.81 440 GLY A N 1
ATOM 3380 C CA . GLY A 1 440 ? -29.154 7.030 39.647 1.00 88.81 440 GLY A CA 1
ATOM 3381 C C . GLY A 1 440 ? -28.926 7.387 41.118 1.00 88.81 440 GLY A C 1
ATOM 3382 O O . GLY A 1 440 ? -29.890 7.666 41.822 1.00 88.81 440 GLY A O 1
ATOM 3383 N N . LEU A 1 441 ? -27.664 7.469 41.559 1.00 90.06 441 LEU A N 1
ATOM 3384 C CA . LEU A 1 441 ? -27.318 7.894 42.923 1.00 90.06 441 LEU A CA 1
ATOM 3385 C C . LEU A 1 441 ? -27.849 9.298 43.237 1.00 90.06 441 LEU A C 1
ATOM 3387 O O . LEU A 1 441 ? -28.372 9.509 44.326 1.00 90.06 441 LEU A O 1
ATOM 3391 N N . TYR A 1 442 ? -27.759 10.233 42.289 1.00 92.81 442 TYR A N 1
ATOM 3392 C CA . TYR A 1 442 ? -28.337 11.569 42.444 1.00 92.81 442 TYR A CA 1
ATOM 3393 C C . TYR A 1 442 ? -29.870 11.518 42.534 1.00 92.81 442 TYR A C 1
ATOM 3395 O O . TYR A 1 442 ? -30.466 12.123 43.425 1.00 92.81 442 TYR A O 1
ATOM 3403 N N . ILE A 1 443 ? -30.521 10.769 41.635 1.00 87.75 443 ILE A N 1
ATOM 3404 C CA . ILE A 1 443 ? -31.985 10.614 41.613 1.00 87.75 443 ILE A CA 1
ATOM 3405 C C . ILE A 1 443 ? -32.495 10.046 42.944 1.00 87.75 443 ILE A C 1
ATOM 3407 O O . ILE A 1 443 ? -33.510 10.509 43.461 1.00 87.75 443 ILE A O 1
ATOM 3411 N N . ASP A 1 444 ? -31.779 9.076 43.509 1.00 85.31 444 ASP A N 1
ATOM 3412 C CA . ASP A 1 444 ? -32.101 8.463 44.798 1.00 85.31 444 ASP A CA 1
ATOM 3413 C C . ASP A 1 444 ? -31.636 9.310 46.007 1.00 85.31 444 ASP A C 1
ATOM 3415 O O . ASP A 1 444 ? -31.836 8.896 47.147 1.00 85.31 444 ASP A O 1
ATOM 3419 N N . GLY A 1 445 ? -31.039 10.490 45.787 1.00 85.50 445 GLY A N 1
ATOM 3420 C CA . GLY A 1 445 ? -30.636 11.436 46.837 1.00 85.50 445 GLY A CA 1
ATOM 3421 C C . GLY A 1 445 ? -29.365 11.059 47.606 1.00 85.50 445 GLY A C 1
ATOM 3422 O O . GLY A 1 445 ? -29.157 11.544 48.710 1.00 85.50 445 GLY A O 1
ATOM 3423 N N . ARG A 1 446 ? -28.524 10.177 47.054 1.00 87.31 446 ARG A N 1
ATOM 3424 C CA . ARG A 1 446 ? -27.296 9.672 47.698 1.00 87.31 446 ARG A CA 1
ATOM 3425 C C . ARG A 1 446 ? -26.045 10.505 47.405 1.00 87.31 446 ARG A C 1
ATOM 3427 O O . ARG A 1 446 ? -25.029 10.294 48.057 1.00 87.31 446 ARG A O 1
ATOM 3434 N N . VAL A 1 447 ? -26.101 11.372 46.397 1.00 90.62 447 VAL A N 1
ATOM 3435 C CA . VAL A 1 447 ? -25.055 12.346 46.041 1.00 90.62 447 VAL A CA 1
ATOM 3436 C C . VAL A 1 447 ? -25.716 13.660 45.642 1.00 90.62 447 VAL A C 1
ATOM 3438 O O . VAL A 1 447 ? -26.839 13.652 45.123 1.00 90.62 447 VAL A O 1
ATOM 3441 N N . THR A 1 448 ? -25.030 14.781 45.849 1.00 92.25 448 THR A N 1
ATOM 3442 C CA . THR A 1 448 ? -25.540 16.100 45.448 1.00 92.25 448 THR A CA 1
ATOM 3443 C C . THR A 1 448 ? -25.429 16.315 43.934 1.00 92.25 448 THR A C 1
ATOM 3445 O O . THR A 1 448 ? -24.756 15.567 43.214 1.00 92.25 448 THR A O 1
ATOM 3448 N N . LEU A 1 449 ? -26.098 17.351 43.413 1.00 91.25 449 LEU A N 1
ATOM 3449 C CA . LEU A 1 449 ? -25.990 17.709 41.995 1.00 91.25 449 LEU A CA 1
ATOM 3450 C C . LEU A 1 449 ? -24.564 18.151 41.633 1.00 91.25 449 LEU A C 1
ATOM 3452 O O . LEU A 1 449 ? -24.081 17.823 40.548 1.00 91.25 449 LEU A O 1
ATOM 3456 N N . GLU A 1 450 ? -23.876 18.854 42.541 1.00 91.31 450 GLU A N 1
ATOM 3457 C CA . GLU A 1 450 ? -22.481 19.253 42.337 1.00 91.31 450 GLU A CA 1
ATOM 3458 C C . GLU A 1 450 ? -21.543 18.046 42.322 1.00 91.31 450 GLU A C 1
ATOM 3460 O O . GLU A 1 450 ? -20.674 17.967 41.455 1.00 91.31 450 GLU A O 1
ATOM 3465 N N . GLU A 1 451 ? -21.741 17.072 43.215 1.00 90.75 451 GLU A N 1
ATOM 3466 C CA . GLU A 1 451 ? -20.966 15.826 43.232 1.00 90.75 451 GLU A CA 1
ATOM 3467 C C . GLU A 1 451 ? -21.187 15.006 41.955 1.00 90.75 451 GLU A C 1
ATOM 3469 O O . GLU A 1 451 ? -20.229 14.503 41.358 1.00 90.75 451 GLU A O 1
ATOM 3474 N N . PHE A 1 452 ? -22.436 14.916 41.481 1.00 94.69 452 PHE A N 1
ATOM 3475 C CA . PHE A 1 452 ? -22.744 14.288 40.198 1.00 94.69 452 PHE A CA 1
ATOM 3476 C C . PHE A 1 452 ? -22.058 15.022 39.037 1.00 94.69 452 PHE A C 1
ATOM 3478 O O . PHE A 1 452 ? -21.400 14.386 38.211 1.00 94.69 452 PHE A O 1
ATOM 3485 N N . GLY A 1 453 ? -22.141 16.355 39.002 1.00 91.94 453 GLY A N 1
ATOM 3486 C CA . GLY A 1 453 ? -21.471 17.194 38.007 1.00 91.94 453 GLY A CA 1
ATOM 3487 C C . GLY A 1 453 ? -19.949 17.019 38.004 1.00 91.94 453 GLY A C 1
ATOM 3488 O O . GLY A 1 453 ? -19.354 16.817 36.942 1.00 91.94 453 GLY A O 1
ATOM 3489 N N . ALA A 1 454 ? -19.319 17.005 39.181 1.00 93.62 454 ALA A N 1
ATOM 3490 C CA . ALA A 1 454 ? -17.888 16.752 39.338 1.00 93.62 454 ALA A CA 1
ATOM 3491 C C . ALA A 1 454 ? -17.504 15.359 38.817 1.00 93.62 454 ALA A C 1
ATOM 3493 O O . ALA A 1 454 ? -16.517 15.211 38.090 1.00 93.62 454 ALA A O 1
ATOM 3494 N N . LYS A 1 455 ? -18.331 14.342 39.092 1.00 94.25 455 LYS A N 1
ATOM 3495 C CA . LYS A 1 455 ? -18.098 12.993 38.571 1.00 94.25 455 LYS A CA 1
ATOM 3496 C C . LYS A 1 455 ? -18.223 12.924 37.051 1.00 94.25 455 LYS A C 1
ATOM 3498 O O . LYS A 1 455 ? -17.450 12.217 36.410 1.00 94.25 455 LYS A O 1
ATOM 3503 N N . LEU A 1 456 ? -19.137 13.677 36.437 1.00 93.06 456 LEU A N 1
ATOM 3504 C CA . LEU A 1 456 ? -19.223 13.755 34.975 1.00 93.06 456 LEU A CA 1
ATOM 3505 C C . LEU A 1 456 ? -17.928 14.311 34.358 1.00 93.06 456 LEU A C 1
ATOM 3507 O O . LEU A 1 456 ? -17.493 13.788 33.327 1.00 93.06 456 LEU A O 1
ATOM 3511 N N . VAL A 1 457 ? -17.292 15.307 34.986 1.00 92.81 457 VAL A N 1
ATOM 3512 C CA . VAL A 1 457 ? -15.980 15.834 34.559 1.00 92.81 457 VAL A CA 1
ATOM 3513 C C . VAL A 1 457 ? -14.896 14.758 34.672 1.00 92.81 457 VAL A C 1
ATOM 3515 O O . VAL A 1 457 ? -14.154 14.528 33.714 1.00 92.81 457 VAL A O 1
ATOM 3518 N N . GLU A 1 458 ? -14.830 14.058 35.807 1.00 91.56 458 GLU A N 1
ATOM 3519 C CA . GLU A 1 458 ? -13.866 12.974 36.045 1.00 91.56 458 GLU A CA 1
ATOM 3520 C C . GLU A 1 458 ? -14.006 11.847 35.006 1.00 91.56 458 GLU A C 1
ATOM 3522 O O . GLU A 1 458 ? -13.016 11.393 34.432 1.00 91.56 458 GLU A O 1
ATOM 3527 N N . LEU A 1 459 ? -15.248 11.480 34.669 1.00 91.44 459 LEU A N 1
ATOM 3528 C CA . LEU A 1 459 ? -15.602 10.488 33.644 1.00 91.44 459 LEU A CA 1
ATOM 3529 C C . LEU A 1 459 ? -15.436 11.010 32.205 1.00 91.44 459 LEU A C 1
ATOM 3531 O O . LEU A 1 459 ? -16.046 10.474 31.270 1.00 91.44 459 LEU A O 1
ATOM 3535 N N . LYS A 1 460 ? -14.651 12.080 32.018 1.00 89.50 460 LYS A N 1
ATOM 3536 C CA . LYS A 1 460 ? -14.303 12.681 30.722 1.00 89.50 460 LYS A CA 1
ATOM 3537 C C . LYS A 1 460 ? -15.540 12.968 29.861 1.00 89.50 460 LYS A C 1
ATOM 3539 O O . LYS A 1 460 ? -15.542 12.769 28.646 1.00 89.50 460 LYS A O 1
ATOM 3544 N N . THR A 1 461 ? -16.642 13.367 30.495 1.00 90.25 461 THR A N 1
ATOM 3545 C CA . THR A 1 461 ? -17.854 13.785 29.782 1.00 90.25 461 THR A CA 1
ATOM 3546 C C . THR A 1 461 ? -17.573 15.117 29.104 1.00 90.25 461 THR A C 1
ATOM 3548 O O . THR A 1 461 ? -16.963 16.000 29.703 1.00 90.25 461 THR A O 1
ATOM 3551 N N . ALA A 1 462 ? -18.005 15.274 27.852 1.00 88.19 462 ALA A N 1
ATOM 3552 C CA . ALA A 1 462 ? -17.814 16.526 27.132 1.00 88.19 462 ALA A CA 1
ATOM 3553 C C . ALA A 1 462 ? -18.428 17.696 27.930 1.00 88.19 462 ALA A C 1
ATOM 3555 O O . ALA A 1 462 ? -19.586 17.568 28.335 1.00 88.19 462 ALA A O 1
ATOM 3556 N N . PRO A 1 463 ? -17.728 18.834 28.111 1.00 87.94 463 PRO A N 1
ATOM 3557 C CA . PRO A 1 463 ? -18.226 19.953 28.916 1.00 87.94 463 PRO A CA 1
ATOM 3558 C C . PRO A 1 463 ? -19.623 20.430 28.505 1.00 87.94 463 PRO A C 1
ATOM 3560 O O . PRO A 1 463 ? -20.467 20.682 29.355 1.00 87.94 463 PRO A O 1
ATOM 3563 N N . ALA A 1 464 ? -19.907 20.452 27.199 1.00 86.88 464 ALA A N 1
ATOM 3564 C CA . ALA A 1 464 ? -21.217 20.821 26.661 1.00 86.88 464 ALA A CA 1
ATOM 3565 C C . ALA A 1 464 ? -22.340 19.820 27.000 1.00 86.88 464 ALA A C 1
ATOM 3567 O O . ALA A 1 464 ? -23.510 20.188 27.012 1.00 86.88 464 ALA A O 1
ATOM 3568 N N . ALA A 1 465 ? -22.006 18.556 27.269 1.00 89.75 465 ALA A N 1
ATOM 3569 C CA . ALA A 1 465 ? -22.979 17.533 27.639 1.00 89.75 465 ALA A CA 1
ATOM 3570 C C . ALA A 1 465 ? -23.283 17.526 29.144 1.00 89.75 465 ALA A C 1
ATOM 3572 O O . ALA A 1 465 ? -24.332 17.022 29.534 1.00 89.75 465 ALA A O 1
ATOM 3573 N N . ILE A 1 466 ? -22.401 18.073 29.987 1.00 91.19 466 ILE A N 1
ATOM 3574 C CA . ILE A 1 466 ? -22.571 18.062 31.447 1.00 91.19 466 ILE A CA 1
ATOM 3575 C C . ILE A 1 466 ? -23.881 18.754 31.872 1.00 91.19 466 ILE A C 1
ATOM 3577 O O . ILE A 1 466 ? -24.655 18.093 32.564 1.00 91.19 466 ILE A O 1
ATOM 3581 N N . PRO A 1 467 ? -24.217 19.974 31.392 1.00 89.94 467 PRO A N 1
ATOM 3582 C CA . PRO A 1 467 ? -25.493 20.621 31.714 1.00 89.94 467 PRO A CA 1
ATOM 3583 C C . PRO A 1 467 ? -26.724 19.797 31.309 1.00 89.94 467 PRO A C 1
ATOM 3585 O O . PRO A 1 467 ? -27.728 19.779 32.013 1.00 89.94 467 PRO A O 1
ATOM 3588 N N . LEU A 1 468 ? -26.645 19.074 30.186 1.00 91.81 468 LEU A N 1
ATOM 3589 C CA . LEU A 1 468 ? -27.742 18.227 29.705 1.00 91.81 468 LEU A CA 1
ATOM 3590 C C . LEU A 1 468 ? -27.941 16.998 30.601 1.00 91.81 468 LEU A C 1
ATOM 3592 O O . LEU A 1 468 ? -29.069 16.561 30.825 1.00 91.81 468 LEU A O 1
ATOM 3596 N N . TRP A 1 469 ? -26.848 16.419 31.105 1.00 94.19 469 TRP A N 1
ATOM 3597 C CA . TRP A 1 469 ? -26.907 15.304 32.047 1.00 94.19 469 TRP A CA 1
ATOM 3598 C C . TRP A 1 469 ? -27.460 15.737 33.404 1.00 94.19 469 TRP A C 1
ATOM 3600 O O . TRP A 1 469 ? -28.276 15.005 33.962 1.00 94.19 469 TRP A O 1
ATOM 3610 N N . THR A 1 470 ? -27.062 16.905 33.914 1.00 91.12 470 THR A N 1
ATOM 3611 C CA . THR A 1 470 ? -27.583 17.445 35.179 1.00 91.12 470 THR A CA 1
ATOM 3612 C C . THR A 1 470 ? -29.064 17.797 35.065 1.00 91.12 470 THR A C 1
ATOM 3614 O O . THR A 1 470 ? -29.845 17.314 35.879 1.00 91.12 470 THR A O 1
ATOM 3617 N N . GLU A 1 471 ? -29.484 18.493 34.000 1.00 90.44 471 GLU A N 1
ATOM 3618 C CA . GLU A 1 471 ? -30.903 18.814 33.763 1.00 90.44 471 GLU A CA 1
ATOM 3619 C C . GLU A 1 471 ? -31.754 17.537 33.649 1.00 90.44 471 GLU A C 1
ATOM 3621 O O . GLU A 1 471 ? -32.851 17.431 34.204 1.00 90.44 471 GLU A O 1
ATOM 3626 N N . ARG A 1 472 ? -31.247 16.524 32.935 1.00 92.19 472 ARG A N 1
ATOM 3627 C CA . ARG A 1 472 ? -31.919 15.224 32.831 1.00 92.19 472 ARG A CA 1
ATOM 3628 C C . ARG A 1 472 ? -32.089 14.571 34.201 1.00 92.19 472 ARG A C 1
ATOM 3630 O O . ARG A 1 472 ? -33.155 14.016 34.467 1.00 92.19 472 ARG A O 1
ATOM 3637 N N . ALA A 1 473 ? -31.045 14.586 35.023 1.00 91.56 473 ALA A N 1
ATOM 3638 C CA . ALA A 1 473 ? -31.057 13.974 36.343 1.00 91.56 473 ALA A CA 1
ATOM 3639 C C . ALA A 1 473 ? -32.073 14.668 37.263 1.00 91.56 473 ALA A C 1
ATOM 3641 O O . ALA A 1 473 ? -32.873 13.983 37.899 1.00 91.56 473 ALA A O 1
ATOM 3642 N N . GLU A 1 474 ? -32.106 16.006 37.266 1.00 90.62 474 GLU A N 1
ATOM 3643 C CA . GLU A 1 474 ? -33.083 16.819 38.006 1.00 90.62 474 GLU A CA 1
ATOM 3644 C C . GLU A 1 474 ? -34.521 16.471 37.611 1.00 90.62 474 GLU A C 1
ATOM 3646 O O . GLU A 1 474 ? -35.328 16.104 38.466 1.00 90.62 474 GLU A O 1
ATOM 3651 N N . LYS A 1 475 ? -34.833 16.478 36.306 1.00 88.00 475 LYS A N 1
ATOM 3652 C CA . LYS A 1 475 ? -36.176 16.129 35.808 1.00 88.00 475 LYS A CA 1
ATOM 3653 C C . LYS A 1 475 ? -36.593 14.707 36.183 1.00 88.00 475 LYS A C 1
ATOM 3655 O O . LYS A 1 475 ? -37.768 14.454 36.445 1.00 88.00 475 LYS A O 1
ATOM 3660 N N . GLU A 1 476 ? -35.662 13.757 36.175 1.00 85.56 476 GLU A N 1
ATOM 3661 C CA . GLU A 1 476 ? -35.964 12.370 36.534 1.00 85.56 476 GLU A CA 1
ATOM 3662 C C . GLU A 1 476 ? -36.162 12.205 38.050 1.00 85.56 476 GLU A C 1
ATOM 3664 O O . GLU A 1 476 ? -37.058 11.472 38.475 1.00 85.56 476 GLU A O 1
ATOM 3669 N N . ARG A 1 477 ? -35.417 12.958 38.870 1.00 86.06 477 ARG A N 1
ATOM 3670 C CA . ARG A 1 477 ? -35.636 13.056 40.321 1.00 86.06 477 ARG A CA 1
ATOM 3671 C C . ARG A 1 477 ? -37.002 13.665 40.638 1.00 86.06 477 ARG A C 1
ATOM 3673 O O . ARG A 1 477 ? -37.756 13.083 41.412 1.00 86.06 477 ARG A O 1
ATOM 3680 N N . GLU A 1 478 ? -37.377 14.764 39.982 1.00 83.12 478 GLU A N 1
ATOM 3681 C CA . GLU A 1 478 ? -38.712 15.370 40.110 1.00 83.12 478 GLU A CA 1
ATOM 3682 C C . GLU A 1 478 ? -39.838 14.381 39.775 1.00 83.12 478 GLU A C 1
ATOM 3684 O O . GLU A 1 478 ? -40.859 14.329 40.464 1.00 83.12 478 GLU A O 1
ATOM 3689 N N . ARG A 1 479 ? -39.664 13.577 38.717 1.00 78.38 479 ARG A N 1
ATOM 3690 C CA . ARG A 1 479 ? -40.628 12.533 38.337 1.00 78.38 479 ARG A CA 1
ATOM 3691 C C . ARG A 1 479 ? -40.747 11.450 39.395 1.00 78.38 479 ARG A C 1
ATOM 3693 O O . ARG A 1 479 ? -41.854 11.000 39.654 1.00 78.38 479 ARG A O 1
ATOM 3700 N N . ARG A 1 480 ? -39.631 11.042 39.996 1.00 77.44 480 ARG A N 1
ATOM 3701 C CA . ARG A 1 480 ? -39.594 9.999 41.029 1.00 77.44 480 ARG A CA 1
ATOM 3702 C C . ARG A 1 480 ? -40.165 10.468 42.368 1.00 77.44 480 ARG A C 1
ATOM 3704 O O . ARG A 1 480 ? -40.741 9.661 43.088 1.00 77.44 480 ARG A O 1
ATOM 3711 N N . LEU A 1 481 ? -40.049 11.763 42.671 1.00 71.81 481 LEU A N 1
ATOM 3712 C CA . LEU A 1 481 ? -40.659 12.400 43.844 1.00 71.81 481 LEU A CA 1
ATOM 3713 C C . LEU A 1 481 ? -42.179 12.598 43.696 1.00 71.81 481 LEU A C 1
ATOM 3715 O O . LEU A 1 481 ? -42.889 12.664 44.699 1.00 71.81 481 LEU A O 1
ATOM 3719 N N . LYS A 1 482 ? -42.711 12.656 42.467 1.00 61.22 482 LYS A N 1
ATOM 3720 C CA . LYS A 1 482 ? -44.161 12.606 42.225 1.00 61.22 482 LYS A CA 1
ATOM 3721 C C . LYS A 1 482 ? -44.656 11.166 42.405 1.00 61.22 482 LYS A C 1
ATOM 3723 O O . LYS A 1 482 ? -44.240 10.269 41.680 1.00 61.22 482 LYS A O 1
ATOM 3728 N N . ALA A 1 483 ? -45.543 10.956 43.381 1.00 46.97 483 ALA A N 1
ATOM 3729 C CA . ALA A 1 483 ? -46.125 9.650 43.692 1.00 46.97 483 ALA A CA 1
ATOM 3730 C C . ALA A 1 483 ? -46.698 8.959 42.434 1.00 46.97 483 ALA A C 1
ATOM 3732 O O . ALA A 1 483 ? -47.309 9.639 41.600 1.00 46.97 483 ALA A O 1
ATOM 3733 N N . PRO A 1 484 ? -46.539 7.628 42.280 1.00 50.88 484 PRO A N 1
ATOM 3734 C CA . PRO A 1 484 ? -47.214 6.908 41.210 1.00 50.88 484 PRO A CA 1
ATOM 3735 C C . PRO A 1 484 ? -48.733 7.090 41.365 1.00 50.88 484 PRO A C 1
ATOM 3737 O O . PRO A 1 484 ? -49.228 7.056 42.494 1.00 50.88 484 PRO A O 1
ATOM 3740 N N . PRO A 1 485 ? -49.484 7.294 40.268 1.00 47.16 485 PRO A N 1
ATOM 3741 C CA . PRO A 1 485 ? -50.938 7.328 40.345 1.00 47.16 485 PRO A CA 1
ATOM 3742 C C . PRO A 1 485 ? -51.438 6.010 40.948 1.00 47.16 485 PRO A C 1
ATOM 3744 O O . PRO A 1 485 ? -50.950 4.942 40.571 1.00 47.16 485 PRO A O 1
ATOM 3747 N N . GLU A 1 486 ? -52.383 6.082 41.888 1.00 46.22 486 GLU A N 1
ATOM 3748 C CA . GLU A 1 486 ? -53.075 4.907 42.424 1.00 46.22 486 GLU A CA 1
ATOM 3749 C C . GLU A 1 486 ? -53.689 4.122 41.258 1.00 46.22 486 GLU A C 1
ATOM 3751 O O . GLU A 1 486 ? -54.611 4.581 40.585 1.00 46.22 486 GLU A O 1
ATOM 3756 N N . ILE A 1 487 ? -53.128 2.948 40.965 1.00 53.78 487 ILE A N 1
ATOM 3757 C CA . ILE A 1 487 ? -53.676 2.046 39.955 1.00 53.78 487 ILE A CA 1
ATOM 3758 C C . ILE A 1 487 ? -54.771 1.234 40.649 1.00 53.78 487 ILE A C 1
ATOM 3760 O O . ILE A 1 487 ? -54.470 0.295 41.386 1.00 53.78 487 ILE A O 1
ATOM 3764 N N . GLU A 1 488 ? -56.037 1.584 40.415 1.00 44.31 488 GLU A N 1
ATOM 3765 C CA . GLU A 1 488 ? -57.160 0.704 40.754 1.00 44.31 488 GLU A CA 1
ATOM 3766 C C . GLU A 1 488 ? -57.000 -0.664 40.051 1.00 44.31 488 GLU A C 1
ATOM 3768 O O . GLU A 1 488 ? -56.538 -0.724 38.902 1.00 44.31 488 GLU A O 1
ATOM 3773 N N . PRO A 1 489 ? -57.369 -1.787 40.697 1.00 50.19 489 PRO A N 1
ATOM 3774 C CA . PRO A 1 489 ? -57.277 -3.105 40.077 1.00 50.19 489 PRO A CA 1
ATOM 3775 C C . PRO A 1 489 ? -58.169 -3.177 38.828 1.00 50.19 489 PRO A C 1
ATOM 3777 O O . PRO A 1 489 ? -59.382 -2.989 38.895 1.00 50.19 489 PRO A O 1
ATOM 3780 N N . LYS A 1 490 ? -57.563 -3.467 37.669 1.00 54.31 490 LYS A N 1
ATOM 3781 C CA . LYS A 1 490 ? -58.282 -3.621 36.395 1.00 54.31 490 LYS A CA 1
ATOM 3782 C C . LYS A 1 490 ? -59.248 -4.809 36.475 1.00 54.31 490 LYS A C 1
ATOM 3784 O O . LYS A 1 490 ? -58.832 -5.925 36.777 1.00 54.31 490 LYS A O 1
ATOM 3789 N N . ALA A 1 491 ? -60.523 -4.572 36.164 1.00 62.50 491 ALA A N 1
ATOM 3790 C CA . ALA A 1 491 ? -61.506 -5.627 35.927 1.00 62.50 491 ALA A CA 1
ATOM 3791 C C . ALA A 1 491 ? -61.046 -6.564 34.790 1.00 62.50 491 ALA A C 1
ATOM 3793 O O . ALA A 1 491 ? -60.344 -6.128 33.874 1.00 62.50 491 ALA A O 1
ATOM 3794 N N . ILE A 1 492 ? -61.454 -7.840 34.846 1.00 72.56 492 ILE A N 1
ATOM 3795 C CA . ILE A 1 492 ? -61.114 -8.849 33.830 1.00 72.56 492 ILE A CA 1
ATOM 3796 C C . ILE A 1 492 ? -61.478 -8.349 32.427 1.00 72.56 492 ILE A C 1
ATOM 3798 O O . ILE A 1 492 ? -62.604 -7.928 32.160 1.00 72.56 492 ILE A O 1
ATOM 3802 N N . THR A 1 493 ? -60.514 -8.374 31.516 1.00 82.19 493 THR A N 1
ATOM 3803 C CA . THR A 1 493 ? -60.711 -7.896 30.147 1.00 82.19 493 THR A CA 1
ATOM 3804 C C . THR A 1 493 ? -61.411 -8.953 29.289 1.00 82.19 493 THR A C 1
ATOM 3806 O O . THR A 1 493 ? -61.334 -10.156 29.547 1.00 82.19 493 THR A O 1
ATOM 3809 N N . ARG A 1 494 ? -62.048 -8.528 28.186 1.00 83.62 494 ARG A N 1
ATOM 3810 C CA . ARG A 1 494 ? -62.656 -9.442 27.197 1.00 83.62 494 ARG A CA 1
ATOM 3811 C C . ARG A 1 494 ? -61.691 -10.544 26.742 1.00 83.62 494 ARG A C 1
ATOM 3813 O O . ARG A 1 494 ? -62.106 -11.683 26.561 1.00 83.62 494 ARG A O 1
ATOM 3820 N N . ALA A 1 495 ? -60.421 -10.197 26.531 1.00 80.75 495 ALA A N 1
ATOM 3821 C CA . ALA A 1 495 ? -59.406 -11.129 26.049 1.00 80.75 495 ALA A CA 1
ATOM 3822 C C . ALA A 1 495 ? -59.068 -12.205 27.092 1.00 80.75 495 ALA A C 1
ATOM 3824 O O . ALA A 1 495 ? -58.976 -13.377 26.739 1.00 80.75 495 ALA A O 1
ATOM 3825 N N . GLU A 1 496 ? -58.946 -11.823 28.364 1.00 81.75 496 GLU A N 1
ATOM 3826 C CA . GLU A 1 496 ? -58.695 -12.757 29.469 1.00 81.75 496 GLU A CA 1
ATOM 3827 C C . GLU A 1 496 ? -59.881 -13.704 29.683 1.00 81.75 496 GLU A C 1
ATOM 3829 O O . GLU A 1 496 ? -59.684 -14.906 29.863 1.00 81.75 496 GLU A O 1
ATOM 3834 N N . ALA A 1 497 ? -61.113 -13.192 29.579 1.00 85.25 497 ALA A N 1
ATOM 3835 C CA . ALA A 1 497 ? -62.317 -14.012 29.669 1.00 85.25 497 ALA A CA 1
ATOM 3836 C C . ALA A 1 497 ? -62.396 -15.041 28.522 1.00 85.25 497 ALA A C 1
ATOM 3838 O O . ALA A 1 497 ? -62.589 -16.230 28.775 1.00 85.25 497 ALA A O 1
ATOM 3839 N N . MET A 1 498 ? -62.187 -14.611 27.270 1.00 89.94 498 MET A N 1
ATOM 3840 C CA . MET A 1 498 ? -62.176 -15.505 26.101 1.00 89.94 498 MET A CA 1
ATOM 3841 C C . MET A 1 498 ? -61.062 -16.554 26.188 1.00 89.94 498 MET A C 1
ATOM 3843 O O . MET A 1 498 ? -61.296 -17.721 25.893 1.00 89.94 498 MET A O 1
ATOM 3847 N N . TRP A 1 499 ? -59.865 -16.171 26.640 1.00 87.25 499 TRP A N 1
ATOM 3848 C CA . TRP A 1 499 ? -58.748 -17.102 26.799 1.00 87.25 499 TRP A CA 1
ATOM 3849 C C . TRP A 1 499 ? -59.052 -18.199 27.828 1.00 87.25 499 TRP A C 1
ATOM 3851 O O . TRP A 1 499 ? -58.782 -19.371 27.563 1.00 87.25 499 TRP A O 1
ATOM 3861 N N . ALA A 1 500 ? -59.659 -17.844 28.968 1.00 85.06 500 ALA A N 1
ATOM 3862 C CA . ALA A 1 500 ? -60.051 -18.811 29.994 1.00 85.06 500 ALA A CA 1
ATOM 3863 C C . ALA A 1 500 ? -61.064 -19.846 29.468 1.00 85.06 500 ALA A C 1
ATOM 3865 O O . ALA A 1 500 ? -60.994 -21.019 29.836 1.00 85.06 500 ALA A O 1
ATOM 3866 N N . TYR A 1 501 ? -61.959 -19.430 28.570 1.00 91.50 501 TYR A N 1
ATOM 3867 C CA . TYR A 1 501 ? -62.881 -20.323 27.870 1.00 91.50 501 TYR A CA 1
ATOM 3868 C C . TYR A 1 501 ? -62.176 -21.204 26.823 1.00 91.50 501 TYR A C 1
ATOM 3870 O O . TYR A 1 501 ? -62.316 -22.424 26.854 1.00 91.50 501 TYR A O 1
ATOM 3878 N N . GLU A 1 502 ? -61.347 -20.616 25.952 1.00 87.75 502 GLU A N 1
ATOM 3879 C CA . GLU A 1 502 ? -60.618 -21.325 24.882 1.00 87.75 502 GLU A CA 1
ATOM 3880 C C . GLU A 1 502 ? -59.709 -22.458 25.394 1.00 87.75 502 GLU A C 1
ATOM 3882 O O . GLU A 1 502 ? -59.382 -23.380 24.645 1.00 87.75 502 GLU A O 1
ATOM 3887 N N . HIS A 1 503 ? -59.279 -22.386 26.656 1.00 81.88 503 HIS A N 1
ATOM 3888 C CA . HIS A 1 503 ? -58.394 -23.367 27.294 1.00 81.88 503 HIS A CA 1
ATOM 3889 C C . HIS A 1 503 ? -59.122 -24.255 28.318 1.00 81.88 503 HIS A C 1
ATOM 3891 O O . HIS A 1 503 ? -58.473 -24.985 29.062 1.00 81.88 503 HIS A O 1
ATOM 3897 N N . GLY A 1 504 ? -60.459 -24.206 28.365 1.00 84.19 504 GLY A N 1
ATOM 3898 C CA . GLY A 1 504 ? -61.284 -25.086 29.198 1.00 84.19 504 GLY A CA 1
ATOM 3899 C C . GLY A 1 504 ? -61.229 -24.806 30.704 1.00 84.19 504 GLY A C 1
ATOM 3900 O O . GLY A 1 504 ? -61.662 -25.643 31.491 1.00 84.19 504 GLY A O 1
ATOM 3901 N N . LEU A 1 505 ? -60.713 -23.646 31.130 1.00 84.81 505 LEU A N 1
ATOM 3902 C CA . LEU A 1 505 ? -60.663 -23.252 32.548 1.00 84.81 505 LEU A CA 1
ATOM 3903 C C . LEU A 1 505 ? -62.032 -22.809 33.076 1.00 84.81 505 LEU A C 1
ATOM 3905 O O . LEU A 1 505 ? -62.285 -22.849 34.283 1.00 84.81 505 LEU A O 1
ATOM 3909 N N . LYS A 1 506 ? -62.898 -22.340 32.175 1.00 88.50 506 LYS A N 1
ATOM 3910 C CA . LYS A 1 506 ? -64.264 -21.887 32.440 1.00 88.50 506 LYS A CA 1
ATOM 3911 C C . LYS A 1 506 ? -65.174 -22.294 31.288 1.00 88.50 506 LYS A C 1
ATOM 3913 O O . LYS A 1 506 ? -64.708 -22.499 30.171 1.00 88.50 506 LYS A O 1
ATOM 3918 N N . ASP A 1 507 ? -66.466 -22.406 31.568 1.00 89.25 507 ASP A N 1
ATOM 3919 C CA . ASP A 1 507 ? -67.463 -22.784 30.571 1.00 89.25 507 ASP A CA 1
ATOM 3920 C C . ASP A 1 507 ? -68.001 -21.571 29.787 1.00 89.25 507 ASP A C 1
ATOM 3922 O O . ASP A 1 507 ? -67.735 -20.403 30.094 1.00 89.25 507 ASP A O 1
ATOM 3926 N N . VAL A 1 508 ? -68.772 -21.856 28.735 1.00 90.25 508 VAL A N 1
ATOM 3927 C CA . VAL A 1 508 ? -69.360 -20.824 27.871 1.00 90.25 508 VAL A CA 1
ATOM 3928 C C . VAL A 1 508 ? -70.391 -19.961 28.612 1.00 90.25 508 VAL A C 1
ATOM 3930 O O . VAL A 1 508 ? -70.570 -18.787 28.285 1.00 90.25 508 VAL A O 1
ATOM 3933 N N . ALA A 1 509 ? -71.064 -20.514 29.628 1.00 88.06 509 ALA A N 1
ATOM 3934 C CA . ALA A 1 509 ? -72.054 -19.798 30.431 1.00 88.06 509 ALA A CA 1
ATOM 3935 C C . ALA A 1 509 ? -71.388 -18.725 31.304 1.00 88.06 509 ALA A C 1
ATOM 3937 O O . ALA A 1 509 ? -71.856 -17.581 31.366 1.00 88.06 509 ALA A O 1
ATOM 3938 N N . TRP A 1 510 ? -70.251 -19.064 31.911 1.00 91.69 510 TRP A N 1
ATOM 3939 C CA . TRP A 1 510 ? -69.387 -18.134 32.618 1.00 91.69 510 TRP A CA 1
ATOM 3940 C C . TRP A 1 510 ? -68.860 -17.055 31.674 1.00 91.69 510 TRP A C 1
ATOM 3942 O O . TRP A 1 510 ? -69.020 -15.875 31.978 1.00 91.69 510 TRP A O 1
ATOM 3952 N N . LEU A 1 511 ? -68.337 -17.427 30.496 1.00 90.31 511 LEU A N 1
ATOM 3953 C CA . LEU A 1 511 ? -67.833 -16.458 29.515 1.00 90.31 511 LEU A CA 1
ATOM 3954 C C . LEU A 1 511 ? -68.908 -15.429 29.143 1.00 90.31 511 LEU A C 1
ATOM 3956 O O . LEU A 1 511 ? -68.657 -14.227 29.190 1.00 90.31 511 LEU A O 1
ATOM 3960 N N . ARG A 1 512 ? -70.125 -15.882 28.824 1.00 90.44 512 ARG A N 1
ATOM 3961 C CA . ARG A 1 512 ? -71.246 -14.994 28.478 1.00 90.44 512 ARG A CA 1
ATOM 3962 C C . ARG A 1 512 ? -71.601 -14.044 29.621 1.00 90.44 512 ARG A C 1
ATOM 3964 O O . ARG A 1 512 ? -71.806 -12.858 29.381 1.00 90.44 512 ARG A O 1
ATOM 3971 N N . THR A 1 513 ? -71.625 -14.545 30.855 1.00 87.19 513 THR A N 1
ATOM 3972 C CA . THR A 1 513 ? -71.939 -13.748 32.052 1.00 87.19 513 THR A CA 1
ATOM 3973 C C . THR A 1 513 ? -70.862 -12.699 32.326 1.00 87.19 513 THR A C 1
ATOM 3975 O O . THR A 1 513 ? -71.173 -11.532 32.552 1.00 87.19 513 THR A O 1
ATOM 3978 N N . THR A 1 514 ? -69.589 -13.084 32.240 1.00 87.38 514 THR A N 1
ATOM 3979 C CA . THR A 1 514 ? -68.447 -12.186 32.442 1.00 87.38 514 THR A CA 1
ATOM 3980 C C . THR A 1 514 ? -68.363 -11.123 31.353 1.00 87.38 514 THR A C 1
ATOM 3982 O O . THR A 1 514 ? -68.132 -9.960 31.665 1.00 87.38 514 THR A O 1
ATOM 3985 N N . LEU A 1 515 ? -68.611 -11.483 30.089 1.00 88.56 515 LEU A N 1
ATOM 3986 C CA . LEU A 1 515 ? -68.649 -10.515 28.991 1.00 88.56 515 LEU A CA 1
ATOM 3987 C C . LEU A 1 515 ? -69.836 -9.545 29.107 1.00 88.56 515 LEU A C 1
ATOM 3989 O O . LEU A 1 515 ? -69.698 -8.379 28.752 1.00 88.56 515 LEU A O 1
ATOM 3993 N N . LYS A 1 516 ? -70.974 -9.988 29.652 1.00 88.94 516 LYS A N 1
ATOM 3994 C CA . LYS A 1 516 ? -72.123 -9.113 29.927 1.00 88.94 516 LYS A CA 1
ATOM 3995 C C . LYS A 1 516 ? -71.866 -8.159 31.097 1.00 88.94 516 LYS A C 1
ATOM 3997 O O . LYS A 1 516 ? -72.293 -7.013 31.048 1.00 88.94 516 LYS A O 1
ATOM 4002 N N . ALA A 1 517 ? -71.118 -8.598 32.111 1.00 84.00 517 ALA A N 1
ATOM 4003 C CA . ALA A 1 517 ? -70.727 -7.768 33.254 1.00 84.00 517 ALA A CA 1
ATOM 4004 C C . ALA A 1 517 ? -69.750 -6.631 32.891 1.00 84.00 517 ALA A C 1
ATOM 4006 O O . ALA A 1 517 ? -69.675 -5.644 33.615 1.00 84.00 517 ALA A O 1
ATOM 4007 N N . ILE A 1 518 ? -69.033 -6.747 31.767 1.00 85.69 518 ILE A N 1
ATOM 4008 C CA . ILE A 1 518 ? -68.200 -5.673 31.193 1.00 85.69 518 ILE A CA 1
ATOM 4009 C C . ILE A 1 518 ? -68.935 -4.876 30.093 1.00 85.69 518 ILE A C 1
ATOM 4011 O O . ILE A 1 518 ? -68.293 -4.257 29.247 1.00 85.69 518 ILE A O 1
ATOM 4015 N N . ASP A 1 519 ? -70.273 -4.916 30.105 1.00 81.00 519 ASP A N 1
ATOM 4016 C CA . ASP A 1 519 ? -71.196 -4.133 29.267 1.00 81.00 519 ASP A CA 1
ATOM 4017 C C . ASP A 1 519 ? -71.080 -4.374 27.744 1.00 81.00 519 ASP A C 1
ATOM 4019 O O . ASP A 1 519 ? -71.279 -3.479 26.921 1.00 81.00 519 ASP A O 1
ATOM 4023 N N . LEU A 1 520 ? -70.757 -5.606 27.322 1.00 82.69 520 LEU A N 1
ATOM 4024 C CA . LEU A 1 520 ? -70.867 -5.980 25.907 1.00 82.69 520 LEU A CA 1
ATOM 4025 C C . LEU A 1 520 ? -72.321 -6.289 25.525 1.00 82.69 520 LEU A C 1
ATOM 4027 O O . LEU A 1 520 ? -73.011 -7.055 26.193 1.00 82.69 520 LEU A O 1
ATOM 4031 N N . SER A 1 521 ? -72.746 -5.784 24.363 1.00 86.88 521 SER A N 1
ATOM 4032 C CA . SER A 1 521 ? -74.023 -6.149 23.735 1.00 86.88 521 SER A CA 1
ATOM 4033 C C . SER A 1 521 ? -74.098 -7.649 23.425 1.00 86.88 521 SER A C 1
ATOM 4035 O O . SER A 1 521 ? -73.092 -8.233 23.006 1.00 86.88 521 SER A O 1
ATOM 4037 N N . ASP A 1 522 ? -75.293 -8.238 23.492 1.00 84.19 522 ASP A N 1
ATOM 4038 C CA . ASP A 1 522 ? -75.513 -9.677 23.278 1.00 84.19 522 ASP A CA 1
ATOM 4039 C C . ASP A 1 522 ? -74.965 -10.195 21.926 1.00 84.19 522 ASP A C 1
ATOM 4041 O O . ASP A 1 522 ? -74.354 -11.265 21.889 1.00 84.19 522 ASP A O 1
ATOM 4045 N N . ASP A 1 523 ? -75.037 -9.401 20.850 1.00 84.69 523 ASP A N 1
ATOM 4046 C CA . ASP A 1 523 ? -74.454 -9.743 19.538 1.00 84.69 523 ASP A CA 1
ATOM 4047 C C . ASP A 1 523 ? -72.923 -9.892 19.584 1.00 84.69 523 ASP A C 1
ATOM 4049 O O . ASP A 1 523 ? -72.331 -10.790 18.981 1.00 84.69 523 ASP A O 1
ATOM 4053 N N . ARG A 1 524 ? -72.252 -9.013 20.338 1.00 84.25 524 ARG A N 1
ATOM 4054 C CA . ARG A 1 524 ? -70.787 -9.014 20.497 1.00 84.25 524 ARG A CA 1
ATOM 4055 C C . ARG A 1 524 ? -70.325 -10.155 21.394 1.00 84.25 524 ARG A C 1
ATOM 4057 O O . ARG A 1 524 ? -69.230 -10.669 21.180 1.00 84.25 524 ARG A O 1
ATOM 4064 N N . ILE A 1 525 ? -71.150 -10.551 22.363 1.00 88.88 525 ILE A N 1
ATOM 4065 C CA . ILE A 1 525 ? -70.925 -11.740 23.190 1.00 88.88 525 ILE A CA 1
ATOM 4066 C C . ILE A 1 525 ? -71.049 -13.001 22.328 1.00 88.88 525 ILE A C 1
ATOM 4068 O O . ILE A 1 525 ? -70.179 -13.865 22.405 1.00 88.88 525 ILE A O 1
ATOM 4072 N N . GLY A 1 526 ? -72.077 -13.084 21.475 1.00 87.25 526 GLY A N 1
ATOM 4073 C CA . GLY A 1 526 ? -72.245 -14.182 20.518 1.00 87.25 526 GLY A CA 1
ATOM 4074 C C . GLY A 1 526 ? -71.030 -14.338 19.605 1.00 87.25 526 GLY A C 1
ATOM 4075 O O . GLY A 1 526 ? -70.403 -15.393 19.592 1.00 87.25 526 GLY A O 1
ATOM 4076 N N . LEU A 1 527 ? -70.609 -13.245 18.960 1.00 87.94 527 LEU A N 1
ATOM 4077 C CA . LEU A 1 527 ? -69.425 -13.241 18.099 1.00 87.94 527 LEU A CA 1
ATOM 4078 C C . LEU A 1 527 ? -68.138 -13.646 18.844 1.00 87.94 527 LEU A C 1
ATOM 4080 O O . LEU A 1 527 ? -67.275 -14.303 18.268 1.00 87.94 527 LEU A O 1
ATOM 4084 N N . ALA A 1 528 ? -67.980 -13.248 20.110 1.00 85.25 528 ALA A N 1
ATOM 4085 C CA . ALA A 1 528 ? -66.815 -13.624 20.910 1.00 85.25 528 ALA A CA 1
ATOM 4086 C C . ALA A 1 528 ? -66.767 -15.137 21.178 1.00 85.25 528 ALA A C 1
ATOM 4088 O O . ALA A 1 528 ? -65.707 -15.741 21.032 1.00 85.25 528 ALA A O 1
ATOM 4089 N N . VAL A 1 529 ? -67.907 -15.749 21.508 1.00 89.19 529 VAL A N 1
ATOM 4090 C CA . VAL A 1 529 ? -68.013 -17.203 21.699 1.00 89.19 529 VAL A CA 1
ATOM 4091 C C . VAL A 1 529 ? -67.694 -17.942 20.397 1.00 89.19 529 VAL A C 1
ATOM 4093 O O . VAL A 1 529 ? -66.840 -18.822 20.408 1.00 89.19 529 VAL A O 1
ATOM 4096 N N . ASP A 1 530 ? -68.265 -17.514 19.268 1.00 90.88 530 ASP A N 1
ATOM 4097 C CA . ASP A 1 530 ? -68.039 -18.154 17.964 1.00 90.88 530 ASP A CA 1
ATOM 4098 C C . ASP A 1 530 ? -66.564 -18.097 17.530 1.00 90.88 530 ASP A C 1
ATOM 4100 O O . ASP A 1 530 ? -66.014 -19.064 16.995 1.00 90.88 530 ASP A O 1
ATOM 4104 N N . ILE A 1 531 ? -65.895 -16.961 17.776 1.00 86.38 531 ILE A N 1
ATOM 4105 C CA . ILE A 1 531 ? -64.455 -16.808 17.525 1.00 86.38 531 ILE A CA 1
ATOM 4106 C C . ILE A 1 531 ? -63.659 -17.813 18.364 1.00 86.38 531 ILE A C 1
ATOM 4108 O O . ILE A 1 531 ? -62.743 -18.452 17.841 1.00 86.38 531 ILE A O 1
ATOM 4112 N N . SER A 1 532 ? -63.989 -17.950 19.648 1.00 88.62 532 SER A N 1
ATOM 4113 C CA . SER A 1 532 ? -63.303 -18.877 20.547 1.00 88.62 532 SER A CA 1
ATOM 4114 C C . SER A 1 532 ? -63.568 -20.344 20.189 1.00 88.62 532 SER A C 1
ATOM 4116 O O . SER A 1 532 ? -62.620 -21.125 20.133 1.00 88.62 532 SER A O 1
ATOM 4118 N N . ASP A 1 533 ? -64.798 -20.711 19.825 1.00 88.31 533 ASP A N 1
ATOM 4119 C CA . ASP A 1 533 ? -65.153 -22.068 19.382 1.00 88.31 533 ASP A CA 1
ATOM 4120 C C . ASP A 1 533 ? -64.415 -22.461 18.103 1.00 88.31 533 ASP A C 1
ATOM 4122 O O . ASP A 1 533 ? -63.864 -23.561 17.992 1.00 88.31 533 ASP A O 1
ATOM 4126 N N . LYS A 1 534 ? -64.320 -21.532 17.146 1.00 85.00 534 LYS A N 1
ATOM 4127 C CA . LYS A 1 534 ? -63.567 -21.756 15.911 1.00 85.00 534 LYS A CA 1
ATOM 4128 C C . LYS A 1 534 ? -62.076 -21.971 16.184 1.00 85.00 534 LYS A C 1
ATOM 4130 O O . LYS A 1 534 ? -61.473 -22.857 15.583 1.00 85.00 534 LYS A O 1
ATOM 4135 N N . ARG A 1 535 ? -61.488 -21.219 17.121 1.00 81.62 535 ARG A N 1
ATOM 4136 C CA . ARG A 1 535 ? -60.085 -21.397 17.543 1.00 81.62 535 ARG A CA 1
ATOM 4137 C C . ARG A 1 535 ? -59.849 -22.739 18.231 1.00 81.62 535 ARG A C 1
ATOM 4139 O O . ARG A 1 535 ? -58.818 -23.364 17.990 1.00 81.62 535 ARG A O 1
ATOM 4146 N N . ILE A 1 536 ? -60.790 -23.194 19.060 1.00 81.50 536 ILE A N 1
ATOM 4147 C CA . ILE A 1 536 ? -60.739 -24.522 19.687 1.00 81.50 536 ILE A CA 1
ATOM 4148 C C . ILE A 1 536 ? -60.793 -25.615 18.608 1.00 81.50 536 ILE A C 1
ATOM 4150 O O . ILE A 1 536 ? -59.980 -26.539 18.629 1.00 81.50 536 ILE A O 1
ATOM 4154 N N . ALA A 1 537 ? -61.677 -25.476 17.616 1.00 77.69 537 ALA A N 1
ATOM 4155 C CA . ALA A 1 537 ? -61.814 -26.429 16.515 1.00 77.69 537 ALA A CA 1
ATOM 4156 C C . ALA A 1 537 ? -60.579 -26.478 15.592 1.00 77.69 537 ALA A C 1
ATOM 4158 O O . ALA A 1 537 ? -60.154 -27.556 15.174 1.00 77.69 537 ALA A O 1
ATOM 4159 N N . GLU A 1 538 ? -59.959 -25.331 15.293 1.00 69.44 538 GLU A N 1
ATOM 4160 C CA . GLU A 1 538 ? -58.742 -25.256 14.469 1.00 69.44 538 GLU A CA 1
ATOM 4161 C C . GLU A 1 538 ? -57.537 -25.956 15.119 1.00 69.44 538 GLU A C 1
ATOM 4163 O O . GLU A 1 538 ? -56.684 -26.491 14.407 1.00 69.44 538 GLU A O 1
ATOM 4168 N N . ARG A 1 539 ? -57.492 -26.032 16.457 1.00 65.06 539 ARG A N 1
ATOM 4169 C CA . ARG A 1 539 ? -56.442 -26.742 17.206 1.00 65.06 539 ARG A CA 1
ATOM 4170 C C . ARG A 1 539 ? -56.548 -28.277 17.135 1.00 65.06 539 ARG A C 1
ATOM 4172 O O . ARG A 1 539 ? -55.589 -28.939 17.514 1.00 65.06 539 ARG A O 1
ATOM 4179 N N . MET A 1 540 ? -57.649 -28.855 16.633 1.00 55.53 540 MET A N 1
ATOM 4180 C CA . MET A 1 540 ? -57.904 -30.312 16.643 1.00 55.53 540 MET A CA 1
ATOM 4181 C C . MET A 1 540 ? -57.637 -31.077 15.318 1.00 55.53 540 MET A C 1
ATOM 4183 O O . MET A 1 540 ? -58.058 -32.225 15.186 1.00 55.53 540 MET A O 1
ATOM 4187 N N . LYS A 1 541 ? -56.936 -30.521 14.314 1.00 48.31 541 LYS A N 1
ATOM 4188 C CA . LYS A 1 541 ? -56.623 -31.268 13.064 1.00 48.31 541 LYS A CA 1
ATOM 4189 C C . LYS A 1 541 ? -55.460 -32.286 13.219 1.00 48.31 541 LYS A C 1
ATOM 4191 O O . LYS A 1 541 ? -54.479 -31.960 13.883 1.00 48.31 541 LYS A O 1
ATOM 4196 N N . PRO A 1 542 ? -55.517 -33.479 12.575 1.00 47.19 542 PRO A N 1
ATOM 4197 C CA . PRO A 1 542 ? -54.494 -34.535 12.685 1.00 47.19 542 PRO A CA 1
ATOM 4198 C C . PRO A 1 542 ? -53.194 -34.225 11.902 1.00 47.19 542 PRO A C 1
ATOM 4200 O O . PRO A 1 542 ? -53.215 -33.383 10.997 1.00 47.19 542 PRO A O 1
ATOM 4203 N N . PRO A 1 543 ? -52.055 -34.878 12.235 1.00 49.78 543 PRO A N 1
ATOM 4204 C CA . PRO A 1 543 ? -50.732 -34.500 11.736 1.00 49.78 543 PRO A CA 1
ATOM 4205 C C . PRO A 1 543 ? -50.510 -34.902 10.269 1.00 49.78 543 PRO A C 1
ATOM 4207 O O . PRO A 1 543 ? -50.989 -35.936 9.808 1.00 49.78 543 PRO A O 1
ATOM 4210 N N . LYS A 1 544 ? -49.762 -34.063 9.539 1.00 47.91 544 LYS A N 1
ATOM 4211 C CA . LYS A 1 544 ? -49.360 -34.277 8.137 1.00 47.91 544 LYS A CA 1
ATOM 4212 C C . LYS A 1 544 ? -48.356 -35.431 8.001 1.00 47.91 544 LYS A C 1
ATOM 4214 O O . LYS A 1 544 ? -47.471 -35.566 8.841 1.00 47.91 544 LYS A O 1
ATOM 4219 N N . GLU A 1 545 ? -48.462 -36.182 6.900 1.00 44.72 545 GLU A N 1
ATOM 4220 C CA . GLU A 1 545 ? -47.473 -37.174 6.447 1.00 44.72 545 GLU A CA 1
ATOM 4221 C C . GLU A 1 545 ? -46.046 -36.605 6.464 1.00 44.72 545 GLU A C 1
ATOM 4223 O O . GLU A 1 545 ? -45.787 -35.501 5.975 1.00 44.72 545 GLU A O 1
ATOM 4228 N N . VAL A 1 546 ? -45.116 -37.368 7.046 1.00 49.72 546 VAL A N 1
ATOM 4229 C CA . VAL A 1 546 ? -43.717 -36.966 7.209 1.00 49.72 546 VAL A CA 1
ATOM 4230 C C . VAL A 1 546 ? -42.941 -37.318 5.944 1.00 49.72 546 VAL A C 1
ATOM 4232 O O . VAL A 1 546 ? -42.525 -38.453 5.741 1.00 49.72 546 VAL A O 1
ATOM 4235 N N . THR A 1 547 ? -42.707 -36.321 5.099 1.00 47.78 547 THR A N 1
ATOM 4236 C CA . THR A 1 547 ? -41.608 -36.343 4.129 1.00 47.78 547 THR A CA 1
ATOM 4237 C C . THR A 1 547 ? -40.298 -36.149 4.889 1.00 47.78 547 THR A C 1
ATOM 4239 O O . THR A 1 547 ? -40.138 -35.116 5.549 1.00 47.78 547 THR A O 1
ATOM 4242 N N . TYR A 1 548 ? -39.367 -37.101 4.811 1.00 55.12 548 TYR A N 1
ATOM 4243 C CA . TYR A 1 548 ? -38.009 -36.885 5.314 1.00 55.12 548 TYR A CA 1
ATOM 4244 C C . TYR A 1 548 ? -37.377 -35.734 4.530 1.00 55.12 548 TYR A C 1
ATOM 4246 O O . TYR A 1 548 ? -37.446 -35.698 3.303 1.00 55.12 548 TYR A O 1
ATOM 4254 N N . ARG A 1 549 ? -36.853 -34.751 5.258 1.00 56.81 549 ARG A N 1
ATOM 4255 C CA . ARG A 1 549 ? -36.175 -33.586 4.695 1.00 56.81 549 ARG A CA 1
ATOM 4256 C C . ARG A 1 549 ? -34.686 -33.776 4.900 1.00 56.81 549 ARG A C 1
ATOM 4258 O O . ARG A 1 549 ? -34.284 -34.208 5.981 1.00 56.81 549 ARG A O 1
ATOM 4265 N N . ASP A 1 550 ? -33.908 -33.409 3.896 1.00 74.56 550 ASP A N 1
ATOM 4266 C CA . ASP A 1 550 ? -32.468 -33.289 4.052 1.00 74.56 550 ASP A CA 1
ATOM 4267 C C . ASP A 1 550 ? -32.144 -32.272 5.151 1.00 74.56 550 ASP A C 1
ATOM 4269 O O . ASP A 1 550 ? -32.930 -31.356 5.439 1.00 74.56 550 ASP A O 1
ATOM 4273 N N . LEU A 1 551 ? -30.996 -32.462 5.803 1.00 81.00 551 LEU A N 1
ATOM 4274 C CA . LEU A 1 551 ? -30.535 -31.527 6.819 1.00 81.00 551 LEU A CA 1
ATOM 4275 C C . LEU A 1 551 ? -30.368 -30.142 6.189 1.00 81.00 551 LEU A C 1
ATOM 4277 O O . LEU A 1 551 ? -29.877 -29.986 5.078 1.00 81.00 551 LEU A O 1
ATOM 4281 N N . THR A 1 552 ? -30.760 -29.099 6.903 1.00 87.00 552 THR A N 1
ATOM 4282 C CA . THR A 1 552 ? -30.408 -27.742 6.486 1.00 87.00 552 THR A CA 1
ATOM 4283 C C . THR A 1 552 ? -28.961 -27.447 6.868 1.00 87.00 552 THR A C 1
ATOM 4285 O O . THR A 1 552 ? -28.419 -28.029 7.809 1.00 87.00 552 THR A O 1
ATOM 4288 N N . THR A 1 553 ? -28.349 -26.460 6.217 1.00 83.44 553 THR A N 1
ATOM 4289 C CA . THR A 1 553 ? -27.036 -25.923 6.619 1.00 83.44 553 THR A CA 1
ATOM 4290 C C . THR A 1 553 ? -26.991 -25.530 8.101 1.00 83.44 553 THR A C 1
ATOM 4292 O O . THR A 1 553 ? -25.976 -25.706 8.769 1.00 83.44 553 THR A O 1
ATOM 4295 N N . THR A 1 554 ? -28.118 -25.059 8.647 1.00 81.56 554 THR A N 1
ATOM 4296 C CA . THR A 1 554 ? -28.267 -24.732 10.073 1.00 81.56 554 THR A CA 1
ATOM 4297 C C . THR A 1 554 ? -28.234 -25.982 10.949 1.00 81.56 554 THR A C 1
ATOM 4299 O O . THR A 1 554 ? -27.545 -25.997 11.961 1.00 81.56 554 THR A O 1
ATOM 4302 N N . GLN A 1 555 ? -28.923 -27.050 10.548 1.00 87.88 555 GLN A N 1
ATOM 4303 C CA . GLN A 1 555 ? -28.923 -28.307 11.297 1.00 87.88 555 GLN A CA 1
ATOM 4304 C C . GLN A 1 555 ? -27.556 -28.998 11.250 1.00 87.88 555 GLN A C 1
ATOM 4306 O O . GLN A 1 555 ? -27.124 -29.529 12.264 1.00 87.88 555 GLN A O 1
ATOM 4311 N N . ILE A 1 556 ? -26.844 -28.946 10.118 1.00 88.56 556 ILE A N 1
ATOM 4312 C CA . ILE A 1 556 ? -25.462 -29.449 10.007 1.00 88.56 556 ILE A CA 1
ATOM 4313 C C . ILE A 1 556 ? -24.536 -28.705 10.975 1.00 88.56 556 ILE A C 1
ATOM 4315 O O . ILE A 1 556 ? -23.770 -29.339 11.700 1.00 88.56 556 ILE A O 1
ATOM 4319 N N . ARG A 1 557 ? -24.642 -27.369 11.038 1.00 86.19 557 ARG A N 1
ATOM 4320 C CA . ARG A 1 557 ? -23.924 -26.557 12.030 1.00 86.19 557 ARG A CA 1
ATOM 4321 C C . ARG A 1 557 ? -24.239 -26.993 13.451 1.00 86.19 557 ARG A C 1
ATOM 4323 O O . ARG A 1 557 ? -23.316 -27.181 14.233 1.00 86.19 557 ARG A O 1
ATOM 4330 N N . ASP A 1 558 ? -25.515 -27.123 13.790 1.00 83.12 558 ASP A N 1
ATOM 4331 C CA . ASP A 1 558 ? -25.916 -27.450 15.156 1.00 83.12 558 ASP A CA 1
ATOM 4332 C C . ASP A 1 558 ? -25.418 -28.857 15.541 1.00 83.12 558 ASP A C 1
ATOM 4334 O O . ASP A 1 558 ? -24.888 -29.045 16.632 1.00 83.12 558 ASP A O 1
ATOM 4338 N N . LEU A 1 559 ? -25.468 -29.826 14.619 1.00 87.38 559 LEU A N 1
ATOM 4339 C CA . LEU A 1 559 ? -24.894 -31.161 14.819 1.00 87.38 559 LEU A CA 1
ATOM 4340 C C . LEU A 1 559 ? -23.375 -31.129 15.030 1.00 87.38 559 LEU A C 1
ATOM 4342 O O . LEU A 1 559 ? -22.868 -31.884 15.856 1.00 87.38 559 LEU A O 1
ATOM 4346 N N . TYR A 1 560 ? -22.648 -30.270 14.310 1.00 86.50 560 TYR A N 1
ATOM 4347 C CA . TYR A 1 560 ? -21.216 -30.072 14.541 1.00 86.50 560 TYR A CA 1
ATOM 4348 C C . TYR A 1 560 ? -20.946 -29.415 15.900 1.00 86.50 560 TYR A C 1
ATOM 4350 O O . TYR A 1 560 ? -20.116 -29.908 16.659 1.00 86.50 560 TYR A O 1
ATOM 4358 N N . ARG A 1 561 ? -21.688 -28.354 16.240 1.00 79.88 561 ARG A N 1
ATOM 4359 C CA . ARG A 1 561 ? -21.585 -27.647 17.525 1.00 79.88 561 ARG A CA 1
ATOM 4360 C C . ARG A 1 561 ? -21.815 -28.578 18.718 1.00 79.88 561 ARG A C 1
ATOM 4362 O O . ARG A 1 561 ? -21.138 -28.444 19.728 1.00 79.88 561 ARG A O 1
ATOM 4369 N N . PHE A 1 562 ? -22.757 -29.513 18.605 1.00 82.88 562 PHE A N 1
ATOM 4370 C CA . PHE A 1 562 ? -23.032 -30.516 19.639 1.00 82.88 562 PHE A CA 1
ATOM 4371 C C . PHE A 1 562 ? -22.114 -31.747 19.570 1.00 82.88 562 PHE A C 1
ATOM 4373 O O . PHE A 1 562 ? -22.363 -32.724 20.270 1.00 82.88 562 PHE A O 1
ATOM 4380 N N . GLU A 1 563 ? -21.072 -31.720 18.732 1.00 82.69 563 GLU A N 1
ATOM 4381 C CA . GLU A 1 563 ? -20.113 -32.814 18.514 1.00 82.69 563 GLU A CA 1
ATOM 4382 C C . GLU A 1 563 ? -20.741 -34.124 17.995 1.00 82.69 563 GLU A C 1
ATOM 4384 O O . GLU A 1 563 ? -20.123 -35.188 18.017 1.00 82.69 563 GLU A O 1
ATOM 4389 N N . TRP A 1 564 ? -21.970 -34.067 17.477 1.00 87.19 564 TRP A N 1
ATOM 4390 C CA . TRP A 1 564 ? -22.672 -35.221 16.901 1.00 87.19 564 TRP A CA 1
ATOM 4391 C C . TRP A 1 564 ? -22.277 -35.473 15.444 1.00 87.19 564 TRP A C 1
ATOM 4393 O O . TRP A 1 564 ? -22.453 -36.580 14.934 1.00 87.19 564 TRP A O 1
ATOM 4403 N N . LEU A 1 565 ? -21.708 -34.465 14.779 1.00 88.00 565 LEU A N 1
ATOM 4404 C CA . LEU A 1 565 ? -21.080 -34.584 13.469 1.00 88.00 565 LEU A CA 1
ATOM 4405 C C . LEU A 1 565 ? -19.574 -34.299 13.592 1.00 88.00 565 LEU A C 1
ATOM 4407 O O . LEU A 1 565 ? -19.190 -33.147 13.774 1.00 88.00 565 LEU A O 1
ATOM 4411 N N . PRO A 1 566 ? -18.694 -35.309 13.475 1.00 88.38 566 PRO A N 1
ATOM 4412 C CA . PRO A 1 566 ? -17.250 -35.097 13.554 1.00 88.38 566 PRO A CA 1
ATOM 4413 C C . PRO A 1 566 ? -16.737 -34.188 12.431 1.00 88.38 566 PRO A C 1
ATOM 4415 O O . PRO A 1 566 ? -17.192 -34.309 11.294 1.00 88.38 566 PRO A O 1
ATOM 4418 N N . LYS A 1 567 ? -15.702 -33.376 12.702 1.00 87.25 567 LYS A N 1
ATOM 4419 C CA . LYS A 1 567 ? -15.081 -32.464 11.714 1.00 87.25 567 LYS A CA 1
ATOM 4420 C C . LYS A 1 567 ? -14.781 -33.118 10.363 1.00 87.25 567 LYS A C 1
ATOM 4422 O O . LYS A 1 567 ? -15.054 -32.539 9.321 1.00 87.25 567 LYS A O 1
ATOM 4427 N N . ARG A 1 568 ? -14.257 -34.345 10.369 1.00 88.25 568 ARG A N 1
ATOM 4428 C CA . ARG A 1 568 ? -13.939 -35.090 9.137 1.00 88.25 568 ARG A CA 1
ATOM 4429 C C . ARG A 1 568 ? -15.160 -35.440 8.270 1.00 88.25 568 ARG A C 1
ATOM 4431 O O . ARG A 1 568 ? -14.993 -35.728 7.095 1.00 88.25 568 ARG A O 1
ATOM 4438 N N . ASN A 1 569 ? -16.364 -35.433 8.840 1.00 90.56 569 ASN A N 1
ATOM 4439 C CA . ASN A 1 569 ? -17.608 -35.802 8.164 1.00 90.56 569 ASN A CA 1
ATOM 4440 C C . ASN A 1 569 ? -18.427 -34.573 7.723 1.00 90.56 569 ASN A C 1
ATOM 4442 O O . ASN A 1 569 ? -19.469 -34.734 7.092 1.00 90.56 569 ASN A O 1
ATOM 4446 N N . LEU A 1 570 ? -17.979 -33.357 8.053 1.00 89.06 570 LEU A N 1
ATOM 4447 C CA . LEU A 1 570 ? -18.658 -32.108 7.699 1.00 89.06 570 LEU A CA 1
ATOM 4448 C C . LEU A 1 570 ? -18.783 -31.880 6.185 1.00 89.06 570 LEU A C 1
ATOM 4450 O O . LEU A 1 570 ? -19.896 -31.577 5.756 1.00 89.06 570 LEU A O 1
ATOM 4454 N N . PRO A 1 571 ? -17.722 -32.064 5.368 1.00 90.62 571 PRO A N 1
ATOM 4455 C CA . PRO A 1 571 ? -17.841 -31.915 3.916 1.00 90.62 571 PRO A CA 1
ATOM 4456 C C . PRO A 1 571 ? -18.919 -32.840 3.337 1.00 90.62 571 PRO A C 1
ATOM 4458 O O . PRO A 1 571 ? -19.848 -32.374 2.686 1.00 90.62 571 PRO A O 1
ATOM 4461 N N . GLY A 1 572 ? -18.908 -34.124 3.714 1.00 86.94 572 GLY A N 1
ATOM 4462 C CA . GLY A 1 572 ? -19.916 -35.091 3.266 1.00 86.94 572 GLY A CA 1
ATOM 4463 C C . GLY A 1 572 ? -21.353 -34.751 3.690 1.00 86.94 572 GLY A C 1
ATOM 4464 O O . GLY A 1 572 ? -22.299 -35.079 2.976 1.00 86.94 572 GLY A O 1
ATOM 4465 N N . ALA A 1 573 ? -21.544 -34.058 4.819 1.00 86.50 573 ALA A N 1
ATOM 4466 C CA . ALA A 1 573 ? -22.864 -33.575 5.224 1.00 86.50 573 ALA A CA 1
ATOM 4467 C C . ALA A 1 573 ? -23.361 -32.424 4.333 1.00 86.50 573 ALA A C 1
ATOM 4469 O O . ALA A 1 573 ? -24.547 -32.380 4.015 1.00 86.50 573 ALA A O 1
ATOM 4470 N N . PHE A 1 574 ? -22.475 -31.516 3.905 1.00 90.56 574 PHE A N 1
ATOM 4471 C CA . PHE A 1 574 ? -22.822 -30.455 2.953 1.00 90.56 574 PHE A CA 1
ATOM 4472 C C . PHE A 1 574 ? -23.039 -31.001 1.532 1.00 90.56 574 PHE A C 1
ATOM 4474 O O . PHE A 1 574 ? -23.979 -30.586 0.856 1.00 90.56 574 PHE A O 1
ATOM 4481 N N . GLU A 1 575 ? -22.245 -31.979 1.093 1.00 89.38 575 GLU A N 1
ATOM 4482 C CA . GLU A 1 575 ? -22.472 -32.677 -0.183 1.00 89.38 575 GLU A CA 1
ATOM 4483 C C . GLU A 1 575 ? -23.839 -33.371 -0.216 1.00 89.38 575 GLU A C 1
ATOM 4485 O O . GLU A 1 575 ? -24.579 -33.250 -1.193 1.00 89.38 575 GLU A O 1
ATOM 4490 N N . GLY A 1 576 ? -24.222 -34.030 0.885 1.00 84.38 576 GLY A N 1
ATOM 4491 C CA . GLY A 1 576 ? -25.504 -34.729 1.017 1.00 84.38 576 GLY A CA 1
ATOM 4492 C C . GLY A 1 576 ? -26.743 -33.838 0.878 1.00 84.38 576 GLY A C 1
ATOM 4493 O O . GLY A 1 576 ? -27.830 -34.358 0.653 1.00 84.38 576 GLY A O 1
ATOM 4494 N N . ILE A 1 577 ? -26.587 -32.514 0.974 1.00 87.69 577 ILE A N 1
ATOM 4495 C CA . ILE A 1 577 ? -27.671 -31.530 0.822 1.00 87.69 577 ILE A CA 1
ATOM 4496 C C . ILE A 1 577 ? -27.553 -30.736 -0.494 1.00 87.69 577 ILE A C 1
ATOM 4498 O O . ILE A 1 577 ? -28.278 -29.762 -0.698 1.00 87.69 577 ILE A O 1
ATOM 4502 N N . GLY A 1 578 ? -26.649 -31.158 -1.390 1.00 83.94 578 GLY A N 1
ATOM 4503 C CA . GLY A 1 578 ? -26.545 -30.683 -2.772 1.00 83.94 578 GLY A CA 1
ATOM 4504 C C . GLY A 1 578 ? -25.400 -29.712 -3.076 1.00 83.94 578 GLY A C 1
ATOM 4505 O O . GLY A 1 578 ? -25.382 -29.156 -4.174 1.00 83.94 578 GLY A O 1
ATOM 4506 N N . TYR A 1 579 ? -24.456 -29.484 -2.154 1.00 86.81 579 TYR A N 1
ATOM 4507 C CA . TYR A 1 579 ? -23.261 -28.682 -2.451 1.00 86.81 579 TYR A CA 1
ATOM 4508 C C . TYR A 1 579 ? -22.223 -29.486 -3.244 1.00 86.81 579 TYR A C 1
ATOM 4510 O O . TYR A 1 579 ? -22.058 -30.686 -3.037 1.00 86.81 579 TYR A O 1
ATOM 4518 N N . LEU A 1 580 ? -21.508 -28.814 -4.150 1.00 85.38 580 LEU A N 1
ATOM 4519 C CA . LEU A 1 580 ? -20.376 -29.412 -4.861 1.00 85.38 580 LEU A CA 1
ATOM 4520 C C . LEU A 1 580 ? -19.237 -29.727 -3.872 1.00 85.38 580 LEU A C 1
ATOM 4522 O O . LEU A 1 580 ? -19.081 -28.975 -2.909 1.00 85.38 580 LEU A O 1
ATOM 4526 N N . PRO A 1 581 ? -18.411 -30.763 -4.114 1.00 87.25 581 PRO A N 1
ATOM 4527 C CA . PRO A 1 581 ? -17.347 -31.171 -3.187 1.00 87.25 581 PRO A CA 1
ATOM 4528 C C . PRO A 1 581 ? -16.423 -30.020 -2.753 1.00 87.25 581 PRO A C 1
ATOM 4530 O O . PRO A 1 581 ? -16.223 -29.791 -1.561 1.00 87.25 581 PRO A O 1
ATOM 4533 N N . ASP A 1 582 ? -15.959 -29.206 -3.705 1.00 82.94 582 ASP A N 1
ATOM 4534 C CA . ASP A 1 582 ? -15.085 -28.057 -3.426 1.00 82.94 582 ASP A CA 1
ATOM 4535 C C . ASP A 1 582 ? -15.761 -26.980 -2.560 1.00 82.94 582 ASP A C 1
ATOM 4537 O O . ASP A 1 582 ? -15.103 -26.288 -1.779 1.00 82.94 582 ASP A O 1
ATOM 4541 N N . ASP A 1 583 ? -17.074 -26.799 -2.707 1.00 82.19 583 ASP A N 1
ATOM 4542 C CA . ASP A 1 583 ? -17.844 -25.827 -1.928 1.00 82.19 583 ASP A CA 1
ATOM 4543 C C . ASP A 1 583 ? -18.185 -26.381 -0.543 1.00 82.19 583 ASP A C 1
ATOM 4545 O O . ASP A 1 583 ? -18.155 -25.646 0.444 1.00 82.19 583 ASP A O 1
ATOM 4549 N N . ALA A 1 584 ? -18.445 -27.685 -0.450 1.00 87.31 584 ALA A N 1
ATOM 4550 C CA . ALA A 1 584 ? -18.677 -28.393 0.797 1.00 87.31 584 ALA A CA 1
ATOM 4551 C C . ALA A 1 584 ? -17.443 -28.367 1.713 1.00 87.31 584 ALA A C 1
ATOM 4553 O O . ALA A 1 584 ? -17.585 -28.129 2.915 1.00 87.31 584 ALA A O 1
ATOM 4554 N N . GLU A 1 585 ? -16.233 -28.522 1.163 1.00 87.25 585 GLU A N 1
ATOM 4555 C CA . GLU A 1 585 ? -14.989 -28.367 1.929 1.00 87.25 585 GLU A CA 1
ATOM 4556 C C . GLU A 1 585 ? -14.812 -26.943 2.470 1.00 87.25 585 GLU A C 1
ATOM 4558 O O . GLU A 1 585 ? -14.491 -26.754 3.648 1.00 87.25 585 GLU A O 1
ATOM 4563 N N . LYS A 1 586 ? -15.075 -25.925 1.644 1.00 87.88 586 LYS A N 1
ATOM 4564 C CA . LYS A 1 586 ? -14.982 -24.518 2.068 1.00 87.88 586 LYS A CA 1
ATOM 4565 C C . LYS A 1 586 ? -16.016 -24.183 3.138 1.00 87.88 586 LYS A C 1
ATOM 4567 O O . LYS A 1 586 ? -15.683 -23.531 4.125 1.00 87.88 586 LYS A O 1
ATOM 4572 N N . LEU A 1 587 ? -17.258 -24.640 2.975 1.00 84.62 587 LEU A N 1
ATOM 4573 C CA . LEU A 1 587 ? -18.325 -24.437 3.958 1.00 84.62 587 LEU A CA 1
ATOM 4574 C C . LEU A 1 587 ? -18.025 -25.152 5.278 1.00 84.62 587 LEU A C 1
ATOM 4576 O O . LEU A 1 587 ? -18.268 -24.584 6.343 1.00 84.62 587 LEU A O 1
ATOM 4580 N N . ALA A 1 588 ? -17.446 -26.354 5.223 1.00 87.00 588 ALA A N 1
ATOM 4581 C CA . ALA A 1 588 ? -16.966 -27.062 6.403 1.00 87.00 588 ALA A CA 1
ATOM 4582 C C . ALA A 1 588 ? -15.861 -26.282 7.133 1.00 87.00 588 ALA A C 1
ATOM 4584 O O . ALA A 1 588 ? -15.919 -26.164 8.356 1.00 87.00 588 ALA A O 1
ATOM 4585 N N . ALA A 1 589 ? -14.892 -25.715 6.408 1.00 85.88 589 ALA A N 1
ATOM 4586 C CA . ALA A 1 589 ? -13.835 -24.890 6.995 1.00 85.88 589 ALA A CA 1
ATOM 4587 C C . ALA A 1 589 ? -14.394 -23.616 7.654 1.00 85.88 589 ALA A C 1
ATOM 4589 O O . ALA A 1 589 ? -14.122 -23.367 8.826 1.00 85.88 589 ALA A O 1
ATOM 4590 N N . ILE A 1 590 ? -15.259 -22.876 6.949 1.00 86.38 590 ILE A N 1
ATOM 4591 C CA . ILE A 1 590 ? -15.900 -21.657 7.470 1.00 86.38 590 ILE A CA 1
ATOM 4592 C C . ILE A 1 590 ? -16.692 -21.948 8.747 1.00 86.38 590 ILE A C 1
ATOM 4594 O O . ILE A 1 590 ? -16.643 -21.182 9.707 1.00 86.38 590 ILE A O 1
ATOM 4598 N N . LEU A 1 591 ? -17.434 -23.055 8.771 1.00 86.38 591 LEU A N 1
ATOM 4599 C CA . LEU A 1 591 ? -18.214 -23.445 9.937 1.00 86.38 591 LEU A CA 1
ATOM 4600 C C . LEU A 1 591 ? -17.321 -23.764 11.152 1.00 86.38 591 LEU A C 1
ATOM 4602 O O . LEU A 1 591 ? -17.657 -23.381 12.272 1.00 86.38 591 LEU A O 1
ATOM 4606 N N . VAL A 1 592 ? -16.183 -24.430 10.943 1.00 85.94 592 VAL A N 1
ATOM 4607 C CA . VAL A 1 592 ? -15.217 -24.716 12.016 1.00 85.94 592 VAL A CA 1
ATOM 4608 C C . VAL A 1 592 ? -14.668 -23.421 12.614 1.00 85.94 592 VAL A C 1
ATOM 4610 O O . VAL A 1 592 ? -14.645 -23.289 13.837 1.00 85.94 592 VAL A O 1
ATOM 4613 N N . ASP A 1 593 ? -14.281 -22.468 11.768 1.00 82.81 593 ASP A N 1
ATOM 4614 C CA . ASP A 1 593 ? -13.711 -21.194 12.211 1.00 82.81 593 ASP A CA 1
ATOM 4615 C C . ASP A 1 593 ? -14.755 -20.335 12.946 1.00 82.81 593 ASP A C 1
ATOM 4617 O O . ASP A 1 593 ? -14.489 -19.827 14.035 1.00 82.81 593 ASP A O 1
ATOM 4621 N N . LEU A 1 594 ? -15.985 -20.255 12.423 1.00 78.44 594 LEU A N 1
ATOM 4622 C CA . LEU A 1 594 ? -17.086 -19.512 13.050 1.00 78.44 594 LEU A CA 1
ATOM 4623 C C . LEU A 1 594 ? -17.464 -20.049 14.436 1.00 78.44 594 LEU A C 1
ATOM 4625 O O . LEU A 1 594 ? -17.765 -19.268 15.341 1.00 78.44 594 LEU A O 1
ATOM 4629 N N . GLU A 1 595 ? -17.502 -21.371 14.618 1.00 79.19 595 GLU A N 1
ATOM 4630 C CA . GLU A 1 595 ? -17.811 -21.947 15.932 1.00 79.19 595 GLU A CA 1
ATOM 4631 C C . GLU A 1 595 ? -16.627 -21.814 16.905 1.00 79.19 595 GLU A C 1
ATOM 4633 O O . GLU A 1 595 ? -16.855 -21.622 18.099 1.00 79.19 595 GLU A O 1
ATOM 4638 N N . ALA A 1 596 ? -15.378 -21.795 16.420 1.00 74.50 596 ALA A N 1
ATOM 4639 C CA . ALA A 1 596 ? -14.214 -21.471 17.250 1.00 74.50 596 ALA A CA 1
ATOM 4640 C C . ALA A 1 596 ? -14.240 -20.010 17.744 1.00 74.50 596 ALA A C 1
ATOM 4642 O O . ALA A 1 596 ? -13.984 -19.751 18.922 1.00 74.50 596 ALA A O 1
ATOM 4643 N N . GLU A 1 597 ? -14.615 -19.057 16.884 1.00 73.00 597 GLU A N 1
ATOM 4644 C CA . GLU A 1 597 ? -14.794 -17.648 17.264 1.00 73.00 597 GLU A CA 1
ATOM 4645 C C . GLU A 1 597 ? -15.921 -17.460 18.291 1.00 73.00 597 GLU A C 1
ATOM 4647 O O . GLU A 1 597 ? -15.758 -16.739 19.280 1.00 73.00 597 GLU A O 1
ATOM 4652 N N . LYS A 1 598 ? -17.062 -18.137 18.107 1.00 69.62 598 LYS A N 1
ATOM 4653 C CA . LYS A 1 598 ? -18.165 -18.091 19.082 1.00 69.62 598 LYS A CA 1
ATOM 4654 C C . LYS A 1 598 ? -17.792 -18.715 20.420 1.00 69.62 598 LYS A C 1
ATOM 4656 O O . LYS A 1 598 ? -18.173 -18.162 21.448 1.00 69.62 598 LYS A O 1
ATOM 4661 N N . ALA A 1 599 ? -17.052 -19.822 20.423 1.00 65.69 599 ALA A N 1
ATOM 4662 C CA . ALA A 1 599 ? -16.575 -20.444 21.654 1.00 65.69 599 ALA A CA 1
ATOM 4663 C C . ALA A 1 599 ? -15.658 -19.494 22.446 1.00 65.69 599 ALA A C 1
ATOM 4665 O O . ALA A 1 599 ? -15.778 -19.400 23.667 1.00 65.69 599 ALA A O 1
ATOM 4666 N N . ALA A 1 600 ? -14.805 -18.722 21.762 1.00 64.19 600 ALA A N 1
ATOM 4667 C CA . ALA A 1 600 ? -14.000 -17.677 22.396 1.00 64.19 600 ALA A CA 1
ATOM 4668 C C . ALA A 1 600 ? -14.870 -16.548 22.989 1.00 64.19 600 ALA A C 1
ATOM 4670 O O . ALA A 1 600 ? -14.628 -16.101 24.110 1.00 64.19 600 ALA A O 1
ATOM 4671 N N . ALA A 1 601 ? -15.929 -16.132 22.286 1.00 67.06 601 ALA A N 1
ATOM 4672 C CA . ALA A 1 601 ? -16.869 -15.127 22.787 1.00 67.06 601 ALA A CA 1
ATOM 4673 C C . ALA A 1 601 ? -17.708 -15.619 23.989 1.00 67.06 601 ALA A C 1
ATOM 4675 O O . ALA A 1 601 ? -17.955 -14.856 24.927 1.00 67.06 601 ALA A O 1
ATOM 4676 N N . GLU A 1 602 ? -18.138 -16.887 23.992 1.00 69.56 602 GLU A N 1
ATOM 4677 C CA . GLU A 1 602 ? -18.819 -17.515 25.134 1.00 69.56 602 GLU A CA 1
ATOM 4678 C C . GLU A 1 602 ? -17.880 -17.623 26.347 1.00 69.56 602 GLU A C 1
ATOM 4680 O O . GLU A 1 602 ? -18.286 -17.286 27.461 1.00 69.56 602 GLU A O 1
ATOM 4685 N N . TYR A 1 603 ? -16.610 -17.984 26.135 1.00 68.12 603 TYR A N 1
ATOM 4686 C CA . TYR A 1 603 ? -15.585 -18.016 27.183 1.00 68.12 603 TYR A CA 1
ATOM 4687 C C . TYR A 1 603 ? -15.394 -16.645 27.854 1.00 68.12 603 TYR A C 1
ATOM 4689 O O . TYR A 1 603 ? -15.419 -16.543 29.084 1.00 68.12 603 TYR A O 1
ATOM 4697 N N . ASP A 1 604 ? -15.299 -15.568 27.069 1.00 70.44 604 ASP A N 1
ATOM 4698 C CA . ASP A 1 604 ? -15.207 -14.203 27.601 1.00 70.44 604 ASP A CA 1
ATOM 4699 C C . ASP A 1 604 ? -16.474 -13.776 28.360 1.00 70.44 604 ASP A C 1
ATOM 4701 O O . ASP A 1 604 ? -16.395 -13.048 29.357 1.00 70.44 604 ASP A O 1
ATOM 4705 N N . SER A 1 605 ? -17.652 -14.236 27.929 1.00 72.50 605 SER A N 1
ATOM 4706 C CA . SER A 1 605 ? -18.909 -13.996 28.643 1.00 72.50 605 SER A CA 1
ATOM 4707 C C . SER A 1 605 ? -18.944 -14.709 29.998 1.00 72.50 605 SER A C 1
ATOM 4709 O O . SER A 1 605 ? -19.362 -14.108 30.990 1.00 72.50 605 SER A O 1
ATOM 4711 N N . GLU A 1 606 ? -18.528 -15.975 30.069 1.00 77.44 606 GLU A N 1
ATOM 4712 C CA . GLU A 1 606 ? -18.482 -16.728 31.331 1.00 77.44 606 GLU A CA 1
ATOM 4713 C C . GLU A 1 606 ? -17.447 -16.144 32.297 1.00 77.44 606 GLU A C 1
ATOM 4715 O O . GLU A 1 606 ? -17.732 -15.967 33.484 1.00 77.44 606 GLU A O 1
ATOM 4720 N N . LYS A 1 607 ? -16.294 -15.707 31.779 1.00 81.94 607 LYS A N 1
ATOM 4721 C CA . LYS A 1 607 ? -15.269 -14.998 32.554 1.00 81.94 607 LYS A CA 1
ATOM 4722 C C . LYS A 1 607 ? -15.829 -13.753 33.259 1.00 81.94 607 LYS A C 1
ATOM 4724 O O . LYS A 1 607 ? -15.583 -13.549 34.449 1.00 81.94 607 LYS A O 1
ATOM 4729 N N . ARG A 1 608 ? -16.645 -12.953 32.557 1.00 83.00 608 ARG A N 1
ATOM 4730 C CA . ARG A 1 608 ? -17.327 -11.776 33.135 1.00 83.00 608 ARG A CA 1
ATOM 4731 C C . ARG A 1 608 ? -18.337 -12.162 34.219 1.00 83.00 608 ARG A C 1
ATOM 4733 O O . ARG A 1 608 ? -18.389 -11.498 35.249 1.00 83.00 608 ARG A O 1
ATOM 4740 N N . LYS A 1 609 ? -19.106 -13.241 34.028 1.00 83.81 609 LYS A N 1
ATOM 4741 C CA . LYS A 1 609 ? -20.064 -13.725 35.041 1.00 83.81 609 LYS A CA 1
ATOM 4742 C C . LYS A 1 609 ? -19.363 -14.175 36.324 1.00 83.81 609 LYS A C 1
ATOM 4744 O O . LYS A 1 609 ? -19.828 -13.840 37.412 1.00 83.81 609 LYS A O 1
ATOM 4749 N N . LEU A 1 610 ? -18.254 -14.907 36.204 1.00 86.19 610 LEU A N 1
ATOM 4750 C CA . LEU A 1 610 ? -17.461 -15.359 37.352 1.00 86.19 610 LEU A CA 1
ATOM 4751 C C . LEU A 1 610 ? -16.904 -14.175 38.148 1.00 86.19 610 LEU A C 1
ATOM 4753 O O . LEU A 1 610 ? -17.062 -14.135 39.368 1.00 86.19 610 LEU A O 1
ATOM 4757 N N . ARG A 1 611 ? -16.352 -13.169 37.457 1.00 93.62 611 ARG A N 1
ATOM 4758 C CA . ARG A 1 611 ? -15.934 -11.900 38.071 1.00 93.62 611 ARG A CA 1
ATOM 4759 C C . ARG A 1 611 ? -17.074 -11.242 38.849 1.00 93.62 611 ARG A C 1
ATOM 4761 O O . ARG A 1 611 ? -16.900 -10.903 40.016 1.00 93.62 611 ARG A O 1
ATOM 4768 N N . ASP A 1 612 ? -18.234 -11.065 38.215 1.00 89.00 612 ASP A N 1
ATOM 4769 C CA . ASP A 1 612 ? -19.377 -10.370 38.822 1.00 89.00 612 ASP A CA 1
ATOM 4770 C C . ASP A 1 612 ? -19.901 -11.103 40.064 1.00 89.00 612 ASP A C 1
ATOM 4772 O O . ASP A 1 612 ? -20.342 -10.469 41.024 1.00 89.00 612 ASP A O 1
ATOM 4776 N N . ASN A 1 613 ? -19.849 -12.437 40.065 1.00 88.38 613 ASN A N 1
ATOM 4777 C CA . ASN A 1 613 ? -20.211 -13.247 41.224 1.00 88.38 613 ASN A CA 1
ATOM 4778 C C . ASN A 1 613 ? -19.205 -13.072 42.369 1.00 88.38 613 ASN A C 1
ATOM 4780 O O . ASN A 1 613 ? -19.626 -12.757 43.480 1.00 88.38 613 ASN A O 1
ATOM 4784 N N . ALA A 1 614 ? -17.900 -13.171 42.093 1.00 87.50 614 ALA A N 1
ATOM 4785 C CA . ALA A 1 614 ? -16.858 -12.967 43.102 1.00 87.50 614 ALA A CA 1
ATOM 4786 C C . ALA A 1 614 ? -16.947 -11.566 43.738 1.00 87.50 614 ALA A C 1
ATOM 4788 O O . ALA A 1 614 ? -16.908 -11.414 44.961 1.00 87.50 614 ALA A O 1
ATOM 4789 N N . MET A 1 615 ? -17.166 -10.529 42.921 1.00 92.75 615 MET A N 1
ATOM 4790 C CA . MET A 1 615 ? -17.384 -9.165 43.413 1.00 92.75 615 MET A CA 1
ATOM 4791 C C . MET A 1 615 ? -18.634 -9.069 44.302 1.00 92.75 615 MET A C 1
ATOM 4793 O O . MET A 1 615 ? -18.572 -8.484 45.383 1.00 92.75 615 MET A O 1
ATOM 4797 N N . LYS A 1 616 ? -19.761 -9.678 43.905 1.00 90.00 616 LYS A N 1
ATOM 4798 C CA . LYS A 1 616 ? -20.989 -9.710 44.725 1.00 90.00 616 LYS A CA 1
ATOM 4799 C C . LYS A 1 616 ? -20.785 -10.423 46.058 1.00 90.00 616 LYS A C 1
ATOM 4801 O O . LYS A 1 616 ? -21.306 -9.952 47.071 1.00 90.00 616 LYS A O 1
ATOM 4806 N N . ASP A 1 617 ? -20.056 -11.531 46.072 1.00 89.12 617 ASP A N 1
ATOM 4807 C CA . ASP A 1 617 ? -19.770 -12.286 47.292 1.00 89.12 617 ASP A CA 1
ATOM 4808 C C . ASP A 1 617 ? -18.902 -11.469 48.251 1.00 89.12 617 ASP A C 1
ATOM 4810 O O . ASP A 1 617 ? -19.174 -11.420 49.455 1.00 89.12 617 ASP A O 1
ATOM 4814 N N . PHE A 1 618 ? -17.932 -10.721 47.723 1.00 93.38 618 PHE A N 1
ATOM 4815 C CA . PHE A 1 618 ? -17.162 -9.767 48.515 1.00 93.38 618 PHE A CA 1
ATOM 4816 C C . PHE A 1 618 ? -18.035 -8.636 49.081 1.00 93.38 618 PHE A C 1
ATOM 4818 O O . PHE A 1 618 ? -17.963 -8.349 50.280 1.00 93.38 618 PHE A O 1
ATOM 4825 N N . VAL A 1 619 ? -18.889 -8.021 48.253 1.00 91.62 619 VAL A N 1
ATOM 4826 C CA . VAL A 1 619 ? -19.810 -6.939 48.659 1.00 91.62 619 VAL A CA 1
ATOM 4827 C C . VAL A 1 619 ? -20.767 -7.403 49.759 1.00 91.62 619 VAL A C 1
ATOM 4829 O O . VAL A 1 619 ? -21.038 -6.667 50.708 1.00 91.62 619 VAL A O 1
ATOM 4832 N N . LYS A 1 620 ? -21.244 -8.650 49.686 1.00 86.94 620 LYS A N 1
ATOM 4833 C CA . LYS A 1 620 ? -22.090 -9.262 50.721 1.00 86.94 620 LYS A CA 1
ATOM 4834 C C . LYS A 1 620 ? -21.329 -9.657 51.989 1.00 86.94 620 LYS A C 1
ATOM 4836 O O . LYS A 1 620 ? -21.974 -9.919 53.003 1.00 86.94 620 LYS A O 1
ATOM 4841 N N . GLY A 1 621 ? -19.997 -9.665 51.950 1.00 86.62 621 GLY A N 1
ATOM 4842 C CA . GLY A 1 621 ? -19.131 -10.037 53.066 1.00 86.62 621 GLY A CA 1
ATOM 4843 C C . GLY A 1 621 ? -18.877 -11.540 53.199 1.00 86.62 621 GLY A C 1
ATOM 4844 O O . GLY A 1 621 ? -18.457 -11.972 54.267 1.00 86.62 621 GLY A O 1
ATOM 4845 N N . TYR A 1 622 ? -19.127 -12.334 52.152 1.00 88.81 622 TYR A N 1
ATOM 4846 C CA . TYR A 1 622 ? -18.871 -13.781 52.148 1.00 88.81 622 TYR A CA 1
ATOM 4847 C C . TYR A 1 622 ? -17.389 -14.120 51.971 1.00 88.81 622 TYR A C 1
ATOM 4849 O O . TYR A 1 622 ? -16.942 -15.160 52.447 1.00 88.81 622 TYR A O 1
ATOM 4857 N N . ILE A 1 623 ? -16.623 -13.227 51.338 1.00 90.88 623 ILE A N 1
ATOM 4858 C CA . ILE A 1 623 ? -15.176 -13.371 51.143 1.00 90.88 623 ILE A CA 1
ATOM 4859 C C . ILE A 1 623 ? -14.418 -12.102 51.559 1.00 90.88 623 ILE A C 1
ATOM 4861 O O . ILE A 1 623 ? -14.979 -11.004 51.664 1.00 90.88 623 ILE A O 1
ATOM 4865 N N . LEU A 1 624 ? -13.119 -12.260 51.823 1.00 92.00 624 LEU A N 1
ATOM 4866 C CA . LEU A 1 624 ? -12.201 -11.169 52.163 1.00 92.00 624 LEU A CA 1
ATOM 4867 C C . LEU A 1 624 ? -11.529 -10.593 50.909 1.00 92.00 624 LEU A C 1
ATOM 4869 O O . LEU A 1 624 ? -11.528 -11.210 49.847 1.00 92.00 624 LEU A O 1
ATOM 4873 N N . LYS A 1 625 ? -10.928 -9.405 51.044 1.00 94.62 625 LYS A N 1
ATOM 4874 C CA . LYS A 1 625 ? -10.288 -8.674 49.935 1.00 94.62 625 LYS A CA 1
ATOM 4875 C C . LYS A 1 625 ? -9.200 -9.502 49.245 1.00 94.62 625 LYS A C 1
ATOM 4877 O O . LYS A 1 625 ? -9.122 -9.500 48.022 1.00 94.62 625 LYS A O 1
ATOM 4882 N N . ASP A 1 626 ? -8.384 -10.205 50.024 1.00 91.19 626 ASP A N 1
ATOM 4883 C CA . ASP A 1 626 ? -7.276 -11.002 49.487 1.00 91.19 626 ASP A CA 1
ATOM 4884 C C . ASP A 1 626 ? -7.780 -12.226 48.713 1.00 91.19 626 ASP A C 1
ATOM 4886 O O . ASP A 1 626 ? -7.199 -12.585 47.693 1.00 91.19 626 ASP A O 1
ATOM 4890 N N . VAL A 1 627 ? -8.910 -12.801 49.141 1.00 88.56 627 VAL A N 1
ATOM 4891 C CA . VAL A 1 627 ? -9.583 -13.906 48.440 1.00 88.56 627 VAL A CA 1
ATOM 4892 C C . VAL A 1 627 ? -10.172 -13.413 47.120 1.00 88.56 627 VAL A C 1
ATOM 4894 O O . VAL A 1 627 ? -9.883 -13.996 46.087 1.00 88.56 627 VAL A O 1
ATOM 4897 N N . LEU A 1 628 ? -10.865 -12.265 47.112 1.00 93.25 628 LEU A N 1
ATOM 4898 C CA . LEU A 1 628 ? -11.350 -11.648 45.869 1.00 93.25 628 LEU A CA 1
ATOM 4899 C C . LEU A 1 628 ? -10.206 -11.403 44.869 1.00 93.25 628 LEU A C 1
ATOM 4901 O O . LEU A 1 628 ? -10.358 -11.642 43.674 1.00 93.25 628 LEU A O 1
ATOM 4905 N N . ARG A 1 629 ? -9.048 -10.925 45.343 1.00 96.06 629 ARG A N 1
ATOM 4906 C CA . ARG A 1 629 ? -7.867 -10.732 44.484 1.00 96.06 629 ARG A CA 1
ATOM 4907 C C . ARG A 1 629 ? -7.354 -12.046 43.905 1.00 96.06 629 ARG A C 1
ATOM 4909 O O . ARG A 1 629 ? -7.006 -12.069 42.727 1.00 96.06 629 ARG A O 1
ATOM 4916 N N . ALA A 1 630 ? -7.295 -13.098 44.719 1.00 89.75 630 ALA A N 1
ATOM 4917 C CA . ALA A 1 630 ? -6.873 -14.423 44.281 1.00 89.75 630 ALA A CA 1
ATOM 4918 C C . ALA A 1 630 ? -7.839 -15.000 43.234 1.00 89.75 630 ALA A C 1
ATOM 4920 O O . ALA A 1 630 ? -7.386 -15.399 42.165 1.00 89.75 630 ALA A O 1
ATOM 4921 N N . ASP A 1 631 ? -9.149 -14.930 43.481 1.00 88.25 631 ASP A N 1
ATOM 4922 C CA . ASP A 1 631 ? -10.182 -15.426 42.565 1.00 88.25 631 ASP A CA 1
ATOM 4923 C C . ASP A 1 631 ? -10.109 -14.712 41.205 1.00 88.25 631 ASP A C 1
ATOM 4925 O O . ASP A 1 631 ? -10.137 -15.340 40.149 1.00 88.25 631 ASP A O 1
ATOM 4929 N N . LEU A 1 632 ? -9.947 -13.384 41.198 1.00 92.50 632 LEU A N 1
ATOM 4930 C CA . LEU A 1 632 ? -9.826 -12.609 39.958 1.00 92.50 632 LEU A CA 1
ATOM 4931 C C . LEU A 1 632 ? -8.527 -12.905 39.190 1.00 92.50 632 LEU A C 1
ATOM 4933 O O . LEU A 1 632 ? -8.529 -12.884 37.954 1.00 92.50 632 LEU A O 1
ATOM 4937 N N . ALA A 1 633 ? -7.433 -13.193 39.900 1.00 90.38 633 ALA A N 1
ATOM 4938 C CA . ALA A 1 633 ? -6.181 -13.636 39.293 1.00 90.38 633 ALA A CA 1
ATOM 4939 C C . ALA A 1 633 ? -6.317 -15.037 38.680 1.00 90.38 633 ALA A C 1
ATOM 4941 O O . ALA A 1 633 ? -5.850 -15.254 37.563 1.00 90.38 633 ALA A O 1
ATOM 4942 N N . GLU A 1 634 ? -7.007 -15.958 39.357 1.00 88.62 634 GLU A N 1
ATOM 4943 C CA . GLU A 1 634 ? -7.277 -17.316 38.868 1.00 88.62 634 GLU A CA 1
ATOM 4944 C C . GLU A 1 634 ? -8.192 -17.313 37.634 1.00 88.62 634 GLU A C 1
ATOM 4946 O O . GLU A 1 634 ? -7.931 -18.020 36.662 1.00 88.62 634 GLU A O 1
ATOM 4951 N N . ILE A 1 635 ? -9.194 -16.428 37.603 1.00 88.69 635 ILE A N 1
ATOM 4952 C CA . ILE A 1 635 ? -10.032 -16.173 36.418 1.00 88.69 635 ILE A CA 1
ATOM 4953 C C . ILE A 1 635 ? -9.196 -15.595 35.245 1.00 88.69 635 ILE A C 1
ATOM 4955 O O . ILE A 1 635 ? -9.619 -15.599 34.083 1.00 88.69 635 ILE A O 1
ATOM 4959 N N . GLY A 1 636 ? -7.977 -15.115 35.511 1.00 86.12 636 GLY A N 1
ATOM 4960 C CA . GLY A 1 636 ? -7.008 -14.675 34.509 1.00 86.12 636 GLY A CA 1
ATOM 4961 C C . GLY A 1 636 ? -7.140 -13.202 34.132 1.00 86.12 636 GLY A C 1
ATOM 4962 O O . GLY A 1 636 ? -6.940 -12.851 32.963 1.00 86.12 636 GLY A O 1
ATOM 4963 N N . TYR A 1 637 ? -7.561 -12.340 35.060 1.00 88.88 637 TYR A N 1
ATOM 4964 C CA . TYR A 1 637 ? -7.492 -10.888 34.869 1.00 88.88 637 TYR A CA 1
ATOM 4965 C C . TYR A 1 637 ? -6.077 -10.355 35.161 1.00 88.88 637 TYR A C 1
ATOM 4967 O O . TYR A 1 637 ? -5.400 -10.878 36.045 1.00 88.88 637 TYR A O 1
ATOM 4975 N N . PRO A 1 638 ? -5.607 -9.323 34.434 1.00 85.75 638 PRO A N 1
ATOM 4976 C CA . PRO A 1 638 ? -4.324 -8.684 34.716 1.00 85.75 638 PRO A CA 1
ATOM 4977 C C . PRO A 1 638 ? -4.377 -7.888 36.027 1.00 85.75 638 PRO A C 1
ATOM 4979 O O . PRO A 1 638 ? -5.442 -7.416 36.432 1.00 85.75 638 PRO A O 1
ATOM 4982 N N . THR A 1 639 ? -3.225 -7.716 36.675 1.00 81.94 639 THR A N 1
ATOM 4983 C CA . THR A 1 639 ? -3.090 -7.104 38.009 1.00 81.94 639 THR A CA 1
ATOM 4984 C C . THR A 1 639 ? -3.767 -5.735 38.114 1.00 81.94 639 THR A C 1
ATOM 4986 O O . THR A 1 639 ? -4.464 -5.466 39.089 1.00 81.94 639 THR A O 1
ATOM 4989 N N . GLU A 1 640 ? -3.645 -4.901 37.084 1.00 77.88 640 GLU A N 1
ATOM 4990 C CA . GLU A 1 640 ? -4.223 -3.557 37.027 1.00 77.88 640 GLU A CA 1
ATOM 4991 C C . GLU A 1 640 ? -5.760 -3.594 36.981 1.00 77.88 640 GLU A C 1
ATOM 4993 O O . GLU A 1 640 ? -6.435 -2.782 37.616 1.00 77.88 640 GLU A O 1
ATOM 4998 N N . ALA A 1 641 ? -6.335 -4.568 36.268 1.00 81.88 641 ALA A N 1
ATOM 4999 C CA . ALA A 1 641 ? -7.783 -4.769 36.241 1.00 81.88 641 ALA A CA 1
ATOM 5000 C C . ALA A 1 641 ? -8.295 -5.321 37.578 1.00 81.88 641 ALA A C 1
ATOM 5002 O O . ALA A 1 641 ? -9.370 -4.932 38.033 1.00 81.88 641 ALA A O 1
ATOM 5003 N N . ILE A 1 642 ? -7.519 -6.190 38.236 1.00 91.25 642 ILE A N 1
ATOM 5004 C CA . ILE A 1 642 ? -7.836 -6.690 39.581 1.00 91.25 642 ILE A CA 1
ATOM 5005 C C . ILE A 1 642 ? -7.888 -5.529 40.578 1.00 91.25 642 ILE A C 1
ATOM 5007 O O . ILE A 1 642 ? -8.825 -5.453 41.372 1.00 91.25 642 ILE A O 1
ATOM 5011 N N . ASP A 1 643 ? -6.920 -4.610 40.529 1.00 88.50 643 ASP A N 1
ATOM 5012 C CA . ASP A 1 643 ? -6.913 -3.411 41.374 1.00 88.50 643 ASP A CA 1
ATOM 5013 C C . ASP A 1 643 ? -8.184 -2.581 41.198 1.00 88.50 643 ASP A C 1
ATOM 5015 O O . ASP A 1 643 ? -8.807 -2.185 42.188 1.00 88.50 643 ASP A O 1
ATOM 5019 N N . TYR A 1 644 ? -8.606 -2.391 39.948 1.00 85.25 644 TYR A N 1
ATOM 5020 C CA . TYR A 1 644 ? -9.840 -1.688 39.622 1.00 85.25 644 TYR A CA 1
ATOM 5021 C C . TYR A 1 644 ? -11.087 -2.396 40.175 1.00 85.25 644 TYR A C 1
ATOM 5023 O O . TYR A 1 644 ? -11.876 -1.775 40.888 1.00 85.25 644 TYR A O 1
ATOM 5031 N N . PHE A 1 645 ? -11.258 -3.696 39.913 1.00 92.62 645 PHE A N 1
ATOM 5032 C CA . PHE A 1 645 ? -12.431 -4.443 40.387 1.00 92.62 645 PHE A CA 1
ATOM 5033 C C . PHE A 1 645 ? -12.513 -4.500 41.910 1.00 92.62 645 PHE A C 1
ATOM 5035 O O . PHE A 1 645 ? -13.595 -4.415 42.484 1.00 92.62 645 PHE A O 1
ATOM 5042 N N . VAL A 1 646 ? -11.372 -4.614 42.586 1.00 92.38 646 VAL A N 1
ATOM 5043 C CA . VAL A 1 646 ? -11.328 -4.615 44.050 1.00 92.38 646 VAL A CA 1
ATOM 5044 C C . VAL A 1 646 ? -11.716 -3.251 44.612 1.00 92.38 646 VAL A C 1
ATOM 5046 O O . VAL A 1 646 ? -12.415 -3.198 45.622 1.00 92.38 646 VAL A O 1
ATOM 5049 N N . ALA A 1 647 ? -11.292 -2.154 43.980 1.00 89.50 647 ALA A N 1
ATOM 5050 C CA . ALA A 1 647 ? -11.693 -0.809 44.384 1.00 89.50 647 ALA A CA 1
ATOM 5051 C C . ALA A 1 647 ? -13.206 -0.582 44.204 1.00 89.50 647 ALA A C 1
ATOM 5053 O O . ALA A 1 647 ? -13.855 -0.066 45.114 1.00 89.50 647 ALA A O 1
ATOM 5054 N N . ASP A 1 648 ? -13.771 -1.029 43.080 1.00 90.56 648 ASP A N 1
ATOM 5055 C CA . ASP A 1 648 ? -15.213 -0.963 42.809 1.00 90.56 648 ASP A CA 1
ATOM 5056 C C . ASP A 1 648 ? -16.017 -1.780 43.833 1.00 90.56 648 ASP A C 1
ATOM 5058 O O . ASP A 1 648 ? -16.914 -1.265 44.503 1.00 90.56 648 ASP A O 1
ATOM 5062 N N . ALA A 1 649 ? -15.606 -3.028 44.069 1.00 92.25 649 ALA A N 1
ATOM 5063 C CA . ALA A 1 649 ? -16.256 -3.901 45.038 1.00 92.25 649 ALA A CA 1
ATOM 5064 C C . ALA A 1 649 ? -16.146 -3.367 46.484 1.00 92.25 649 ALA A C 1
ATOM 5066 O O . ALA A 1 649 ? -17.049 -3.584 47.292 1.00 92.25 649 ALA A O 1
ATOM 5067 N N . LEU A 1 650 ? -15.068 -2.652 46.835 1.00 92.44 650 LEU A N 1
ATOM 5068 C CA . LEU A 1 650 ? -14.933 -1.962 48.126 1.00 92.44 650 LEU A CA 1
ATOM 5069 C C . LEU A 1 650 ? -15.942 -0.821 48.274 1.00 92.44 650 LEU A C 1
ATOM 5071 O O . LEU A 1 650 ? -16.606 -0.738 49.309 1.00 92.44 650 LEU A O 1
ATOM 5075 N N . ALA A 1 651 ? -16.092 0.011 47.243 1.00 88.69 651 ALA A N 1
ATOM 5076 C CA . ALA A 1 651 ? -17.061 1.103 47.246 1.00 88.69 651 ALA A CA 1
ATOM 5077 C C . ALA A 1 651 ? -18.505 0.579 47.333 1.00 88.69 651 ALA A C 1
ATOM 5079 O O . ALA A 1 651 ? -19.313 1.084 48.117 1.00 88.69 651 ALA A O 1
ATOM 5080 N N . ASP A 1 652 ? -18.824 -0.480 46.588 1.00 90.25 652 ASP A N 1
ATOM 5081 C CA . ASP A 1 652 ? -20.142 -1.115 46.634 1.00 90.25 652 ASP A CA 1
ATOM 5082 C C . ASP A 1 652 ? -20.417 -1.798 47.980 1.00 90.25 652 ASP A C 1
ATOM 5084 O O . ASP A 1 652 ? -21.540 -1.735 48.489 1.00 90.25 652 ASP A O 1
ATOM 5088 N N . ARG A 1 653 ? -19.398 -2.400 48.606 1.00 91.50 653 ARG A N 1
ATOM 5089 C CA . ARG A 1 653 ? -19.505 -2.962 49.959 1.00 91.50 653 ARG A CA 1
ATOM 5090 C C . ARG A 1 653 ? -19.813 -1.885 50.989 1.00 91.50 653 ARG A C 1
ATOM 5092 O O . ARG A 1 653 ? -20.697 -2.081 51.821 1.00 91.50 653 ARG A O 1
ATOM 5099 N N . GLU A 1 654 ? -19.105 -0.761 50.936 1.00 90.69 654 GLU A N 1
ATOM 5100 C CA . GLU A 1 654 ? -19.348 0.368 51.833 1.00 90.69 654 GLU A CA 1
ATOM 5101 C C . GLU A 1 654 ? -20.767 0.921 51.650 1.00 90.69 654 GLU A C 1
ATOM 5103 O O . GLU A 1 654 ? -21.483 1.126 52.631 1.00 90.69 654 GLU A O 1
ATOM 5108 N N . ARG A 1 655 ? -21.218 1.076 50.397 1.00 87.06 655 ARG A N 1
ATOM 5109 C CA . ARG A 1 655 ? -22.587 1.509 50.084 1.00 87.06 655 ARG A CA 1
ATOM 5110 C C . ARG A 1 655 ? -23.625 0.528 50.626 1.00 87.06 655 ARG A C 1
ATOM 5112 O O . ARG A 1 655 ? -24.572 0.944 51.283 1.00 87.06 655 ARG A O 1
ATOM 5119 N N . SER A 1 656 ? -23.433 -0.771 50.396 1.00 89.38 656 SER A N 1
ATOM 5120 C CA . SER A 1 656 ? -24.348 -1.802 50.895 1.00 89.38 656 SER A CA 1
ATOM 5121 C C . SER A 1 656 ? -24.395 -1.842 52.425 1.00 89.38 656 SER A C 1
ATOM 5123 O O . SER A 1 656 ? -25.460 -2.071 52.994 1.00 89.38 656 SER A O 1
ATOM 5125 N N . TYR A 1 657 ? -23.265 -1.609 53.098 1.00 89.25 657 TYR A N 1
ATOM 5126 C CA . TYR A 1 657 ? -23.213 -1.510 54.555 1.00 89.25 657 TYR A CA 1
ATOM 5127 C C . TYR A 1 657 ? -24.002 -0.300 55.070 1.00 89.25 657 TYR A C 1
ATOM 5129 O O . TYR A 1 657 ? -24.836 -0.463 55.956 1.00 89.25 657 TYR A O 1
ATOM 5137 N N . LYS A 1 658 ? -23.791 0.882 54.478 1.00 91.44 658 LYS A N 1
ATOM 5138 C CA . LYS A 1 658 ? -24.518 2.114 54.818 1.00 91.44 658 LYS A CA 1
ATOM 5139 C C . LYS A 1 658 ? -26.030 1.966 54.617 1.00 91.44 658 LYS A C 1
ATOM 5141 O O . LYS A 1 658 ? -26.786 2.308 55.520 1.00 91.44 658 LYS A O 1
ATOM 5146 N N . ASP A 1 659 ? -26.461 1.371 53.503 1.00 88.56 659 ASP A N 1
ATOM 5147 C CA . ASP A 1 659 ? -27.880 1.088 53.237 1.00 88.56 659 ASP A CA 1
ATOM 5148 C C . ASP A 1 659 ? -28.488 0.182 54.318 1.00 88.56 659 ASP A C 1
ATOM 5150 O O . ASP A 1 659 ? -29.519 0.504 54.903 1.00 88.56 659 ASP A O 1
ATOM 5154 N N . LYS A 1 660 ? -27.810 -0.926 54.646 1.00 90.38 660 LYS A N 1
ATOM 5155 C CA . LYS A 1 660 ? -28.262 -1.849 55.698 1.00 90.38 660 LYS A CA 1
ATOM 5156 C C . LYS A 1 660 ? -28.289 -1.199 57.080 1.00 90.38 660 LYS A C 1
ATOM 5158 O O . LYS A 1 660 ? -29.119 -1.572 57.904 1.00 90.38 660 LYS A O 1
ATOM 5163 N N . LEU A 1 661 ? -27.373 -0.272 57.351 1.00 90.94 661 LEU A N 1
ATOM 5164 C CA . LEU A 1 661 ? -27.314 0.454 58.614 1.00 90.94 661 LEU A CA 1
ATOM 5165 C C . LEU A 1 661 ? -28.500 1.425 58.747 1.00 90.94 661 LEU A C 1
ATOM 5167 O O . LEU A 1 661 ? -29.131 1.472 59.800 1.00 90.94 661 LEU A O 1
ATOM 5171 N N . ILE A 1 662 ? -28.859 2.122 57.665 1.00 92.06 662 ILE A N 1
ATOM 5172 C CA . ILE A 1 662 ? -30.068 2.956 57.598 1.00 92.06 662 ILE A CA 1
ATOM 5173 C C . ILE A 1 662 ? -31.322 2.100 57.807 1.00 92.06 662 ILE A C 1
ATOM 5175 O O . ILE A 1 662 ? -32.142 2.436 58.660 1.00 92.06 662 ILE A O 1
ATOM 5179 N N . ASP A 1 663 ? -31.444 0.977 57.091 1.00 90.88 663 ASP A N 1
ATOM 5180 C CA . ASP A 1 663 ? -32.574 0.050 57.241 1.00 90.88 663 ASP A CA 1
ATOM 5181 C C . ASP A 1 663 ? -32.688 -0.455 58.688 1.00 90.88 663 ASP A C 1
ATOM 5183 O O . ASP A 1 663 ? -33.782 -0.511 59.250 1.00 90.88 663 ASP A O 1
ATOM 5187 N N . TYR A 1 664 ? -31.555 -0.786 59.317 1.00 92.19 664 TYR A N 1
ATOM 5188 C CA . TYR A 1 664 ? -31.495 -1.199 60.717 1.00 92.19 664 TYR A CA 1
ATOM 5189 C C . TYR A 1 664 ? -32.023 -0.112 61.663 1.00 92.19 664 TYR A C 1
ATOM 5191 O O . TYR A 1 664 ? -32.843 -0.413 62.535 1.00 92.19 664 TYR A O 1
ATOM 5199 N N . TYR A 1 665 ? -31.596 1.143 61.492 1.00 92.69 665 TYR A N 1
ATOM 5200 C CA . TYR A 1 665 ? -32.065 2.251 62.324 1.00 92.69 665 TYR A CA 1
ATOM 5201 C C . TYR A 1 665 ? -33.541 2.592 62.074 1.00 92.69 665 TYR A C 1
ATOM 5203 O O . TYR A 1 665 ? -34.273 2.832 63.035 1.00 92.69 665 TYR A O 1
ATOM 5211 N N . GLU A 1 666 ? -34.011 2.547 60.822 1.00 93.06 666 GLU A N 1
ATOM 5212 C CA . GLU A 1 666 ? -35.430 2.727 60.485 1.00 93.06 666 GLU A CA 1
ATOM 5213 C C . GLU A 1 666 ? -36.294 1.651 61.160 1.00 93.06 666 GLU A C 1
ATOM 5215 O O . GLU A 1 666 ? -37.303 1.957 61.800 1.00 93.06 666 GLU A O 1
ATOM 5220 N N . ASP A 1 667 ? -35.885 0.385 61.067 1.00 91.00 667 ASP A N 1
ATOM 5221 C CA . ASP A 1 667 ? -36.583 -0.729 61.704 1.00 91.00 667 ASP A CA 1
ATOM 5222 C C . ASP A 1 667 ? -36.579 -0.602 63.233 1.00 91.00 667 ASP A C 1
ATOM 5224 O O . ASP A 1 667 ? -37.600 -0.868 63.872 1.00 91.00 667 ASP A O 1
ATOM 5228 N N . ALA A 1 668 ? -35.454 -0.197 63.830 1.00 89.69 668 ALA A N 1
ATOM 5229 C CA . ALA A 1 668 ? -35.345 0.031 65.269 1.00 89.69 668 ALA A CA 1
ATOM 5230 C C . ALA A 1 668 ? -36.279 1.163 65.730 1.00 89.69 668 ALA A C 1
ATOM 5232 O O . ALA A 1 668 ? -36.959 1.031 66.748 1.00 89.69 668 ALA A O 1
ATOM 5233 N N . TYR A 1 669 ? -36.385 2.234 64.946 1.00 92.62 669 TYR A N 1
ATOM 5234 C CA . TYR A 1 669 ? -37.314 3.332 65.187 1.00 92.62 669 TYR A CA 1
ATOM 5235 C C . TYR A 1 669 ? -38.786 2.903 65.111 1.00 92.62 669 TYR A C 1
ATOM 5237 O O . TYR A 1 669 ? -39.583 3.230 65.999 1.00 92.62 669 TYR A O 1
ATOM 5245 N N . VAL A 1 670 ? -39.152 2.143 64.072 1.00 90.31 670 VAL A N 1
ATOM 5246 C CA . VAL A 1 670 ? -40.510 1.602 63.888 1.00 90.31 670 VAL A CA 1
ATOM 5247 C C . VAL A 1 670 ? -40.885 0.642 65.023 1.00 90.31 670 VAL A C 1
ATOM 5249 O O . VAL A 1 670 ? -42.054 0.577 65.393 1.00 90.31 670 VAL A O 1
ATOM 5252 N N . LYS A 1 671 ? -39.908 -0.071 65.597 1.00 91.25 671 LYS A N 1
ATOM 5253 C CA . LYS A 1 671 ? -40.074 -1.007 66.724 1.00 91.25 671 LYS A CA 1
ATOM 5254 C C . LYS A 1 671 ? -39.961 -0.353 68.112 1.00 91.25 671 LYS A C 1
ATOM 5256 O O . LYS A 1 671 ? -39.849 -1.078 69.095 1.00 91.25 671 LYS A O 1
ATOM 5261 N N . ASP A 1 672 ? -39.965 0.980 68.200 1.00 88.75 672 ASP A N 1
ATOM 5262 C CA . ASP A 1 672 ? -39.841 1.744 69.458 1.00 88.75 672 ASP A CA 1
ATOM 5263 C C . ASP A 1 672 ? -38.537 1.494 70.247 1.00 88.75 672 ASP A C 1
ATOM 5265 O O . ASP A 1 672 ? -38.472 1.729 71.452 1.00 88.75 672 ASP A O 1
ATOM 5269 N N . LEU A 1 673 ? -37.469 1.052 69.575 1.00 88.19 673 LEU A N 1
ATOM 5270 C CA . LEU A 1 673 ? -36.151 0.842 70.188 1.00 88.19 673 LEU A CA 1
ATOM 5271 C C . LEU A 1 673 ? -35.284 2.113 70.193 1.00 88.19 673 LEU A C 1
ATOM 5273 O O . LEU A 1 673 ? -34.309 2.181 70.937 1.00 88.19 673 LEU A O 1
ATOM 5277 N N . VAL A 1 674 ? -35.620 3.106 69.361 1.00 87.38 674 VAL A N 1
ATOM 5278 C CA . VAL A 1 674 ? -34.885 4.373 69.202 1.00 87.38 674 VAL A CA 1
ATOM 5279 C C . VAL A 1 674 ? -35.881 5.540 69.145 1.00 87.38 674 VAL A C 1
ATOM 5281 O O . VAL A 1 674 ? -36.946 5.421 68.535 1.00 87.38 674 VAL A O 1
ATOM 5284 N N . LEU A 1 675 ? -35.545 6.660 69.797 1.00 83.25 675 LEU A N 1
ATOM 5285 C CA . LEU A 1 675 ? -36.346 7.894 69.811 1.00 83.25 675 LEU A CA 1
ATOM 5286 C C . LEU A 1 675 ? -36.112 8.745 68.548 1.00 83.25 675 LEU A C 1
ATOM 5288 O O . LEU A 1 675 ? -35.096 8.588 67.878 1.00 83.25 675 LEU A O 1
ATOM 5292 N N . ASP A 1 676 ? -37.035 9.668 68.248 1.00 77.75 676 ASP A N 1
ATOM 5293 C CA . ASP A 1 676 ? -36.981 10.563 67.074 1.00 77.75 676 ASP A CA 1
ATOM 5294 C C . ASP A 1 676 ? -35.622 11.285 66.926 1.00 77.75 676 ASP A C 1
ATOM 5296 O O . ASP A 1 676 ? -35.049 11.285 65.840 1.00 77.75 676 ASP A O 1
ATOM 5300 N N . GLU A 1 677 ? -35.104 11.872 68.011 1.00 80.81 677 GLU A N 1
ATOM 5301 C CA . GLU A 1 677 ? -33.829 12.614 68.014 1.00 80.81 677 GLU A CA 1
ATOM 5302 C C . GLU A 1 677 ? -32.636 11.689 67.739 1.00 80.81 677 GLU A C 1
ATOM 5304 O O . GLU A 1 677 ? -31.800 11.978 66.890 1.00 80.81 677 GLU A O 1
ATOM 5309 N N . ALA A 1 678 ? -32.622 10.511 68.366 1.00 83.88 678 ALA A N 1
ATOM 5310 C CA . ALA A 1 678 ? -31.559 9.532 68.176 1.00 83.88 678 ALA A CA 1
ATOM 5311 C C . ALA A 1 678 ? -31.560 8.923 66.760 1.00 83.88 678 ALA A C 1
ATOM 5313 O O . ALA A 1 678 ? -30.497 8.611 66.231 1.00 83.88 678 ALA A O 1
ATOM 5314 N N . LEU A 1 679 ? -32.725 8.777 66.110 1.00 89.62 679 LEU A N 1
ATOM 5315 C CA . LEU A 1 679 ? -32.782 8.349 64.707 1.00 89.62 679 LEU A CA 1
ATOM 5316 C C . LEU A 1 679 ? -32.129 9.390 63.788 1.00 89.62 679 LEU A C 1
ATOM 5318 O O . LEU A 1 679 ? -31.378 9.007 62.889 1.00 89.62 679 LEU A O 1
ATOM 5322 N N . ALA A 1 680 ? -32.417 10.677 64.005 1.00 87.69 680 ALA A N 1
ATOM 5323 C CA . ALA A 1 680 ? -31.837 11.768 63.226 1.00 87.69 680 ALA A CA 1
ATOM 5324 C C . ALA A 1 680 ? -30.313 11.822 63.383 1.00 87.69 680 ALA A C 1
ATOM 5326 O O . ALA A 1 680 ? -29.613 11.923 62.379 1.00 87.69 680 ALA A O 1
ATOM 5327 N N . ASP A 1 681 ? -29.806 11.648 64.605 1.00 88.06 681 ASP A N 1
ATOM 5328 C CA . ASP A 1 681 ? -28.366 11.602 64.870 1.00 88.06 681 ASP A CA 1
ATOM 5329 C C . ASP A 1 681 ? -27.704 10.399 64.175 1.00 88.06 681 ASP A C 1
ATOM 5331 O O . ASP A 1 681 ? -26.770 10.566 63.392 1.00 88.06 681 ASP A O 1
ATOM 5335 N N . TYR A 1 682 ? -28.225 9.182 64.380 1.00 89.19 682 TYR A N 1
ATOM 5336 C CA . TYR A 1 682 ? -27.623 7.964 63.820 1.00 89.19 682 TYR A CA 1
ATOM 5337 C C . TYR A 1 682 ? -27.667 7.908 62.293 1.00 89.19 682 TYR A C 1
ATOM 5339 O O . TYR A 1 682 ? -26.733 7.422 61.657 1.00 89.19 682 TYR A O 1
ATOM 5347 N N . THR A 1 683 ? -28.756 8.380 61.685 1.00 89.62 683 THR A N 1
ATOM 5348 C CA . THR A 1 683 ? -28.876 8.381 60.222 1.00 89.62 683 THR A CA 1
ATOM 5349 C C . THR A 1 683 ? -28.220 9.597 59.584 1.00 89.62 683 THR A C 1
ATOM 5351 O O . THR A 1 683 ? -27.769 9.474 58.450 1.00 89.62 683 THR A O 1
ATOM 5354 N N . GLY A 1 684 ? -28.048 10.708 60.308 1.00 87.44 684 GLY A N 1
ATOM 5355 C CA . GLY A 1 684 ? -27.289 11.883 59.867 1.00 87.44 684 GLY A CA 1
ATOM 5356 C C . GLY A 1 684 ? -25.776 11.655 59.767 1.00 87.44 684 GLY A C 1
ATOM 5357 O O . GLY A 1 684 ? -25.108 12.326 58.984 1.00 87.44 684 GLY A O 1
ATOM 5358 N N . GLU A 1 685 ? -25.230 10.656 60.470 1.00 87.81 685 GLU A N 1
ATOM 5359 C CA . GLU A 1 685 ? -23.848 10.191 60.254 1.00 87.81 685 GLU A CA 1
ATOM 5360 C C . GLU A 1 685 ? -23.658 9.494 58.891 1.00 87.81 685 GLU A C 1
ATOM 5362 O O . GLU A 1 685 ? -22.539 9.410 58.379 1.00 87.81 685 GLU A O 1
ATOM 5367 N N . VAL A 1 686 ? -24.742 8.987 58.290 1.00 88.44 686 VAL A N 1
ATOM 5368 C CA . VAL A 1 686 ? -24.718 8.232 57.026 1.00 88.44 686 VAL A CA 1
ATOM 5369 C C . VAL A 1 686 ? -25.276 9.051 55.858 1.00 88.44 686 VAL A C 1
ATOM 5371 O O . VAL A 1 686 ? -24.693 9.054 54.774 1.00 88.44 686 VAL A O 1
ATOM 5374 N N . ILE A 1 687 ? -26.396 9.742 56.071 1.00 88.88 687 ILE A N 1
ATOM 5375 C CA . ILE A 1 687 ? -27.080 10.613 55.114 1.00 88.88 687 ILE A CA 1
ATOM 5376 C C . ILE A 1 687 ? -26.665 12.053 55.424 1.00 88.88 687 ILE A C 1
ATOM 5378 O O . ILE A 1 687 ? -27.292 12.742 56.222 1.00 88.88 687 ILE A O 1
ATOM 5382 N N . VAL A 1 688 ? -25.576 12.493 54.793 1.00 87.62 688 VAL A N 1
ATOM 5383 C CA . VAL A 1 688 ? -24.997 13.829 55.022 1.00 87.62 688 VAL A CA 1
ATOM 5384 C C . VAL A 1 688 ? -25.785 14.958 54.346 1.00 87.62 688 VAL A C 1
ATOM 5386 O O . VAL A 1 688 ? -25.669 16.114 54.750 1.00 87.62 688 VAL A O 1
ATOM 5389 N N . ASP A 1 689 ? -26.585 14.634 53.324 1.00 88.06 689 ASP A N 1
ATOM 5390 C CA . ASP A 1 689 ? -27.478 15.588 52.668 1.00 88.06 689 ASP A CA 1
ATOM 5391 C C . ASP A 1 689 ? -28.723 15.829 53.525 1.00 88.06 689 ASP A C 1
ATOM 5393 O O . ASP A 1 689 ? -29.470 14.902 53.851 1.00 88.06 689 ASP A O 1
ATOM 5397 N N . LYS A 1 690 ? -28.948 17.094 53.885 1.00 86.56 690 LYS A N 1
ATOM 5398 C CA . LYS A 1 690 ? -29.999 17.471 54.830 1.00 86.56 690 LYS A CA 1
ATOM 5399 C C . LYS A 1 690 ? -31.401 17.192 54.288 1.00 86.56 690 LYS A C 1
ATOM 5401 O O . LYS A 1 690 ? -32.240 16.689 55.027 1.00 86.56 690 LYS A O 1
ATOM 5406 N N . ASP A 1 691 ? -31.645 17.466 53.011 1.00 83.81 691 ASP A N 1
ATOM 5407 C CA . ASP A 1 691 ? -32.965 17.274 52.406 1.00 83.81 691 ASP A CA 1
ATOM 5408 C C . ASP A 1 691 ? -33.301 15.779 52.277 1.00 83.81 691 ASP A C 1
ATOM 5410 O O . ASP A 1 691 ? -34.441 15.362 52.502 1.00 83.81 691 ASP A O 1
ATOM 5414 N N . ALA A 1 692 ? -32.308 14.948 51.946 1.00 84.88 692 ALA A N 1
ATOM 5415 C CA . ALA A 1 692 ? -32.445 13.497 51.924 1.00 84.88 692 ALA A CA 1
ATOM 5416 C C . ALA A 1 692 ? -32.672 12.917 53.328 1.00 84.88 692 ALA A C 1
ATOM 5418 O O . ALA A 1 692 ? -33.511 12.024 53.483 1.00 84.88 692 ALA A O 1
ATOM 5419 N N . LEU A 1 693 ? -31.970 13.436 54.343 1.00 90.44 693 LEU A N 1
ATOM 5420 C CA . LEU A 1 693 ? -32.176 13.052 55.739 1.00 90.44 693 LEU A CA 1
ATOM 5421 C C . LEU A 1 693 ? -33.592 13.420 56.194 1.00 90.44 693 LEU A C 1
ATOM 5423 O O . LEU A 1 693 ? -34.306 12.564 56.712 1.00 90.44 693 LEU A O 1
ATOM 5427 N N . ASP A 1 694 ? -34.040 14.647 55.927 1.00 88.75 694 ASP A N 1
ATOM 5428 C CA . ASP A 1 694 ? -35.383 15.115 56.276 1.00 88.75 694 ASP A CA 1
ATOM 5429 C C . ASP A 1 694 ? -36.465 14.259 55.598 1.00 88.75 694 ASP A C 1
ATOM 5431 O O . ASP A 1 694 ? -37.415 13.813 56.249 1.00 88.75 694 ASP A O 1
ATOM 5435 N N . LEU A 1 695 ? -36.301 13.940 54.310 1.00 89.44 695 LEU A N 1
ATOM 5436 C CA . LEU A 1 695 ? -37.216 13.059 53.583 1.00 89.44 695 LEU A CA 1
ATOM 5437 C C . LEU A 1 695 ? -37.239 11.638 54.167 1.00 89.44 695 LEU A C 1
ATOM 5439 O O . LEU A 1 695 ? -38.315 11.046 54.315 1.00 89.44 695 LEU A O 1
ATOM 5443 N N . PHE A 1 696 ? -36.071 11.087 54.506 1.00 92.81 696 PHE A N 1
ATOM 5444 C CA . PHE A 1 696 ? -35.964 9.788 55.163 1.00 92.81 696 PHE A CA 1
ATOM 5445 C C . PHE A 1 696 ? -36.688 9.794 56.517 1.00 92.81 696 PHE A C 1
ATOM 5447 O O . PHE A 1 696 ? -37.517 8.916 56.765 1.00 92.81 696 PHE A O 1
ATOM 5454 N N . LEU A 1 697 ? -36.463 10.811 57.354 1.00 90.94 697 LEU A N 1
ATOM 5455 C CA . LEU A 1 697 ? -37.110 10.954 58.661 1.00 90.94 697 LEU A CA 1
ATOM 5456 C C . LEU A 1 697 ? -38.632 11.109 58.532 1.00 90.94 697 LEU A C 1
ATOM 5458 O O . LEU A 1 697 ? -39.385 10.476 59.278 1.00 90.94 697 LEU A O 1
ATOM 5462 N N . MET A 1 698 ? -39.114 11.885 57.555 1.00 89.19 698 MET A N 1
ATOM 5463 C CA . MET A 1 698 ? -40.546 11.994 57.251 1.00 89.19 698 MET A CA 1
ATOM 5464 C C . MET A 1 698 ? -41.138 10.640 56.849 1.00 89.19 698 MET A C 1
ATOM 5466 O O . MET A 1 698 ? -42.202 10.254 57.343 1.00 89.19 698 MET A O 1
ATOM 5470 N N . ARG A 1 699 ? -40.447 9.886 55.986 1.00 91.38 699 ARG A N 1
ATOM 5471 C CA . ARG A 1 699 ? -40.877 8.549 55.557 1.00 91.38 699 ARG A CA 1
ATOM 5472 C C . ARG A 1 699 ? -40.905 7.565 56.726 1.00 91.38 699 ARG A C 1
ATOM 5474 O O . ARG A 1 699 ? -41.899 6.853 56.876 1.00 91.38 699 ARG A O 1
ATOM 5481 N N . ALA A 1 700 ? -39.868 7.549 57.561 1.00 90.56 700 ALA A N 1
ATOM 5482 C CA . ALA A 1 700 ? -39.786 6.703 58.748 1.00 90.56 700 ALA A CA 1
ATOM 5483 C C . ALA A 1 700 ? -40.928 7.018 59.734 1.00 90.56 700 ALA A C 1
ATOM 5485 O O . ALA A 1 700 ? -41.605 6.108 60.222 1.00 90.56 700 ALA A O 1
ATOM 5486 N N . TYR A 1 701 ? -41.225 8.306 59.951 1.00 89.31 701 TYR A N 1
ATOM 5487 C CA . TYR A 1 701 ? -42.350 8.758 60.775 1.00 89.31 701 TYR A CA 1
ATOM 5488 C C . TYR A 1 701 ? -43.698 8.273 60.225 1.00 89.31 701 TYR A C 1
ATOM 5490 O O . TYR A 1 701 ? -44.497 7.683 60.956 1.00 89.31 701 TYR A O 1
ATOM 5498 N N . VAL A 1 702 ? -43.944 8.454 58.922 1.00 90.25 702 VAL A N 1
ATOM 5499 C CA . VAL A 1 702 ? -45.165 7.963 58.258 1.00 90.25 702 VAL A CA 1
ATOM 5500 C C . VAL A 1 702 ? -45.258 6.443 58.349 1.00 90.25 702 VAL A C 1
ATOM 5502 O O . VAL A 1 702 ? -46.334 5.902 58.605 1.00 90.25 702 VAL A O 1
ATOM 5505 N N . ARG A 1 703 ? -44.145 5.724 58.185 1.00 89.69 703 ARG A N 1
ATOM 5506 C CA . ARG A 1 703 ? -44.116 4.261 58.279 1.00 89.69 703 ARG A CA 1
ATOM 5507 C C . ARG A 1 703 ? -44.520 3.774 59.670 1.00 89.69 703 ARG A C 1
ATOM 5509 O O . ARG A 1 703 ? -45.278 2.799 59.737 1.00 89.69 703 ARG A O 1
ATOM 5516 N N . LYS A 1 704 ? -44.069 4.458 60.728 1.00 90.38 704 LYS A N 1
ATOM 5517 C CA . LYS A 1 704 ? -44.387 4.174 62.135 1.00 90.38 704 LYS A CA 1
ATOM 5518 C C . LYS A 1 704 ? -45.824 4.550 62.503 1.00 90.38 704 LYS A C 1
ATOM 5520 O O . LYS A 1 704 ? -46.595 3.692 62.919 1.00 90.38 704 LYS A O 1
ATOM 5525 N N . TYR A 1 705 ? -46.213 5.809 62.303 1.00 88.69 705 TYR A N 1
ATOM 5526 C CA . TYR A 1 705 ? -47.492 6.345 62.789 1.00 88.69 705 TYR A CA 1
ATOM 5527 C C . TYR A 1 705 ? -48.642 6.270 61.775 1.00 88.69 705 TYR A C 1
ATOM 5529 O O . TYR A 1 705 ? -49.769 6.634 62.107 1.00 88.69 705 TYR A O 1
ATOM 5537 N N . LYS A 1 706 ? -48.369 5.828 60.538 1.00 88.88 706 LYS A N 1
ATOM 5538 C CA . LYS A 1 706 ? -49.322 5.764 59.410 1.00 88.88 706 LYS A CA 1
ATOM 5539 C C . LYS A 1 706 ? -49.987 7.106 59.073 1.00 88.88 706 LYS A C 1
ATOM 5541 O O . LYS A 1 706 ? -51.053 7.132 58.467 1.00 88.88 706 LYS A O 1
ATOM 5546 N N . LYS A 1 707 ? -49.354 8.222 59.448 1.00 85.25 707 LYS A N 1
ATOM 5547 C CA . LYS A 1 707 ? -49.806 9.596 59.186 1.00 85.25 707 LYS A CA 1
ATOM 5548 C C . LYS A 1 707 ? -48.610 10.550 59.014 1.00 85.25 707 LYS A C 1
ATOM 5550 O O . LYS A 1 707 ? -47.542 10.244 59.548 1.00 85.25 707 LYS A O 1
ATOM 5555 N N . PRO A 1 708 ? -48.763 11.692 58.317 1.00 80.50 708 PRO A N 1
ATOM 5556 C CA . PRO A 1 708 ? -47.711 12.705 58.200 1.00 80.50 708 PRO A CA 1
ATOM 5557 C C . PRO A 1 708 ? -47.378 13.344 59.555 1.00 80.50 708 PRO A C 1
ATOM 5559 O O . PRO A 1 708 ? -48.257 13.481 60.411 1.00 80.50 708 PRO A O 1
ATOM 5562 N N . LYS A 1 709 ? -46.121 13.762 59.743 1.00 76.25 709 LYS A N 1
ATOM 5563 C CA . LYS A 1 709 ? -45.703 14.573 60.897 1.00 76.25 709 LYS A CA 1
ATOM 5564 C C . LYS A 1 709 ? -46.306 15.973 60.729 1.00 76.25 709 LYS A C 1
ATOM 5566 O O . LYS A 1 709 ? -46.172 16.560 59.659 1.00 76.25 709 LYS A O 1
ATOM 5571 N N . ALA A 1 710 ? -47.036 16.467 61.731 1.00 67.06 710 ALA A N 1
ATOM 5572 C CA . ALA A 1 710 ? -47.541 17.840 61.707 1.00 67.06 710 ALA A CA 1
ATOM 5573 C C . ALA A 1 710 ? -46.337 18.791 61.774 1.00 67.06 710 ALA A C 1
ATOM 5575 O O . ALA A 1 710 ? -45.480 18.595 62.636 1.00 67.06 710 ALA A O 1
ATOM 5576 N N . GLY A 1 711 ? -46.256 19.712 60.810 1.00 55.84 711 GLY A N 1
ATOM 5577 C CA . GLY A 1 711 ? -45.160 20.675 60.682 1.00 55.84 711 GLY A CA 1
ATOM 5578 C C . GLY A 1 711 ? -45.081 21.656 61.837 1.00 55.84 711 GLY A C 1
ATOM 5579 O O . GLY A 1 711 ? -46.151 21.971 62.411 1.00 55.84 711 GLY A O 1
#

Sequence (711 aa):
MTDTLLPVLKGVSTAVWNVLPEWIRSGLLFLGELTGKAWTTLWDFVRDPIGSIQAGLNWVTTTIGTAFDGALSTFGSWVEGALRGVAAALGTALQGMVTWLGTEIPKAVGVVVEFAKAHIVDPIIAGLHWLFARLTDIVRGLISTIEGLFAHHSPITPEQALPIGIGVLVAAVGAGALATGLADTLSTKVIGTGLELRSLGGFITAMINPSMFMGAVLGVIVGVGIKTPLTQFYNRSFRPSIPAIAEAQRMLWRGSINEGQFRDIVARWGYGDPYETGFVELTKELPGPGDLIRFVVREVIPPATFTEFMAYQGFSAVIAGWYWDAHWILPGRGEVIDAFHRGVISAAERDTYMVLHDYSSTPRPGIAVSDQHIVASIAKTLIPRVDLRYGWELGKISDAGLTERYKWLGYEDDSELMADIQKFRVLTAEYSALRRTYMGLYIDGRVTLEEFGAKLVELKTAPAAIPLWTERAEKERERRLKAPPEIEPKAITRAEAMWAYEHGLKDVAWLRTTLKAIDLSDDRIGLAVDISDKRIAERMKPPKEVTYRDLTTTQIRDLYRFEWLPKRNLPGAFEGIGYLPDDAEKLAAILVDLEAEKAAAEYDSEKRKLRDNAMKDFVKGYILKDVLRADLAEIGYPTEAIDYFVADALADRERSYKDKLIDYYEDAYVKDLVLDEALADYTGEVIVDKDALDLFLMRAYVRKYKKPKAG